Protein AF-U1PFZ0-F1 (afdb_monomer_lite)

Organism: NCBI:txid1238424

InterPro domains:
  IPR003674 Oligosaccharyl transferase, STT3 subunit [PTHR13872] (5-560)
  IPR026410 Oligosaccharyl transferase, archaeal [TIGR04154] (5-579)
  IPR048307 Oligosaccharyl transferase STT3, N-terminal domain [PF02516] (5-265)

Structure (mmCIF, N/CA/C/O backbone):
data_AF-U1PFZ0-F1
#
_entry.id   AF-U1PFZ0-F1
#
loop_
_atom_site.group_PDB
_atom_site.id
_atom_site.type_symbol
_atom_site.label_atom_id
_atom_site.label_alt_id
_atom_site.label_comp_id
_atom_site.label_asym_id
_atom_site.label_entity_id
_atom_site.label_seq_id
_atom_site.pdbx_PDB_ins_code
_atom_site.Cartn_x
_atom_site.Cartn_y
_atom_site.Cartn_z
_atom_site.occupancy
_atom_site.B_iso_or_equiv
_atom_site.auth_seq_id
_atom_site.auth_comp_id
_atom_site.auth_asym_id
_atom_site.auth_atom_id
_atom_site.pdbx_PDB_model_num
ATOM 1 N N . LEU A 1 1 ? 22.295 4.086 -20.389 1.00 60.69 1 LEU A N 1
ATOM 2 C CA . LEU A 1 1 ? 21.514 5.146 -19.688 1.00 60.69 1 LEU A CA 1
ATOM 3 C C . LEU A 1 1 ? 20.656 4.566 -18.568 1.00 60.69 1 LEU A C 1
ATOM 5 O O . LEU A 1 1 ? 20.683 5.103 -17.469 1.00 60.69 1 LEU A O 1
ATOM 9 N N . LEU A 1 2 ? 19.925 3.483 -18.832 1.00 73.44 2 LEU A N 1
ATOM 10 C CA . LEU A 1 2 ? 19.073 2.809 -17.855 1.00 73.44 2 LEU A CA 1
ATOM 11 C C . LEU A 1 2 ? 19.854 1.768 -17.050 1.00 73.44 2 LEU A C 1
ATOM 13 O O . LEU A 1 2 ? 20.826 1.191 -17.542 1.00 73.44 2 LEU A O 1
ATOM 17 N N . PHE A 1 3 ? 19.463 1.582 -15.793 1.00 77.56 3 PHE A N 1
ATOM 18 C CA . PHE A 1 3 ? 20.115 0.672 -14.858 1.00 77.56 3 PHE A CA 1
ATOM 19 C C . PHE A 1 3 ? 19.277 -0.599 -14.751 1.00 77.56 3 PHE A C 1
ATOM 21 O O . PHE A 1 3 ? 18.050 -0.528 -14.793 1.00 77.56 3 PHE A O 1
ATOM 28 N N . TRP A 1 4 ? 19.935 -1.737 -14.511 1.00 73.44 4 TRP A N 1
ATOM 29 C CA . TRP A 1 4 ? 19.286 -3.051 -14.380 1.00 73.44 4 TRP A CA 1
ATOM 30 C C . TRP A 1 4 ? 18.602 -3.529 -15.668 1.00 73.44 4 TRP A C 1
ATOM 32 O O . TRP A 1 4 ? 18.683 -2.878 -16.703 1.00 73.44 4 TRP A O 1
ATOM 42 N N . ASN A 1 5 ? 17.985 -4.711 -15.620 1.00 81.44 5 ASN A N 1
ATOM 43 C CA . ASN A 1 5 ? 17.449 -5.384 -16.807 1.00 81.44 5 ASN A CA 1
ATOM 44 C C . ASN A 1 5 ? 16.008 -4.954 -17.124 1.00 81.44 5 ASN A C 1
ATOM 46 O O . ASN A 1 5 ? 15.701 -4.670 -18.277 1.00 81.44 5 ASN A O 1
ATOM 50 N N . ASP A 1 6 ? 15.143 -4.871 -16.108 1.00 85.88 6 ASP A N 1
ATOM 51 C CA . ASP A 1 6 ? 13.704 -4.604 -16.276 1.00 85.88 6 ASP A CA 1
ATOM 52 C C . ASP A 1 6 ? 13.450 -3.239 -16.938 1.00 85.88 6 ASP A C 1
ATOM 54 O O . ASP A 1 6 ? 12.557 -3.107 -17.774 1.00 85.88 6 ASP A O 1
ATOM 58 N N . ALA A 1 7 ? 14.315 -2.256 -16.672 1.00 88.69 7 ALA A N 1
ATOM 59 C CA . ALA A 1 7 ? 14.254 -0.933 -17.286 1.00 88.69 7 ALA A CA 1
ATOM 60 C C . ALA A 1 7 ? 14.389 -0.946 -18.815 1.00 88.69 7 ALA A C 1
ATOM 62 O O . ALA A 1 7 ? 13.736 -0.163 -19.505 1.00 88.69 7 ALA A O 1
ATOM 63 N N . TRP A 1 8 ? 15.201 -1.850 -19.367 1.00 89.25 8 TRP A N 1
ATOM 64 C CA . TRP A 1 8 ? 15.334 -1.995 -20.818 1.00 89.25 8 TRP A CA 1
ATOM 65 C C . TRP A 1 8 ? 14.102 -2.639 -21.450 1.00 89.25 8 TRP A C 1
ATOM 67 O O . TRP A 1 8 ? 13.780 -2.343 -22.600 1.00 89.25 8 TRP A O 1
ATOM 77 N N . TYR A 1 9 ? 13.383 -3.474 -20.699 1.00 93.06 9 TYR A N 1
ATOM 78 C CA . TYR A 1 9 ? 12.122 -4.027 -21.173 1.00 93.06 9 TYR A CA 1
ATOM 79 C C . TYR A 1 9 ? 10.998 -2.983 -21.130 1.00 93.06 9 TYR A C 1
ATOM 81 O O . TYR A 1 9 ? 10.278 -2.845 -22.112 1.00 93.06 9 TYR A O 1
ATOM 89 N N . HIS A 1 10 ? 10.925 -2.158 -20.078 1.00 94.50 10 HIS A N 1
ATOM 90 C CA . HIS A 1 10 ? 10.051 -0.975 -20.056 1.00 94.50 10 HIS A CA 1
ATOM 91 C C . HIS A 1 10 ? 10.343 -0.025 -21.223 1.00 94.50 10 HIS A C 1
ATOM 93 O O . HIS A 1 10 ? 9.433 0.484 -21.865 1.00 94.50 10 HIS A O 1
ATOM 99 N N . PHE A 1 11 ? 11.616 0.182 -21.557 1.00 94.50 11 PHE A N 1
ATOM 100 C CA . PHE A 1 11 ? 11.991 0.976 -22.722 1.00 94.50 11 PHE A CA 1
ATOM 101 C C . PHE A 1 11 ? 11.463 0.393 -24.038 1.00 94.50 11 PHE A C 1
ATOM 103 O O . PHE A 1 11 ? 10.864 1.126 -24.820 1.00 94.50 11 PHE A O 1
ATOM 110 N N . ARG A 1 12 ? 11.626 -0.917 -24.261 1.00 94.44 12 ARG A N 1
ATOM 111 C CA . ARG A 1 12 ? 11.048 -1.620 -25.420 1.00 94.44 12 ARG A CA 1
ATOM 112 C C . ARG A 1 12 ? 9.528 -1.465 -25.478 1.00 94.44 12 ARG A C 1
ATOM 114 O O . ARG A 1 12 ? 8.984 -1.155 -26.533 1.00 94.44 12 ARG A O 1
ATOM 121 N N . GLU A 1 13 ? 8.863 -1.661 -24.349 1.00 95.31 13 GLU A N 1
ATOM 122 C CA . GLU A 1 13 ? 7.412 -1.558 -24.235 1.00 95.31 13 GLU A CA 1
ATOM 123 C C . GLU A 1 13 ? 6.917 -0.144 -24.569 1.00 95.31 13 GLU A C 1
ATOM 125 O O . GLU A 1 13 ? 5.997 0.038 -25.362 1.00 95.31 13 GLU A O 1
ATOM 130 N N . VAL A 1 14 ? 7.576 0.881 -24.023 1.00 96.25 14 VAL A N 1
ATOM 131 C CA . VAL A 1 14 ? 7.246 2.285 -24.287 1.00 96.25 14 VAL A CA 1
ATOM 132 C C . VAL A 1 14 ? 7.480 2.642 -25.753 1.00 96.25 14 VAL A C 1
ATOM 134 O O . VAL A 1 14 ? 6.631 3.310 -26.336 1.00 96.25 14 VAL A O 1
ATOM 137 N N . MET A 1 15 ? 8.578 2.182 -26.366 1.00 96.25 15 MET A N 1
ATOM 138 C CA . MET A 1 15 ? 8.816 2.367 -27.805 1.00 96.25 15 MET A CA 1
ATOM 139 C C . MET A 1 15 ? 7.643 1.812 -28.625 1.00 96.25 15 MET A C 1
ATOM 141 O O . MET A 1 15 ? 7.059 2.541 -29.427 1.00 96.25 15 MET A O 1
ATOM 145 N N . TYR A 1 16 ? 7.223 0.575 -28.347 1.00 96.31 16 TYR A N 1
ATOM 146 C CA . TYR A 1 16 ? 6.077 -0.033 -29.022 1.00 96.31 16 TYR A CA 1
ATOM 147 C C . TYR A 1 16 ? 4.785 0.772 -28.824 1.00 96.31 16 TYR A C 1
ATOM 149 O O . TYR A 1 16 ? 4.100 1.089 -29.798 1.00 96.31 16 TYR A O 1
ATOM 157 N N . ILE A 1 17 ? 4.471 1.155 -27.581 1.00 96.75 17 ILE A N 1
ATOM 158 C CA . ILE A 1 17 ? 3.263 1.923 -27.252 1.00 96.75 17 ILE A CA 1
ATOM 159 C C . ILE A 1 17 ? 3.264 3.285 -27.961 1.00 96.75 17 ILE A C 1
ATOM 161 O O . ILE A 1 17 ? 2.204 3.760 -28.358 1.00 96.75 17 ILE A O 1
ATOM 165 N N . THR A 1 18 ? 4.419 3.935 -28.148 1.00 96.88 18 THR A N 1
ATOM 166 C CA . THR A 1 18 ? 4.466 5.210 -28.884 1.00 96.88 18 THR A CA 1
ATOM 167 C C . THR A 1 18 ? 4.126 5.061 -30.368 1.00 96.88 18 THR A C 1
ATOM 169 O O . THR A 1 18 ? 3.554 5.984 -30.944 1.00 96.88 18 THR A O 1
ATOM 172 N N . GLU A 1 19 ? 4.402 3.905 -30.972 1.00 95.25 19 GLU A N 1
ATOM 173 C CA . GLU A 1 19 ? 4.041 3.603 -32.364 1.00 95.25 19 GLU A CA 1
ATOM 174 C C . GLU A 1 19 ? 2.592 3.097 -32.498 1.00 95.25 19 GLU A C 1
ATOM 176 O O . GLU A 1 19 ? 1.941 3.338 -33.514 1.00 95.25 19 GLU A O 1
ATOM 181 N N . HIS A 1 20 ? 2.058 2.462 -31.448 1.00 95.31 20 HIS A N 1
ATOM 182 C CA . HIS A 1 20 ? 0.763 1.766 -31.457 1.00 95.31 20 HIS A CA 1
ATOM 183 C C . HIS A 1 20 ? -0.254 2.335 -30.458 1.00 95.31 20 HIS A C 1
ATOM 185 O O . HIS A 1 20 ? -1.187 1.638 -30.051 1.00 95.31 20 HIS A O 1
ATOM 191 N N . TRP A 1 21 ? -0.084 3.593 -30.039 1.00 94.31 21 TRP A N 1
ATOM 192 C CA . TRP A 1 21 ? -0.849 4.191 -28.944 1.00 94.31 21 TRP A CA 1
ATOM 193 C C . TRP A 1 21 ? -2.368 3.995 -29.115 1.00 94.31 21 TRP A C 1
ATOM 195 O O . TRP A 1 21 ? -2.910 4.383 -30.156 1.00 94.31 21 TRP A O 1
ATOM 205 N N . PRO A 1 22 ? -3.096 3.480 -28.101 1.00 93.44 22 PRO A N 1
ATOM 206 C CA . PRO A 1 22 ? -2.672 3.185 -26.722 1.00 93.44 22 PRO A CA 1
ATOM 207 C C . PRO A 1 22 ? -2.349 1.700 -26.437 1.00 93.44 22 PRO A C 1
ATOM 209 O O . PRO A 1 22 ? -2.390 1.272 -25.285 1.00 93.44 22 PRO A O 1
ATOM 212 N N . SER A 1 23 ? -2.093 0.875 -27.449 1.00 92.75 23 SER A N 1
ATOM 213 C CA . SER A 1 23 ? -1.956 -0.576 -27.270 1.00 92.75 23 SER A CA 1
ATOM 214 C C . SER A 1 23 ? -0.554 -0.978 -26.774 1.00 92.75 23 SER A C 1
ATOM 216 O O . SER A 1 23 ? 0.428 -0.607 -27.419 1.00 92.75 23 SER A O 1
ATOM 218 N N . PRO A 1 24 ? -0.430 -1.747 -25.668 1.00 92.44 24 PRO A N 1
ATOM 219 C CA . PRO A 1 24 ? 0.833 -2.377 -25.275 1.00 92.44 24 PRO A CA 1
ATOM 220 C C . PRO A 1 24 ? 1.163 -3.575 -26.170 1.00 92.44 24 PRO A C 1
ATOM 222 O O . PRO A 1 24 ? 0.323 -4.012 -26.966 1.00 92.44 24 PRO A O 1
ATOM 225 N N . ILE A 1 25 ? 2.372 -4.120 -26.028 1.00 92.69 25 ILE A N 1
ATOM 226 C CA . ILE A 1 25 ? 2.758 -5.366 -26.691 1.00 92.69 25 ILE A CA 1
ATOM 227 C C . ILE A 1 25 ? 1.845 -6.480 -26.143 1.00 92.69 25 ILE A C 1
ATOM 229 O O . ILE A 1 25 ? 1.852 -6.741 -24.939 1.00 92.69 25 ILE A O 1
ATOM 233 N N . PRO A 1 26 ? 1.047 -7.163 -26.983 1.00 87.69 26 PRO A N 1
ATOM 234 C CA . PRO A 1 26 ? 0.183 -8.240 -26.500 1.00 87.69 26 PRO A CA 1
ATOM 235 C C . PRO A 1 26 ? 0.995 -9.509 -26.201 1.00 87.69 26 PRO A C 1
ATOM 237 O O . PRO A 1 26 ? 0.882 -10.117 -25.137 1.00 87.69 26 PRO A O 1
ATOM 240 N N . PHE A 1 27 ? 1.868 -9.893 -27.130 1.00 91.00 27 PHE A N 1
ATOM 241 C CA . PHE A 1 27 ? 2.759 -11.039 -27.030 1.00 91.00 27 PHE A CA 1
ATOM 242 C C . PHE A 1 27 ? 4.106 -10.681 -27.653 1.00 91.00 27 PHE A C 1
ATOM 244 O O . PHE A 1 27 ? 4.161 -10.172 -28.771 1.00 91.00 27 PHE A O 1
ATOM 251 N N . ASP A 1 28 ? 5.198 -10.945 -26.936 1.00 92.00 28 ASP A N 1
ATOM 252 C CA . ASP A 1 28 ? 6.535 -10.582 -27.390 1.00 92.00 28 ASP A CA 1
ATOM 253 C C . ASP A 1 28 ? 7.262 -11.799 -27.966 1.00 92.00 28 ASP A C 1
ATOM 255 O O . ASP A 1 28 ? 7.823 -12.628 -27.241 1.00 92.00 28 ASP A O 1
ATOM 259 N N . ALA A 1 29 ? 7.253 -11.900 -29.296 1.00 89.88 29 ALA A N 1
ATOM 260 C CA . ALA A 1 29 ? 7.951 -12.949 -30.036 1.00 89.88 29 ALA A CA 1
ATOM 261 C C . ALA A 1 29 ? 9.487 -12.816 -29.967 1.00 89.88 29 ALA A C 1
ATOM 263 O O . ALA A 1 29 ? 10.206 -13.779 -30.233 1.00 89.88 29 ALA A O 1
ATOM 264 N N . TRP A 1 30 ? 9.998 -11.645 -29.571 1.00 89.06 30 TRP A N 1
ATOM 265 C CA . TRP A 1 30 ? 11.427 -11.322 -29.575 1.00 89.06 30 TRP A CA 1
ATOM 266 C C . TRP A 1 30 ? 12.154 -11.704 -28.278 1.00 89.06 30 TRP A C 1
ATOM 268 O O . TRP A 1 30 ? 13.370 -11.549 -28.168 1.00 89.06 30 TRP A O 1
ATOM 278 N N . THR A 1 31 ? 11.440 -12.247 -27.291 1.00 90.00 31 THR A N 1
ATOM 279 C CA . THR A 1 31 ? 12.008 -12.766 -26.039 1.00 90.00 31 THR A CA 1
ATOM 280 C C . THR A 1 31 ? 11.527 -14.190 -25.770 1.00 90.00 31 THR A C 1
ATOM 282 O O . THR A 1 31 ? 10.505 -14.617 -26.282 1.00 90.00 31 THR A O 1
ATOM 285 N N . GLY A 1 32 ? 12.256 -14.977 -24.975 1.00 88.00 32 GLY A N 1
ATOM 286 C CA . GLY A 1 32 ? 11.881 -16.380 -24.734 1.00 88.00 32 GLY A CA 1
ATOM 287 C C . GLY A 1 32 ? 12.020 -17.278 -25.973 1.00 88.00 32 GLY A C 1
ATOM 288 O O . GLY A 1 32 ? 11.263 -18.238 -26.128 1.00 88.00 32 GLY A O 1
ATOM 289 N N . PHE A 1 33 ? 12.978 -16.971 -26.856 1.00 85.12 33 PHE A N 1
ATOM 290 C CA . PHE A 1 33 ? 13.276 -17.761 -28.054 1.00 85.12 33 PHE A CA 1
ATOM 291 C C . PHE A 1 33 ? 13.430 -19.265 -27.730 1.00 85.12 33 PHE A C 1
ATOM 293 O O . PHE A 1 33 ? 14.084 -19.611 -26.739 1.00 85.12 33 PHE A O 1
ATOM 300 N N . PRO A 1 34 ? 12.880 -20.176 -28.558 1.00 85.81 34 PRO A N 1
ATOM 301 C CA . PRO A 1 34 ? 12.189 -19.925 -29.831 1.00 85.81 34 PRO A CA 1
ATOM 302 C C . PRO A 1 34 ? 10.670 -19.723 -29.716 1.00 85.81 34 PRO A C 1
ATOM 304 O O . PRO A 1 34 ? 9.988 -19.757 -30.732 1.00 85.81 34 PRO A O 1
ATOM 307 N N . TYR A 1 35 ? 10.120 -19.573 -28.509 1.00 88.81 35 TYR A N 1
ATOM 308 C CA . TYR A 1 35 ? 8.669 -19.631 -28.304 1.00 88.81 35 TYR A CA 1
ATOM 309 C C . TYR A 1 35 ? 7.988 -18.269 -28.226 1.00 88.81 35 TYR A C 1
ATOM 311 O O . TYR A 1 35 ? 6.808 -18.188 -28.543 1.00 88.81 35 TYR A O 1
ATOM 319 N N . GLY A 1 36 ? 8.691 -17.228 -27.781 1.00 89.06 36 GLY A N 1
ATOM 320 C CA . GLY A 1 36 ? 8.057 -15.969 -27.398 1.00 89.06 36 GLY A CA 1
ATOM 321 C C . GLY A 1 36 ? 7.632 -15.958 -25.925 1.00 89.06 36 GLY A C 1
ATOM 322 O O . GLY A 1 36 ? 7.709 -16.971 -25.214 1.00 89.06 36 GLY A O 1
ATOM 323 N N . LYS A 1 37 ? 7.162 -14.806 -25.441 1.00 88.94 37 LYS A N 1
ATOM 324 C CA . LYS A 1 37 ? 6.654 -14.663 -24.073 1.00 88.94 37 LYS A CA 1
ATOM 325 C C . LYS A 1 37 ? 5.474 -13.701 -24.001 1.00 88.94 37 LYS A C 1
ATOM 327 O O . LYS A 1 37 ? 5.462 -12.645 -24.619 1.00 88.94 37 LYS A O 1
ATOM 332 N N . TRP A 1 38 ? 4.514 -14.044 -23.150 1.00 86.00 38 TRP A N 1
ATOM 333 C CA . TRP A 1 38 ? 3.484 -13.106 -22.714 1.00 86.00 38 TRP A CA 1
ATOM 334 C C . TRP A 1 38 ? 4.089 -11.988 -21.861 1.00 86.00 38 TRP A C 1
ATOM 336 O O . TRP A 1 38 ? 4.860 -12.262 -20.935 1.00 86.00 38 TRP A O 1
ATOM 346 N N . VAL A 1 39 ? 3.699 -10.751 -22.161 1.00 84.44 39 VAL A N 1
ATOM 347 C CA . VAL A 1 39 ? 4.260 -9.520 -21.582 1.00 84.44 39 VAL A CA 1
ATOM 348 C C . VAL A 1 39 ? 3.910 -9.388 -20.096 1.00 84.44 39 VAL A C 1
ATOM 350 O O . VAL A 1 39 ? 4.786 -9.205 -19.248 1.00 84.44 39 VAL A O 1
ATOM 353 N N . GLY A 1 40 ? 2.643 -9.620 -19.743 1.00 83.19 40 GLY A N 1
ATOM 354 C CA . GLY A 1 40 ? 2.197 -9.806 -18.361 1.00 83.19 40 GLY A CA 1
ATOM 355 C C . GLY A 1 40 ? 2.222 -8.532 -17.512 1.00 83.19 40 GLY A C 1
ATOM 356 O O . GLY A 1 40 ? 1.226 -7.823 -17.444 1.00 83.19 40 GLY A O 1
ATOM 357 N N . GLN A 1 41 ? 3.325 -8.288 -16.796 1.00 80.69 41 GLN A N 1
ATOM 358 C CA . GLN A 1 41 ? 3.449 -7.180 -15.829 1.00 80.69 41 GLN A CA 1
ATOM 359 C C . GLN A 1 41 ? 4.022 -5.887 -16.436 1.00 80.69 41 GLN A C 1
ATOM 361 O O . GLN A 1 41 ? 4.234 -4.920 -15.709 1.00 80.69 41 GLN A O 1
ATOM 366 N N . PHE A 1 42 ? 4.295 -5.898 -17.738 1.00 87.50 42 PHE A N 1
ATOM 367 C CA . PHE A 1 42 ? 4.734 -4.752 -18.531 1.00 87.50 42 PHE A CA 1
ATOM 368 C C . PHE A 1 42 ? 3.588 -4.303 -19.451 1.00 87.50 42 PHE A C 1
ATOM 370 O O . PHE A 1 42 ? 2.595 -5.015 -19.595 1.00 87.50 42 PHE A O 1
ATOM 377 N N . GLY A 1 43 ? 3.685 -3.102 -20.011 1.00 84.19 43 GLY A N 1
ATOM 378 C CA . GLY A 1 43 ? 2.631 -2.491 -20.828 1.00 84.19 43 GLY A CA 1
ATOM 379 C C . GLY A 1 43 ? 1.508 -1.890 -19.985 1.00 84.19 43 GLY A C 1
ATOM 380 O O . GLY A 1 43 ? 0.416 -1.599 -20.477 1.00 84.19 43 GLY A O 1
ATOM 381 N N . THR A 1 44 ? 1.765 -1.731 -18.686 1.00 92.62 44 THR A N 1
ATOM 382 C CA . THR A 1 44 ? 0.784 -1.314 -17.6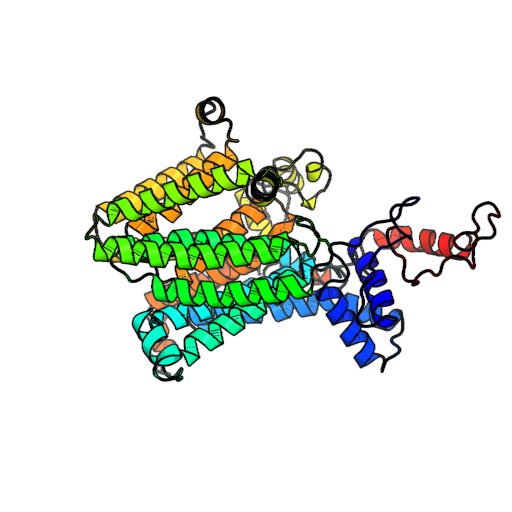86 1.00 92.62 44 THR A CA 1
ATOM 383 C C . THR A 1 44 ? 0.608 0.204 -17.697 1.00 92.62 44 THR A C 1
ATOM 385 O O . THR A 1 44 ? 1.209 0.924 -18.496 1.00 92.62 44 THR A O 1
ATOM 388 N N . LEU A 1 45 ? -0.192 0.741 -16.770 1.00 94.06 45 LEU A N 1
ATOM 389 C CA . LEU A 1 45 ? -0.378 2.187 -16.626 1.00 94.06 45 LEU A CA 1
ATOM 390 C C . LEU A 1 45 ? 0.953 2.949 -16.482 1.00 94.06 45 LEU A C 1
ATOM 392 O O . LEU A 1 45 ? 1.030 4.102 -16.896 1.00 94.06 45 LEU A O 1
ATOM 396 N N . TYR A 1 46 ? 1.994 2.317 -15.929 1.00 93.56 46 TYR A N 1
ATOM 397 C CA . TYR A 1 46 ? 3.331 2.907 -15.859 1.00 93.56 46 TYR A CA 1
ATOM 398 C C . TYR A 1 46 ? 3.884 3.229 -17.255 1.00 93.56 46 TYR A C 1
ATOM 400 O O . TYR A 1 46 ? 4.191 4.389 -17.539 1.00 93.56 46 TYR A O 1
ATOM 408 N N . ASP A 1 47 ? 3.934 2.231 -18.137 1.00 95.50 47 ASP A N 1
ATOM 409 C CA . ASP A 1 47 ? 4.452 2.375 -19.501 1.00 95.50 47 ASP A CA 1
ATOM 410 C C . ASP A 1 47 ? 3.573 3.320 -20.329 1.00 95.50 47 ASP A C 1
ATOM 412 O O . ASP A 1 47 ? 4.072 4.190 -21.042 1.00 95.50 47 ASP A O 1
ATOM 416 N N . GLN A 1 48 ? 2.253 3.234 -20.146 1.00 95.69 48 GLN A N 1
ATOM 417 C CA . GLN A 1 48 ? 1.274 4.096 -20.811 1.00 95.69 48 GLN A CA 1
ATOM 418 C C . GLN A 1 48 ? 1.460 5.578 -20.451 1.00 95.69 48 GLN A C 1
ATOM 420 O O . GLN A 1 48 ? 1.418 6.443 -21.328 1.00 95.69 48 GLN A O 1
ATOM 425 N N . ILE A 1 49 ? 1.703 5.901 -19.174 1.00 95.50 49 ILE A N 1
ATOM 426 C CA . ILE A 1 49 ? 1.972 7.281 -18.736 1.00 95.50 49 ILE A CA 1
ATOM 427 C C . ILE A 1 49 ? 3.248 7.807 -19.397 1.00 95.50 49 ILE A C 1
ATOM 429 O O . ILE A 1 49 ? 3.262 8.929 -19.907 1.00 95.50 49 ILE A O 1
ATOM 433 N N . ILE A 1 50 ? 4.309 7.003 -19.407 1.00 96.19 50 ILE A N 1
ATOM 434 C CA . ILE A 1 50 ? 5.598 7.393 -19.980 1.00 96.19 50 ILE A CA 1
ATOM 435 C C . ILE A 1 50 ? 5.474 7.610 -21.488 1.00 96.19 50 ILE A C 1
ATOM 437 O O . ILE A 1 50 ? 5.889 8.660 -21.981 1.00 96.19 50 ILE A O 1
ATOM 441 N N . ALA A 1 51 ? 4.850 6.677 -22.206 1.00 97.38 51 ALA A N 1
ATOM 442 C CA . ALA A 1 51 ? 4.615 6.795 -23.640 1.00 97.38 51 ALA A CA 1
ATOM 443 C C . ALA A 1 51 ? 3.745 8.015 -23.979 1.00 97.38 51 ALA A C 1
ATOM 445 O O . ALA A 1 51 ? 4.075 8.766 -24.895 1.00 97.38 51 ALA A O 1
ATOM 446 N N . THR A 1 52 ? 2.693 8.287 -23.195 1.00 97.56 52 THR A N 1
ATOM 447 C CA . THR A 1 52 ? 1.863 9.494 -23.367 1.00 97.56 52 THR A CA 1
ATOM 448 C C . THR A 1 52 ? 2.699 10.763 -23.231 1.00 97.56 52 THR A C 1
ATOM 450 O O . THR A 1 52 ? 2.594 11.670 -24.055 1.00 97.56 52 THR A O 1
ATOM 453 N N . ILE A 1 53 ? 3.535 10.853 -22.191 1.00 97.00 53 ILE A N 1
ATOM 454 C CA . ILE A 1 53 ? 4.397 12.020 -21.966 1.00 97.00 53 ILE A CA 1
ATOM 455 C C . ILE A 1 53 ? 5.395 12.164 -23.119 1.00 97.00 53 ILE A C 1
ATOM 457 O O . ILE A 1 53 ? 5.590 13.276 -23.611 1.00 97.00 53 ILE A O 1
ATOM 461 N N . ALA A 1 54 ? 5.977 11.059 -23.590 1.00 97.50 54 ALA A N 1
ATOM 462 C CA . ALA A 1 54 ? 6.875 11.059 -24.738 1.00 97.50 54 ALA A CA 1
ATOM 463 C C . ALA A 1 54 ? 6.176 11.571 -26.000 1.00 97.50 54 ALA A C 1
ATOM 465 O O . ALA A 1 54 ? 6.693 12.475 -26.648 1.00 97.50 54 ALA A O 1
ATOM 466 N N . LEU A 1 55 ? 4.971 11.085 -26.304 1.00 97.75 55 LEU A N 1
ATOM 467 C CA . LEU A 1 55 ? 4.169 11.558 -27.434 1.00 97.75 55 LEU A CA 1
ATOM 468 C C . LEU A 1 55 ? 3.848 13.051 -27.329 1.00 97.75 55 LEU A C 1
ATOM 470 O O . LEU A 1 55 ? 3.968 13.771 -28.316 1.00 97.75 55 LEU A O 1
ATOM 474 N N . LEU A 1 56 ? 3.482 13.545 -26.144 1.00 97.50 56 LEU A N 1
ATOM 475 C CA . LEU A 1 56 ? 3.186 14.965 -25.944 1.00 97.50 56 LEU A CA 1
ATOM 476 C C . LEU A 1 56 ? 4.426 15.847 -26.149 1.00 97.50 56 LEU A C 1
ATOM 478 O O . LEU A 1 56 ? 4.344 16.864 -26.837 1.00 97.50 56 LEU A O 1
ATOM 482 N N . LEU A 1 57 ? 5.571 15.463 -25.578 1.00 97.19 57 LEU A N 1
ATOM 483 C CA . LEU A 1 57 ? 6.819 16.227 -25.688 1.00 97.19 57 LEU A CA 1
ATOM 484 C C . LEU A 1 57 ? 7.468 16.104 -27.074 1.00 97.19 57 LEU A C 1
ATOM 486 O O . LEU A 1 57 ? 8.071 17.059 -27.557 1.00 97.19 57 LEU A O 1
ATOM 490 N N . GLY A 1 58 ? 7.312 14.951 -27.724 1.00 96.31 58 GLY A N 1
ATOM 491 C CA . GLY A 1 58 ? 7.764 14.668 -29.085 1.00 96.31 58 GLY A CA 1
ATOM 492 C C . GLY A 1 58 ? 6.787 15.112 -30.175 1.00 96.31 58 GLY A C 1
ATOM 493 O O . GLY A 1 58 ? 7.033 14.838 -31.346 1.00 96.31 58 GLY A O 1
ATOM 494 N N . VAL A 1 59 ? 5.677 15.768 -29.809 1.00 95.75 59 VAL A N 1
ATOM 495 C CA . VAL A 1 59 ? 4.629 16.257 -30.729 1.00 95.75 59 VAL A CA 1
ATOM 496 C C . VAL A 1 59 ? 4.111 15.148 -31.665 1.00 95.75 59 VAL A C 1
ATOM 498 O O . VAL A 1 59 ? 3.893 15.347 -32.855 1.00 95.75 59 VAL A O 1
ATOM 501 N N . GLY A 1 60 ? 3.923 13.953 -31.108 1.00 94.62 60 GLY A N 1
ATOM 502 C CA . GLY A 1 60 ? 3.433 12.758 -31.795 1.00 94.62 60 GLY A CA 1
ATOM 503 C C . GLY A 1 60 ? 4.519 11.834 -32.348 1.00 94.62 60 GLY A C 1
ATOM 504 O O . GLY A 1 60 ? 4.222 10.678 -32.612 1.00 94.62 60 GLY A O 1
ATOM 505 N N . THR A 1 61 ? 5.769 12.288 -32.475 1.00 94.50 61 THR A N 1
ATOM 506 C CA . THR A 1 61 ? 6.885 11.472 -32.992 1.00 94.50 61 THR A CA 1
ATOM 507 C C . THR A 1 61 ? 8.114 11.584 -32.082 1.00 94.50 61 THR A C 1
ATOM 509 O O . THR A 1 61 ? 9.100 12.233 -32.449 1.00 94.50 61 THR A O 1
ATOM 512 N N . PRO A 1 62 ? 8.061 11.031 -30.855 1.00 96.94 62 PRO A N 1
ATOM 513 C CA . PRO A 1 62 ? 9.192 11.064 -29.937 1.00 96.94 62 PRO A CA 1
ATOM 514 C C . PRO A 1 62 ? 10.390 10.291 -30.490 1.00 96.94 62 PRO A C 1
ATOM 516 O O . PRO A 1 62 ? 10.247 9.224 -31.077 1.00 96.94 62 PRO A O 1
ATOM 519 N N . THR A 1 63 ? 11.596 10.816 -30.270 1.00 96.56 63 THR A N 1
ATOM 520 C CA . THR A 1 63 ? 12.823 10.079 -30.580 1.00 96.56 63 THR A CA 1
ATOM 521 C C . THR A 1 63 ? 13.106 9.034 -29.504 1.00 96.56 63 THR A C 1
ATOM 523 O O . THR A 1 63 ? 12.731 9.194 -28.340 1.00 96.56 63 THR A O 1
ATOM 526 N N . GLN A 1 64 ? 13.861 8.001 -29.872 1.00 94.38 64 GLN A N 1
ATOM 527 C CA . GLN A 1 64 ? 14.353 6.992 -28.937 1.00 94.38 64 GLN A CA 1
ATOM 528 C C . GLN A 1 64 ? 15.106 7.620 -27.744 1.00 94.38 64 GLN A C 1
ATOM 530 O O . GLN A 1 64 ? 14.925 7.212 -26.596 1.00 94.38 64 GLN A O 1
ATOM 535 N N . THR A 1 65 ? 15.910 8.660 -27.998 1.00 95.19 65 THR A N 1
ATOM 536 C CA . THR A 1 65 ? 16.611 9.419 -26.953 1.00 95.19 65 THR A CA 1
ATOM 537 C C . THR A 1 65 ? 15.639 10.091 -25.986 1.00 95.19 65 THR A C 1
ATOM 539 O O . THR A 1 65 ? 15.812 9.957 -24.779 1.00 95.19 65 THR A O 1
ATOM 542 N N . LEU A 1 66 ? 14.594 10.757 -26.493 1.00 95.81 66 LEU A N 1
ATOM 543 C CA . LEU A 1 66 ? 13.594 11.425 -25.655 1.00 95.81 66 LEU A CA 1
ATOM 544 C C . LEU A 1 66 ? 12.860 10.423 -24.753 1.00 95.81 66 LEU A C 1
ATOM 546 O O . LEU A 1 66 ? 12.688 10.673 -23.562 1.00 95.81 66 LEU A O 1
ATOM 550 N N . ILE A 1 67 ? 12.466 9.271 -25.301 1.00 96.00 67 ILE A N 1
ATOM 551 C CA . ILE A 1 67 ? 11.838 8.190 -24.528 1.00 96.00 67 ILE A CA 1
ATOM 552 C C . ILE A 1 67 ? 12.775 7.716 -23.410 1.00 96.00 67 ILE A C 1
ATOM 554 O O . ILE A 1 67 ? 12.363 7.609 -22.253 1.00 96.00 67 ILE A O 1
ATOM 558 N N . GLY A 1 68 ? 14.053 7.500 -23.736 1.00 94.31 68 GLY A N 1
ATOM 559 C CA . GLY A 1 68 ? 15.073 7.096 -22.770 1.00 94.31 68 GLY A CA 1
ATOM 560 C C . GLY A 1 68 ? 15.286 8.126 -21.658 1.00 94.31 68 GLY A C 1
ATOM 561 O O . GLY A 1 68 ? 15.401 7.747 -20.495 1.00 94.31 68 GLY A O 1
ATOM 562 N N . GLU A 1 69 ? 15.292 9.420 -21.983 1.00 94.50 69 GLU A N 1
ATOM 563 C CA . GLU A 1 69 ? 15.417 10.515 -21.011 1.00 94.50 69 GLU A CA 1
ATOM 564 C C . GLU A 1 69 ? 14.209 10.608 -20.070 1.00 94.50 69 GLU A C 1
ATOM 566 O O . GLU A 1 69 ? 14.382 10.819 -18.868 1.00 94.50 69 GLU A O 1
ATOM 571 N N . ILE A 1 70 ? 12.989 10.410 -20.579 1.00 95.25 70 ILE A N 1
ATOM 572 C CA . ILE A 1 70 ? 11.773 10.408 -19.752 1.00 95.25 70 ILE A CA 1
ATOM 573 C C . ILE A 1 70 ? 11.795 9.220 -18.785 1.00 95.25 70 ILE A C 1
ATOM 575 O O . ILE A 1 70 ? 11.571 9.405 -17.586 1.00 95.25 70 ILE A O 1
ATOM 579 N N . LEU A 1 71 ? 12.120 8.019 -19.275 1.00 93.31 71 LEU A N 1
ATOM 580 C CA . LEU A 1 71 ? 12.287 6.825 -18.437 1.00 93.31 71 LEU A CA 1
ATOM 581 C C . LEU A 1 71 ? 13.360 7.028 -17.369 1.00 93.31 71 LEU A C 1
ATOM 583 O O . LEU A 1 71 ? 13.145 6.690 -16.207 1.00 93.31 71 LEU A O 1
ATOM 587 N N . LEU A 1 72 ? 14.487 7.638 -17.738 1.00 92.75 72 LEU A N 1
ATOM 588 C CA . LEU A 1 72 ? 15.604 7.913 -16.839 1.00 92.75 72 LEU A CA 1
ATOM 589 C C . LEU A 1 72 ? 15.172 8.735 -15.609 1.00 92.75 72 LEU A C 1
ATOM 591 O O . LEU A 1 72 ? 15.616 8.439 -14.496 1.00 92.75 72 LEU A O 1
ATOM 595 N N . ILE A 1 73 ? 14.318 9.750 -15.788 1.00 94.06 73 ILE A N 1
ATOM 596 C CA . ILE A 1 73 ? 13.895 10.660 -14.707 1.00 94.06 73 ILE A CA 1
ATOM 597 C C . ILE A 1 73 ? 12.605 10.233 -13.995 1.00 94.06 73 ILE A C 1
ATOM 599 O O . ILE A 1 73 ? 12.369 10.665 -12.862 1.00 94.06 73 ILE A O 1
ATOM 603 N N . ALA A 1 74 ? 11.770 9.400 -14.626 1.00 94.94 74 ALA A N 1
ATOM 604 C CA . ALA A 1 74 ? 10.463 9.007 -14.100 1.00 94.94 74 ALA A CA 1
ATOM 605 C C . ALA A 1 74 ? 10.505 8.459 -12.653 1.00 94.94 74 ALA A C 1
ATOM 607 O O . ALA A 1 74 ? 9.675 8.894 -11.847 1.00 94.94 74 ALA A O 1
ATOM 608 N N . PRO A 1 75 ? 11.474 7.607 -12.252 1.00 94.75 75 PRO A N 1
ATOM 609 C CA . PRO A 1 75 ? 11.580 7.118 -10.875 1.00 94.75 75 PRO A CA 1
ATOM 610 C C . PRO A 1 75 ? 11.760 8.223 -9.834 1.00 94.75 75 PRO A C 1
ATOM 612 O O . PRO A 1 75 ? 11.114 8.197 -8.786 1.00 94.75 75 PRO A O 1
ATOM 615 N N . ALA A 1 76 ? 12.593 9.223 -10.136 1.00 94.88 76 ALA A N 1
ATOM 616 C CA . ALA A 1 76 ? 12.863 10.340 -9.234 1.00 94.88 76 ALA A CA 1
ATOM 617 C C . ALA A 1 76 ? 11.635 11.234 -9.061 1.00 94.88 76 ALA A C 1
ATOM 619 O O . ALA A 1 76 ? 11.323 11.668 -7.949 1.00 94.88 76 ALA A O 1
ATOM 620 N N . VAL A 1 77 ? 10.891 11.456 -10.148 1.00 96.25 77 VAL A N 1
ATOM 621 C CA . VAL A 1 77 ? 9.608 12.165 -10.098 1.00 96.25 77 VAL A CA 1
ATOM 622 C C . VAL A 1 77 ? 8.599 11.379 -9.258 1.00 96.25 77 VAL A C 1
ATOM 624 O O . VAL A 1 77 ? 7.961 11.959 -8.380 1.00 96.25 77 VAL A O 1
ATOM 627 N N . ALA A 1 78 ? 8.488 10.063 -9.460 1.00 95.94 78 ALA A N 1
ATOM 628 C CA . ALA A 1 78 ? 7.585 9.212 -8.690 1.00 95.94 78 ALA A CA 1
ATOM 629 C C . ALA A 1 78 ? 7.920 9.215 -7.186 1.00 95.94 78 ALA A C 1
ATOM 631 O O . ALA A 1 78 ? 7.028 9.413 -6.357 1.00 95.94 78 ALA A O 1
ATOM 632 N N . GLY A 1 79 ? 9.203 9.092 -6.829 1.00 95.56 79 GLY A N 1
ATOM 633 C CA . GLY A 1 79 ? 9.671 9.169 -5.443 1.00 95.56 79 GLY A CA 1
ATOM 634 C C . GLY A 1 79 ? 9.344 10.508 -4.776 1.00 95.56 79 GLY A C 1
ATOM 635 O O . GLY A 1 79 ? 8.846 10.534 -3.649 1.00 95.56 79 GLY A O 1
ATOM 636 N N . ALA A 1 80 ? 9.535 11.624 -5.486 1.00 96.50 80 ALA A N 1
ATOM 637 C CA . ALA A 1 80 ? 9.170 12.951 -4.989 1.00 96.50 80 ALA A CA 1
ATOM 638 C C . ALA A 1 80 ? 7.649 13.111 -4.813 1.00 96.50 80 ALA A C 1
ATOM 640 O O . ALA A 1 80 ? 7.186 13.647 -3.802 1.00 96.50 80 ALA A O 1
ATOM 641 N N . LEU A 1 81 ? 6.854 12.615 -5.765 1.00 97.81 81 LEU A N 1
ATOM 642 C CA . LEU A 1 81 ? 5.393 12.663 -5.697 1.00 97.81 81 LEU A CA 1
ATOM 643 C C . LEU A 1 81 ? 4.828 11.778 -4.578 1.00 97.81 81 LEU A C 1
ATOM 645 O O . LEU A 1 81 ? 3.790 12.129 -4.017 1.00 97.81 81 LEU A O 1
ATOM 649 N N . ALA A 1 82 ? 5.502 10.686 -4.191 1.00 98.06 82 ALA A N 1
ATOM 650 C CA . ALA A 1 82 ? 5.063 9.792 -3.110 1.00 98.06 82 ALA A CA 1
ATOM 651 C C . ALA A 1 82 ? 4.923 10.503 -1.749 1.00 98.06 82 ALA A C 1
ATOM 653 O O . ALA A 1 82 ? 4.146 10.080 -0.890 1.00 98.06 82 ALA A O 1
ATOM 654 N N . VAL A 1 83 ? 5.610 11.636 -1.568 1.00 98.00 83 VAL A N 1
ATOM 655 C CA . VAL A 1 83 ? 5.485 12.498 -0.385 1.00 98.00 83 VAL A CA 1
ATOM 656 C C . VAL A 1 83 ? 4.067 13.064 -0.233 1.00 98.00 83 VAL A C 1
ATOM 658 O O . VAL A 1 83 ? 3.590 13.258 0.887 1.00 98.00 83 VAL A O 1
ATOM 661 N N . ILE A 1 84 ? 3.363 13.305 -1.343 1.00 98.50 84 ILE A N 1
ATOM 662 C CA . ILE A 1 84 ? 2.035 13.931 -1.363 1.00 98.50 84 ILE A CA 1
ATOM 663 C C . ILE A 1 84 ? 0.977 13.060 -0.663 1.00 98.50 84 ILE A C 1
ATOM 665 O O . ILE A 1 84 ? 0.378 13.541 0.308 1.00 98.50 84 ILE A O 1
ATOM 669 N N . PRO A 1 85 ? 0.716 11.802 -1.078 1.00 98.56 85 PRO A N 1
ATOM 670 C CA . PRO A 1 85 ? -0.265 10.967 -0.392 1.00 98.56 85 PRO A CA 1
ATOM 671 C C . PRO A 1 85 ? 0.130 10.691 1.064 1.00 98.56 85 PRO A C 1
ATOM 673 O O . PRO A 1 85 ? -0.731 10.732 1.940 1.00 98.56 85 PRO A O 1
ATOM 676 N N . VAL A 1 86 ? 1.423 10.517 1.360 1.00 98.62 86 VAL A N 1
ATOM 677 C CA . VAL A 1 86 ? 1.932 10.344 2.735 1.00 98.62 86 VAL A CA 1
ATOM 678 C C . VAL A 1 86 ? 1.562 11.535 3.613 1.00 98.62 86 VAL A C 1
ATOM 680 O O . VAL A 1 86 ? 0.993 11.363 4.695 1.00 98.62 86 VAL A O 1
ATOM 683 N N . PHE A 1 87 ? 1.811 12.751 3.124 1.00 98.75 87 PHE A N 1
ATOM 684 C CA . PHE A 1 87 ? 1.423 13.977 3.808 1.00 98.75 87 PHE A CA 1
ATOM 685 C C . PHE A 1 87 ? -0.086 14.008 4.079 1.00 98.75 87 PHE A C 1
ATOM 687 O O . PHE A 1 87 ? -0.511 14.284 5.203 1.00 98.75 87 PHE A O 1
ATOM 694 N N . PHE A 1 88 ? -0.921 13.711 3.081 1.00 98.56 88 PHE A N 1
ATOM 695 C CA . PHE A 1 88 ? -2.370 13.792 3.255 1.00 98.56 88 PHE A CA 1
ATOM 696 C C . PHE A 1 88 ? -2.940 12.703 4.175 1.00 98.56 88 PHE A C 1
ATOM 698 O O . PHE A 1 88 ? -3.830 13.017 4.972 1.00 98.56 88 PHE A O 1
ATOM 705 N N . ILE A 1 89 ? -2.389 11.484 4.160 1.00 98.62 89 ILE A N 1
ATOM 706 C CA . ILE A 1 89 ? -2.755 10.426 5.114 1.00 98.62 89 ILE A CA 1
ATOM 707 C C . ILE A 1 89 ? -2.465 10.896 6.539 1.00 98.62 89 ILE A C 1
ATOM 709 O O . ILE A 1 89 ? -3.377 10.942 7.366 1.00 98.62 89 ILE A O 1
ATOM 713 N N . ILE A 1 90 ? -1.235 11.333 6.826 1.00 98.50 90 ILE A N 1
ATOM 714 C CA . ILE A 1 90 ? -0.862 11.785 8.175 1.00 98.50 90 ILE A CA 1
ATOM 715 C C . ILE A 1 90 ? -1.688 13.006 8.585 1.00 98.50 90 ILE A C 1
ATOM 717 O O . ILE A 1 90 ? -2.143 13.098 9.729 1.00 98.50 90 ILE A O 1
ATOM 721 N N . LYS A 1 91 ? -1.919 13.944 7.658 1.00 97.88 91 LYS A N 1
ATOM 722 C CA . LYS A 1 91 ? -2.714 15.148 7.918 1.00 97.88 91 LYS A CA 1
ATOM 723 C C . LYS A 1 91 ? -4.118 14.777 8.383 1.00 97.88 91 LYS A C 1
ATOM 725 O O . LYS A 1 91 ? -4.603 15.414 9.318 1.00 97.88 91 LYS A O 1
ATOM 730 N N . SER A 1 92 ? -4.732 13.763 7.770 1.00 95.19 92 SER A N 1
ATOM 731 C CA . SER A 1 92 ? -6.082 13.311 8.119 1.00 95.19 92 SER A CA 1
ATOM 732 C C . SER A 1 92 ? -6.179 12.751 9.547 1.00 95.19 92 SER A C 1
ATOM 734 O O . SER A 1 92 ? -7.168 13.002 10.226 1.00 95.19 92 SER A O 1
ATOM 736 N N . ILE A 1 93 ? -5.128 12.088 10.052 1.00 94.69 93 ILE A N 1
ATOM 737 C CA . ILE A 1 93 ? -5.156 11.412 11.366 1.00 94.69 93 ILE A CA 1
ATOM 738 C C . ILE A 1 93 ? -4.415 12.153 12.489 1.00 94.69 93 ILE A C 1
ATOM 740 O O . ILE A 1 93 ? -4.599 11.845 13.668 1.00 94.69 93 ILE A O 1
ATOM 744 N N . SER A 1 94 ? -3.508 13.077 12.167 1.00 94.38 94 SER A N 1
ATOM 745 C CA . SER A 1 94 ? -2.587 13.692 13.142 1.00 94.38 94 SER A CA 1
ATOM 746 C C . SER A 1 94 ? -2.306 15.179 12.924 1.00 94.38 94 SER A C 1
ATOM 748 O O . SER A 1 94 ? -1.675 15.806 13.781 1.00 94.38 94 SER A O 1
ATOM 750 N N . GLY A 1 95 ? -2.848 15.774 11.860 1.00 94.00 95 GLY A N 1
ATOM 751 C CA . GLY A 1 95 ? -2.748 17.204 11.574 1.00 94.00 95 GLY A CA 1
ATOM 752 C C . GLY A 1 95 ? -1.531 17.596 10.731 1.00 94.00 95 GLY A C 1
ATOM 753 O O . GLY A 1 95 ? -0.660 16.790 10.413 1.00 94.00 95 GLY A O 1
ATOM 754 N N . ARG A 1 96 ? -1.479 18.875 10.339 1.00 95.50 96 ARG A N 1
ATOM 755 C CA . ARG A 1 96 ? -0.542 19.384 9.320 1.00 95.50 96 ARG A CA 1
ATOM 756 C C . ARG A 1 96 ? 0.932 19.293 9.724 1.00 95.50 96 ARG A C 1
ATOM 758 O O . ARG A 1 96 ? 1.746 18.903 8.901 1.00 95.50 96 ARG A O 1
ATOM 765 N N . ILE A 1 97 ? 1.285 19.651 10.958 1.00 94.31 97 ILE A N 1
ATOM 766 C CA . ILE A 1 97 ? 2.690 19.652 11.407 1.00 94.31 97 ILE A CA 1
ATOM 767 C C . ILE A 1 97 ? 3.252 18.224 11.457 1.00 94.31 97 ILE A C 1
ATOM 769 O O . ILE A 1 97 ? 4.346 17.971 10.962 1.00 94.31 97 ILE A O 1
ATOM 773 N N . ALA A 1 98 ? 2.459 17.278 11.964 1.00 95.88 98 ALA A N 1
ATOM 774 C CA . ALA A 1 98 ? 2.769 15.851 11.926 1.00 95.88 98 ALA A CA 1
ATOM 775 C C . ALA A 1 98 ? 2.991 15.342 10.493 1.00 95.88 98 ALA A C 1
ATOM 777 O O . ALA A 1 98 ? 3.909 14.564 10.244 1.00 95.88 98 ALA A O 1
ATOM 778 N N . ALA A 1 99 ? 2.181 15.822 9.546 1.00 97.75 99 ALA A N 1
ATOM 779 C CA . ALA A 1 99 ? 2.301 15.463 8.141 1.00 97.75 99 ALA A CA 1
ATOM 780 C C . ALA A 1 99 ? 3.589 15.974 7.492 1.00 97.75 99 ALA A C 1
ATOM 782 O O . ALA A 1 99 ? 4.223 15.226 6.757 1.00 97.75 99 ALA A O 1
ATOM 783 N N . ILE A 1 100 ? 4.006 17.210 7.794 1.00 97.69 100 ILE A N 1
ATOM 784 C CA . ILE A 1 100 ? 5.300 17.745 7.335 1.00 97.69 100 ILE A CA 1
ATOM 785 C C . ILE A 1 100 ? 6.445 16.891 7.889 1.00 97.69 100 ILE A C 1
ATOM 787 O O . ILE A 1 100 ? 7.361 16.543 7.152 1.00 97.69 100 ILE A O 1
ATOM 791 N N . PHE A 1 101 ? 6.376 16.516 9.169 1.00 97.25 101 PHE A N 1
ATOM 792 C CA . PHE A 1 101 ? 7.402 15.684 9.790 1.00 97.25 101 PHE A CA 1
ATOM 793 C C . PHE A 1 101 ? 7.502 14.297 9.140 1.00 97.25 101 PHE A C 1
ATOM 795 O O . PHE A 1 101 ? 8.590 13.886 8.755 1.00 97.25 101 PHE A O 1
ATOM 802 N N . GLY A 1 102 ? 6.385 13.584 8.958 1.00 97.75 102 GLY A N 1
ATOM 803 C CA . GLY A 1 102 ? 6.420 12.272 8.299 1.00 97.75 102 GLY A CA 1
ATOM 804 C C . GLY A 1 102 ? 6.808 12.347 6.816 1.00 97.75 102 GLY A C 1
ATOM 805 O O . GLY A 1 102 ? 7.518 11.473 6.333 1.00 97.75 102 GLY A O 1
ATOM 806 N N . ALA A 1 103 ? 6.438 13.420 6.109 1.00 97.56 103 ALA A N 1
ATOM 807 C CA . ALA A 1 103 ? 6.950 13.700 4.766 1.00 97.56 103 ALA A CA 1
ATOM 808 C C . ALA A 1 103 ? 8.484 13.845 4.758 1.00 97.56 103 ALA A C 1
ATOM 810 O O . ALA A 1 103 ? 9.152 13.229 3.932 1.00 97.56 103 ALA A O 1
ATOM 811 N N . ALA A 1 104 ? 9.046 14.590 5.717 1.00 96.94 104 ALA A N 1
ATOM 812 C CA . ALA A 1 104 ? 10.493 14.728 5.868 1.00 96.94 104 ALA A CA 1
ATOM 813 C C . ALA A 1 104 ? 11.177 13.393 6.212 1.00 96.94 104 ALA A C 1
ATOM 815 O O . ALA A 1 104 ? 12.254 13.122 5.692 1.00 96.94 104 ALA A O 1
ATOM 816 N N . VAL A 1 105 ? 10.546 12.537 7.028 1.00 97.81 105 VAL A N 1
ATOM 817 C CA . VAL A 1 105 ? 11.037 11.170 7.282 1.00 97.81 105 VAL A CA 1
ATOM 818 C C . VAL A 1 105 ? 11.182 10.404 5.969 1.00 97.81 105 VAL A C 1
ATOM 820 O O . VAL A 1 105 ? 12.254 9.868 5.712 1.00 97.81 105 VAL A O 1
ATOM 823 N N . LEU A 1 106 ? 10.149 10.388 5.117 1.00 97.69 106 LEU A N 1
ATOM 824 C CA . LEU A 1 106 ? 10.214 9.674 3.837 1.00 97.69 106 LEU A CA 1
ATOM 825 C C . LEU A 1 106 ? 11.333 10.203 2.934 1.00 97.69 106 LEU A C 1
ATOM 827 O O . LEU A 1 106 ? 12.073 9.413 2.362 1.00 97.69 106 LEU A O 1
ATOM 831 N N . MET A 1 107 ? 11.475 11.528 2.843 1.00 95.31 107 MET A N 1
ATOM 832 C CA . MET A 1 107 ? 12.510 12.172 2.025 1.00 95.31 107 MET A CA 1
ATOM 833 C C . MET A 1 107 ? 13.939 11.850 2.484 1.00 95.31 107 MET A C 1
ATOM 835 O O . MET A 1 107 ? 14.871 11.965 1.693 1.00 95.31 107 MET A O 1
ATOM 839 N N . LEU A 1 108 ? 14.125 11.494 3.758 1.00 95.56 108 LEU A N 1
ATOM 840 C CA . LEU A 1 108 ? 15.436 11.207 4.338 1.00 95.56 108 LEU A CA 1
ATOM 841 C C . LEU A 1 108 ? 15.771 9.711 4.372 1.00 95.56 108 LEU A C 1
ATOM 843 O O . LEU A 1 108 ? 16.931 9.372 4.598 1.00 95.56 108 LEU A O 1
ATOM 847 N N . LEU A 1 109 ? 14.793 8.821 4.161 1.00 95.38 109 LEU A N 1
ATOM 848 C CA . LEU A 1 109 ? 15.017 7.374 4.137 1.00 95.38 109 LEU A CA 1
ATOM 849 C C . LEU A 1 109 ? 15.952 6.993 2.984 1.00 95.38 109 LEU A C 1
ATOM 851 O O . LEU A 1 109 ? 15.619 7.200 1.823 1.00 95.38 109 LEU A O 1
ATOM 855 N N . SER A 1 110 ? 17.095 6.385 3.304 1.00 90.50 110 SER A N 1
ATOM 856 C CA . SER A 1 110 ? 18.124 5.988 2.330 1.00 90.50 110 SER A CA 1
ATOM 857 C C . SER A 1 110 ? 18.094 4.507 1.928 1.00 90.50 110 SER A C 1
ATOM 859 O O . SER A 1 110 ? 18.975 4.036 1.210 1.00 90.50 110 SER A O 1
ATOM 861 N N . GLY A 1 111 ? 17.079 3.766 2.379 1.00 91.88 111 GLY A N 1
ATOM 862 C CA . GLY A 1 111 ? 16.897 2.347 2.074 1.00 91.88 111 GLY A CA 1
ATOM 863 C C . GLY A 1 111 ? 16.366 2.060 0.662 1.00 91.88 111 GLY A C 1
ATOM 864 O O . GLY A 1 111 ? 16.491 2.847 -0.275 1.00 91.88 111 GLY A O 1
ATOM 865 N N . THR A 1 112 ? 15.722 0.904 0.512 1.00 93.56 112 THR A N 1
ATOM 866 C CA . THR A 1 112 ? 15.207 0.349 -0.751 1.00 93.56 112 THR A CA 1
ATOM 867 C C . THR A 1 112 ? 14.281 1.315 -1.486 1.00 93.56 112 THR A C 1
ATOM 869 O O . THR A 1 112 ? 14.326 1.369 -2.709 1.00 93.56 112 THR A O 1
ATOM 872 N N . PHE A 1 113 ? 13.481 2.113 -0.768 1.00 95.62 113 PHE A N 1
ATOM 873 C CA . PHE A 1 113 ? 12.635 3.140 -1.387 1.00 95.62 113 PHE A CA 1
ATOM 874 C C . PHE A 1 113 ? 13.452 4.155 -2.195 1.00 95.62 113 PHE A C 1
ATOM 876 O O . PHE A 1 113 ? 13.145 4.379 -3.364 1.00 95.62 113 PHE A O 1
ATOM 883 N N . LEU A 1 114 ? 14.520 4.715 -1.615 1.00 95.00 114 LEU A N 1
ATOM 884 C CA . LEU A 1 114 ? 15.406 5.627 -2.336 1.00 95.00 114 LEU A CA 1
ATOM 885 C C . LEU A 1 114 ? 16.088 4.894 -3.490 1.00 95.00 114 LEU A C 1
ATOM 887 O O . LEU A 1 114 ? 15.999 5.335 -4.626 1.00 95.00 114 LEU A O 1
ATOM 891 N N . ASN A 1 115 ? 16.676 3.725 -3.231 1.00 92.12 115 ASN A N 1
ATOM 892 C CA . ASN A 1 115 ? 17.398 2.959 -4.254 1.00 92.12 115 ASN A CA 1
ATOM 893 C C . ASN A 1 115 ? 16.531 2.554 -5.459 1.00 92.12 115 ASN A C 1
ATOM 895 O O . ASN A 1 115 ? 17.069 2.313 -6.534 1.00 92.12 115 ASN A O 1
ATOM 899 N N . ARG A 1 116 ? 15.203 2.489 -5.301 1.00 92.38 116 ARG A N 1
ATOM 900 C CA . ARG A 1 116 ? 14.241 2.227 -6.383 1.00 92.38 116 ARG A CA 1
ATOM 901 C C . ARG A 1 116 ? 13.637 3.483 -7.005 1.00 92.38 116 ARG A C 1
ATOM 903 O O . ARG A 1 116 ? 12.930 3.372 -7.993 1.00 92.38 116 ARG A O 1
ATOM 910 N N . THR A 1 117 ? 13.907 4.660 -6.453 1.00 94.94 117 THR A N 1
ATOM 911 C CA . THR A 1 117 ? 13.396 5.950 -6.946 1.00 94.94 117 THR A CA 1
ATOM 912 C C . THR A 1 117 ? 14.515 6.900 -7.373 1.00 94.94 117 THR A C 1
ATOM 914 O O . THR A 1 117 ? 14.264 8.058 -7.685 1.00 94.94 117 THR A O 1
ATOM 917 N N . LEU A 1 118 ? 15.764 6.433 -7.425 1.00 93.25 118 LEU A N 1
ATOM 918 C CA . LEU A 1 118 ? 16.869 7.198 -7.990 1.00 93.25 118 LEU A CA 1
ATOM 919 C C . LEU A 1 118 ? 16.808 7.222 -9.522 1.00 93.25 118 LEU A C 1
ATOM 921 O O . LEU A 1 118 ? 16.296 6.311 -10.173 1.00 93.25 118 LEU A O 1
ATOM 925 N N . VAL A 1 119 ? 17.377 8.282 -10.096 1.00 92.25 119 VAL A N 1
ATOM 926 C CA . VAL A 1 119 ? 17.516 8.463 -11.547 1.00 92.25 119 VAL A CA 1
ATOM 927 C C . VAL A 1 119 ? 18.208 7.244 -12.169 1.00 92.25 119 VAL A C 1
ATOM 929 O O . VAL A 1 119 ? 19.200 6.751 -11.634 1.00 92.25 119 VAL A O 1
ATOM 932 N N . GLY A 1 120 ? 17.685 6.762 -13.295 1.00 87.31 120 GLY A N 1
ATOM 933 C CA . GLY A 1 120 ? 18.213 5.599 -14.015 1.00 87.31 120 GLY A CA 1
ATOM 934 C C . GLY A 1 120 ? 17.653 4.246 -13.588 1.00 87.31 120 GLY A C 1
ATOM 935 O O . GLY A 1 120 ? 17.744 3.302 -14.368 1.00 87.31 120 GLY A O 1
ATOM 936 N N . VAL A 1 121 ? 16.994 4.141 -12.431 1.00 87.81 121 VAL A N 1
ATOM 937 C CA . VAL A 1 121 ? 16.334 2.903 -11.971 1.00 87.81 121 VAL A CA 1
ATOM 938 C C . VAL A 1 121 ? 14.900 2.843 -12.513 1.00 87.81 121 VAL A C 1
ATOM 940 O O . VAL A 1 121 ? 13.932 2.877 -11.757 1.00 87.81 121 VAL A O 1
ATOM 943 N N . ALA A 1 122 ? 14.766 2.860 -13.843 1.00 88.56 122 ALA A N 1
ATOM 944 C CA . ALA A 1 122 ? 13.496 3.019 -14.558 1.00 88.56 122 ALA A CA 1
ATOM 945 C C . ALA A 1 122 ? 12.638 1.747 -14.533 1.00 88.56 122 ALA A C 1
ATOM 947 O O . ALA A 1 122 ? 12.551 1.021 -15.514 1.00 88.56 122 ALA A O 1
ATOM 948 N N . ASP A 1 123 ? 12.032 1.473 -13.384 1.00 89.25 123 ASP A N 1
ATOM 949 C CA . ASP A 1 123 ? 11.223 0.284 -13.129 1.00 89.25 123 ASP A CA 1
ATOM 950 C C . ASP A 1 123 ? 9.885 0.681 -12.483 1.00 89.25 123 ASP A C 1
ATOM 952 O O . ASP A 1 123 ? 9.793 1.684 -11.761 1.00 89.25 123 ASP A O 1
ATOM 956 N N . HIS A 1 124 ? 8.842 -0.123 -12.689 1.00 88.69 124 HIS A N 1
ATOM 957 C CA . HIS A 1 124 ? 7.514 0.102 -12.114 1.00 88.69 124 HIS A CA 1
ATOM 958 C C . HIS A 1 124 ? 7.527 0.103 -10.572 1.00 88.69 124 HIS A C 1
ATOM 960 O O . HIS A 1 124 ? 6.688 0.759 -9.942 1.00 88.69 124 HIS A O 1
ATOM 966 N N . ASN A 1 125 ? 8.537 -0.510 -9.940 1.00 89.75 125 ASN A N 1
ATOM 967 C CA . ASN A 1 125 ? 8.723 -0.451 -8.485 1.00 89.75 125 ASN A CA 1
ATOM 968 C C . ASN A 1 125 ? 8.857 0.982 -7.940 1.00 89.75 125 ASN A C 1
ATOM 970 O O . ASN A 1 125 ? 8.569 1.216 -6.766 1.00 89.75 125 ASN A O 1
ATOM 974 N N . ALA A 1 126 ? 9.276 1.948 -8.764 1.00 89.56 126 ALA A N 1
ATOM 975 C CA . ALA A 1 126 ? 9.388 3.346 -8.358 1.00 89.56 126 ALA A CA 1
ATOM 976 C C . ALA A 1 126 ? 8.018 4.023 -8.165 1.00 89.56 126 ALA A C 1
ATOM 978 O O . ALA A 1 126 ? 7.861 4.897 -7.309 1.00 89.56 126 ALA A O 1
ATOM 979 N N . ILE A 1 127 ? 7.019 3.625 -8.960 1.00 94.38 127 ILE A N 1
ATOM 980 C CA . ILE A 1 127 ? 5.678 4.225 -8.965 1.00 94.38 127 ILE A CA 1
ATOM 981 C C . ILE A 1 127 ? 4.686 3.450 -8.094 1.00 94.38 127 ILE A C 1
ATOM 983 O O . ILE A 1 127 ? 3.746 4.025 -7.549 1.00 94.38 127 ILE A O 1
ATOM 987 N N . GLU A 1 128 ? 4.924 2.159 -7.893 1.00 95.81 128 GLU A N 1
ATOM 988 C CA . GLU A 1 128 ? 4.146 1.278 -7.026 1.00 95.81 128 GLU A CA 1
ATOM 989 C C . GLU A 1 128 ? 3.829 1.865 -5.630 1.00 95.81 128 GLU A C 1
ATOM 991 O O . GLU A 1 128 ? 2.644 1.964 -5.285 1.00 95.81 128 GLU A O 1
ATOM 996 N N . PRO A 1 129 ? 4.815 2.299 -4.813 1.00 96.94 129 PRO A N 1
ATOM 997 C CA . PRO A 1 129 ? 4.532 2.866 -3.497 1.00 96.94 129 PRO A CA 1
ATOM 998 C C . PRO A 1 129 ? 3.784 4.205 -3.572 1.00 96.94 129 PRO A C 1
ATOM 1000 O O . PRO A 1 129 ? 2.948 4.464 -2.706 1.00 96.94 129 PRO A O 1
ATOM 1003 N N . LEU A 1 130 ? 4.007 5.027 -4.609 1.00 97.94 130 LEU A N 1
ATOM 1004 C CA . LEU A 1 130 ? 3.215 6.241 -4.860 1.00 97.94 130 LEU A CA 1
ATOM 1005 C C . LEU A 1 130 ? 1.741 5.888 -5.111 1.00 97.94 130 LEU A C 1
ATOM 1007 O O . LEU A 1 130 ? 0.844 6.464 -4.486 1.00 97.94 130 LEU A O 1
ATOM 1011 N N . MET A 1 131 ? 1.485 4.930 -6.001 1.00 98.31 131 MET A N 1
ATOM 1012 C CA . MET A 1 131 ? 0.130 4.547 -6.394 1.00 98.31 131 MET A CA 1
ATOM 1013 C C . MET A 1 131 ? -0.610 3.842 -5.257 1.00 98.31 131 MET A C 1
ATOM 1015 O O . MET A 1 131 ? -1.755 4.195 -4.973 1.00 98.31 131 MET A O 1
ATOM 1019 N N . MET A 1 132 ? 0.051 2.943 -4.517 1.00 98.62 132 MET A N 1
ATOM 1020 C CA . MET A 1 132 ? -0.541 2.337 -3.322 1.00 98.62 132 MET A CA 1
ATOM 1021 C C . MET A 1 132 ? -0.820 3.385 -2.241 1.00 98.62 132 MET A C 1
ATOM 1023 O O . MET A 1 132 ? -1.911 3.386 -1.678 1.00 98.62 132 MET A O 1
ATOM 1027 N N . ALA A 1 133 ? 0.116 4.293 -1.942 1.00 98.69 133 ALA A N 1
ATOM 1028 C CA . ALA A 1 133 ? -0.115 5.343 -0.948 1.00 98.69 133 ALA A CA 1
ATOM 1029 C C . ALA A 1 133 ? -1.297 6.242 -1.346 1.00 98.69 133 ALA A C 1
ATOM 1031 O O . ALA A 1 133 ? -2.095 6.637 -0.498 1.00 98.69 133 ALA A O 1
ATOM 1032 N N . THR A 1 134 ? -1.449 6.525 -2.639 1.00 98.81 134 THR A N 1
ATOM 1033 C CA . THR A 1 134 ? -2.576 7.297 -3.175 1.00 98.81 134 THR A CA 1
ATOM 1034 C C . THR A 1 134 ? -3.901 6.537 -3.049 1.00 98.81 134 THR A C 1
ATOM 1036 O O . THR A 1 134 ? -4.895 7.113 -2.602 1.00 98.81 134 THR A O 1
ATOM 1039 N N . ALA A 1 135 ? -3.918 5.234 -3.346 1.00 98.81 135 ALA A N 1
ATOM 1040 C CA . ALA A 1 135 ? -5.076 4.369 -3.119 1.00 98.81 135 ALA A CA 1
ATOM 1041 C C . ALA A 1 135 ? -5.461 4.306 -1.630 1.00 98.81 135 ALA A C 1
ATOM 1043 O O . ALA A 1 135 ? -6.615 4.539 -1.271 1.00 98.81 135 ALA A O 1
ATOM 1044 N N . VAL A 1 136 ? -4.482 4.084 -0.748 1.00 98.81 136 VAL A N 1
ATOM 1045 C CA . VAL A 1 136 ? -4.663 4.053 0.712 1.00 98.81 136 VAL A CA 1
ATOM 1046 C C . VAL A 1 136 ? -5.189 5.387 1.229 1.00 98.81 136 VAL A C 1
ATOM 1048 O O . VAL A 1 136 ? -6.097 5.389 2.054 1.00 98.81 136 VAL A O 1
ATOM 1051 N N . PHE A 1 137 ? -4.694 6.521 0.725 1.00 98.81 137 PHE A N 1
ATOM 1052 C CA . PHE A 1 137 ? -5.249 7.837 1.042 1.00 98.81 137 PHE A CA 1
ATOM 1053 C C . PHE A 1 137 ? -6.740 7.923 0.688 1.00 98.81 137 PHE A C 1
ATOM 1055 O O . PHE A 1 137 ? -7.547 8.313 1.534 1.00 98.81 137 PHE A O 1
ATOM 1062 N N . GLY A 1 138 ? -7.113 7.525 -0.531 1.00 98.69 138 GLY A N 1
ATOM 1063 C CA . GLY A 1 138 ? -8.507 7.509 -0.972 1.00 98.69 138 GLY A CA 1
ATOM 1064 C C . GLY A 1 138 ? -9.399 6.637 -0.084 1.00 98.69 138 GLY A C 1
ATOM 1065 O O . GLY A 1 138 ? -10.463 7.086 0.337 1.00 98.69 138 GLY A O 1
ATOM 1066 N N . LEU A 1 139 ? -8.940 5.429 0.257 1.00 98.88 139 LEU A N 1
ATOM 1067 C CA . LEU A 1 139 ? -9.651 4.494 1.138 1.00 98.88 139 LEU A CA 1
ATOM 1068 C C . LEU A 1 139 ? -9.797 5.037 2.567 1.00 98.88 139 LEU A C 1
ATOM 1070 O O . LEU A 1 139 ? -10.894 5.025 3.117 1.00 98.88 139 LEU A O 1
ATOM 1074 N N . VAL A 1 140 ? -8.724 5.584 3.149 1.00 98.69 140 VAL A N 1
ATOM 1075 C CA . VAL A 1 140 ? -8.741 6.218 4.479 1.00 98.69 140 VAL A CA 1
ATOM 1076 C C . VAL A 1 140 ? -9.792 7.324 4.533 1.00 98.69 140 VAL A C 1
ATOM 1078 O O . VAL A 1 140 ? -10.618 7.339 5.443 1.00 98.69 140 VAL A O 1
ATOM 1081 N N . VAL A 1 141 ? -9.813 8.224 3.545 1.00 98.62 141 VAL A N 1
ATOM 1082 C CA . VAL A 1 141 ? -10.794 9.317 3.518 1.00 98.62 141 VAL A CA 1
ATOM 1083 C C . VAL A 1 141 ? -12.209 8.794 3.264 1.00 98.62 141 VAL A C 1
ATOM 1085 O O . VAL A 1 141 ? -13.143 9.282 3.896 1.00 98.62 141 VAL A O 1
ATOM 1088 N N . ALA A 1 142 ? -12.389 7.790 2.399 1.00 98.69 142 ALA A N 1
ATOM 1089 C CA . ALA A 1 142 ? -13.690 7.159 2.179 1.00 98.69 142 ALA A CA 1
ATOM 1090 C C . ALA A 1 142 ? -14.272 6.600 3.487 1.00 98.69 142 ALA A C 1
ATOM 1092 O O . ALA A 1 142 ? -15.413 6.910 3.831 1.00 98.69 142 ALA A O 1
ATOM 1093 N N . PHE A 1 143 ? -13.466 5.867 4.260 1.00 98.62 143 PHE A N 1
ATOM 1094 C CA . PHE A 1 143 ? -13.879 5.313 5.549 1.00 98.62 143 PHE A CA 1
ATOM 1095 C C . PHE A 1 143 ? -14.173 6.400 6.589 1.00 98.62 143 PHE A C 1
ATOM 1097 O O . PHE A 1 143 ? -15.217 6.344 7.235 1.00 98.62 143 PHE A O 1
ATOM 1104 N N . GLN A 1 144 ? -13.328 7.434 6.699 1.00 97.50 144 GLN A N 1
ATOM 1105 C CA . GLN A 1 144 ? -13.588 8.579 7.587 1.00 97.50 144 GLN A CA 1
ATOM 1106 C C . GLN A 1 144 ? -14.919 9.257 7.258 1.00 97.50 144 GLN A C 1
ATOM 1108 O O . GLN A 1 144 ? -15.697 9.594 8.147 1.00 97.50 144 GLN A O 1
ATOM 1113 N N . LYS A 1 145 ? -15.178 9.496 5.970 1.00 98.00 145 LYS A N 1
ATOM 1114 C CA . LYS A 1 145 ? -16.368 10.224 5.533 1.00 98.00 145 LYS A CA 1
ATOM 1115 C C . LYS A 1 145 ? -17.630 9.402 5.682 1.00 98.00 145 LYS A C 1
ATOM 1117 O O . LYS A 1 145 ? -18.635 9.963 6.106 1.00 98.00 145 LYS A O 1
ATOM 1122 N N . ALA A 1 146 ? -17.572 8.101 5.426 1.00 98.00 146 ALA A N 1
ATOM 1123 C CA . ALA A 1 146 ? -18.695 7.221 5.698 1.00 98.00 146 ALA A CA 1
ATOM 1124 C C . ALA A 1 146 ? -19.008 7.144 7.199 1.00 98.00 146 ALA A C 1
ATOM 1126 O O . ALA A 1 146 ? -20.157 7.346 7.569 1.00 98.00 146 ALA A O 1
ATOM 1127 N N . GLU A 1 147 ? -18.016 6.976 8.082 1.00 95.81 147 GLU A N 1
ATOM 1128 C CA . GLU A 1 147 ? -18.270 6.962 9.535 1.00 95.81 147 GLU A CA 1
ATOM 1129 C C . GLU A 1 147 ? -18.844 8.284 10.065 1.00 95.81 147 GLU A C 1
ATOM 1131 O O . GLU A 1 147 ? -19.655 8.275 10.984 1.00 95.81 147 GLU A O 1
ATOM 1136 N N . VAL A 1 148 ? -18.453 9.428 9.495 1.00 95.62 148 VAL A N 1
ATOM 1137 C CA . VAL A 1 148 ? -18.983 10.736 9.918 1.00 95.62 148 VAL A CA 1
ATOM 1138 C C . VAL A 1 148 ? -20.411 10.969 9.424 1.00 95.62 148 VAL A C 1
ATOM 1140 O O . VAL A 1 148 ? -21.219 11.542 10.149 1.00 95.62 148 VAL A O 1
ATOM 1143 N N . THR A 1 149 ? -20.713 10.567 8.189 1.00 96.00 149 THR A N 1
ATOM 1144 C CA . THR A 1 149 ? -22.020 10.824 7.554 1.00 96.00 149 THR A CA 1
ATOM 1145 C C . THR A 1 149 ? -23.054 9.740 7.826 1.00 96.00 149 THR A C 1
ATOM 1147 O O . THR A 1 149 ? -24.238 9.988 7.645 1.00 96.00 149 THR A O 1
ATOM 1150 N N . MET A 1 150 ? -22.622 8.575 8.318 1.00 96.50 150 MET A N 1
ATOM 1151 C CA . MET A 1 150 ? -23.473 7.461 8.736 1.00 96.50 150 MET A CA 1
ATOM 1152 C C . MET A 1 150 ? -24.490 7.021 7.660 1.00 96.50 150 MET A C 1
ATOM 1154 O O . MET A 1 150 ? -25.692 7.044 7.929 1.00 96.50 150 MET A O 1
ATOM 1158 N N . PRO A 1 151 ? -24.047 6.585 6.459 1.00 96.75 151 PRO A N 1
ATOM 1159 C CA . PRO A 1 151 ? -24.933 6.100 5.401 1.00 96.75 151 PRO A CA 1
ATOM 1160 C C . PRO A 1 151 ? -25.487 4.706 5.749 1.00 96.75 151 PRO A C 1
ATOM 1162 O O . PRO A 1 151 ? -25.075 3.688 5.192 1.00 96.75 151 PRO A O 1
ATOM 1165 N N . VAL A 1 152 ? -26.393 4.657 6.725 1.00 96.62 152 VAL A N 1
ATOM 1166 C CA . VAL A 1 152 ? -27.151 3.459 7.109 1.00 96.62 152 VAL A CA 1
ATOM 1167 C C . VAL A 1 152 ? -28.188 3.124 6.042 1.00 96.62 152 VAL A C 1
ATOM 1169 O O . VAL A 1 152 ? -28.586 3.985 5.255 1.00 96.62 152 VAL A O 1
ATOM 1172 N N . TRP A 1 153 ? -28.640 1.873 5.991 1.00 94.19 153 TRP A N 1
ATOM 1173 C CA . TRP A 1 153 ? -29.538 1.431 4.920 1.00 94.19 153 TRP A CA 1
ATOM 1174 C C . TRP A 1 153 ? -30.870 2.192 4.894 1.00 94.19 153 TRP A C 1
ATOM 1176 O O . TRP A 1 153 ? -31.409 2.396 3.812 1.00 94.19 153 TRP A O 1
ATOM 1186 N N . GLU A 1 154 ? -31.389 2.651 6.034 1.00 95.50 154 GLU A N 1
ATOM 1187 C CA . GLU A 1 154 ? -32.582 3.505 6.086 1.00 95.50 154 GLU A CA 1
ATOM 1188 C C . GLU A 1 154 ? -32.368 4.810 5.315 1.00 95.50 154 GLU A C 1
ATOM 1190 O O . GLU A 1 154 ? -33.194 5.152 4.476 1.00 95.50 154 GLU A O 1
ATOM 1195 N N . VAL A 1 155 ? -31.228 5.476 5.527 1.00 95.56 155 VAL A N 1
ATOM 1196 C CA . VAL A 1 155 ? -30.856 6.712 4.818 1.00 95.56 155 VAL A CA 1
ATOM 1197 C C . VAL A 1 155 ? -30.638 6.429 3.336 1.00 95.56 155 VAL A C 1
ATOM 1199 O O . VAL A 1 155 ? -31.121 7.169 2.486 1.00 95.56 155 VAL A O 1
ATOM 1202 N N . VAL A 1 156 ? -29.950 5.330 3.008 1.00 95.06 156 VAL A N 1
ATOM 1203 C CA . VAL A 1 156 ? -29.745 4.921 1.612 1.00 95.06 156 VAL A CA 1
ATOM 1204 C C . VAL A 1 156 ? -31.078 4.658 0.920 1.00 95.06 156 VAL A C 1
ATOM 1206 O O . VAL A 1 156 ? -31.272 5.104 -0.204 1.00 95.06 156 VAL A O 1
ATOM 1209 N N . ARG A 1 157 ? -32.005 3.951 1.571 1.00 96.06 157 ARG A N 1
ATOM 1210 C CA . ARG A 1 157 ? -33.334 3.672 1.027 1.00 96.06 157 ARG A CA 1
ATOM 1211 C C . ARG A 1 157 ? -34.121 4.959 0.804 1.00 96.06 157 ARG A C 1
ATOM 1213 O O . ARG A 1 157 ? -34.585 5.188 -0.307 1.00 96.06 157 ARG A O 1
ATOM 1220 N N . GLU A 1 158 ? -34.238 5.772 1.844 1.00 96.62 158 GLU A N 1
ATOM 1221 C CA . GLU A 1 158 ? -35.039 6.990 1.817 1.00 96.62 158 GLU A CA 1
ATOM 1222 C C . GLU A 1 158 ? -34.505 7.991 0.787 1.00 96.62 158 GLU A C 1
ATOM 1224 O O . GLU A 1 158 ? -35.243 8.414 -0.100 1.00 96.62 158 GLU A O 1
ATOM 1229 N N . GLU A 1 159 ? -33.218 8.340 0.847 1.00 95.75 159 GLU A N 1
ATOM 1230 C CA . GLU A 1 159 ? -32.657 9.342 -0.062 1.00 95.75 159 GLU A CA 1
ATOM 1231 C C . GLU A 1 159 ? -32.564 8.806 -1.494 1.00 95.75 159 GLU A C 1
ATOM 1233 O O . GLU A 1 159 ? -33.131 9.400 -2.410 1.00 95.75 159 GLU A O 1
ATOM 1238 N N . LEU A 1 160 ? -31.900 7.664 -1.708 1.00 93.94 160 LEU A N 1
ATOM 1239 C CA . LEU A 1 160 ? -31.570 7.213 -3.062 1.00 93.94 160 LEU A CA 1
ATOM 1240 C C . LEU A 1 160 ? -32.760 6.589 -3.798 1.00 93.94 160 LEU A C 1
ATOM 1242 O O . LEU A 1 160 ? -32.898 6.807 -5.001 1.00 93.94 160 LEU A O 1
ATOM 1246 N N . PHE A 1 161 ? -33.574 5.775 -3.118 1.00 94.56 161 PHE A N 1
ATOM 1247 C CA . PHE A 1 161 ? -34.629 4.993 -3.773 1.00 94.56 161 PHE A CA 1
ATOM 1248 C C . PHE A 1 161 ? -36.002 5.657 -3.692 1.00 94.56 161 PHE A C 1
ATOM 1250 O O . PHE A 1 161 ? -36.726 5.647 -4.687 1.00 94.56 161 PHE A O 1
ATOM 1257 N N . ASP A 1 162 ? -36.362 6.228 -2.542 1.00 96.25 162 ASP A N 1
ATOM 1258 C CA . ASP A 1 162 ? -37.687 6.826 -2.365 1.00 96.25 162 ASP A CA 1
ATOM 1259 C C . ASP A 1 162 ? -37.705 8.266 -2.910 1.00 96.25 162 ASP A C 1
ATOM 1261 O O . ASP A 1 162 ? -38.525 8.601 -3.771 1.00 96.25 162 ASP A O 1
ATOM 1265 N N . ASN A 1 163 ? -36.749 9.101 -2.490 1.00 95.81 163 ASN A N 1
ATOM 1266 C CA . ASN A 1 163 ? -36.730 10.534 -2.807 1.00 95.81 163 ASN A CA 1
ATOM 1267 C C . ASN A 1 163 ? -35.901 10.901 -4.052 1.00 95.81 163 ASN A C 1
ATOM 1269 O O . ASN A 1 163 ? -36.107 11.972 -4.616 1.00 95.81 163 ASN A O 1
ATOM 1273 N N . HIS A 1 164 ? -35.021 10.012 -4.528 1.00 93.25 164 HIS A N 1
ATOM 1274 C CA . HIS A 1 164 ? -34.085 10.263 -5.639 1.00 93.25 164 HIS A CA 1
ATOM 1275 C C . HIS A 1 164 ? -33.121 11.442 -5.380 1.00 93.25 164 HIS A C 1
ATOM 1277 O O . HIS A 1 164 ? -32.721 12.162 -6.299 1.00 93.25 164 HIS A O 1
ATOM 1283 N N . GLU A 1 165 ? -32.720 11.612 -4.123 1.00 94.00 165 GLU A N 1
ATOM 1284 C CA . GLU A 1 165 ? -31.780 12.621 -3.633 1.00 94.00 165 GLU A CA 1
ATOM 1285 C C . GLU A 1 165 ? -30.526 11.941 -3.048 1.00 94.00 165 GLU A C 1
ATOM 1287 O O . GLU A 1 165 ? -30.490 10.730 -2.836 1.00 94.00 165 GLU A O 1
ATOM 1292 N N . ILE A 1 166 ? -29.447 12.701 -2.840 1.00 93.69 166 ILE A N 1
ATOM 1293 C CA . ILE A 1 166 ? -28.195 12.187 -2.248 1.00 93.69 166 ILE A CA 1
ATOM 1294 C C . ILE A 1 166 ? -27.575 13.204 -1.289 1.00 93.69 166 ILE A C 1
ATOM 1296 O O . ILE A 1 166 ? -26.355 13.338 -1.236 1.00 93.69 166 ILE A O 1
ATOM 1300 N N . ASP A 1 167 ? -28.378 13.989 -0.585 1.00 93.06 167 ASP A N 1
ATOM 1301 C CA . ASP A 1 167 ? -27.881 15.134 0.177 1.00 93.06 167 ASP A CA 1
ATOM 1302 C C . ASP A 1 167 ? -26.893 14.728 1.275 1.00 93.06 167 ASP A C 1
ATOM 1304 O O . ASP A 1 167 ? -25.789 15.286 1.340 1.00 93.06 167 ASP A O 1
ATOM 1308 N N . SER A 1 168 ? -27.221 13.711 2.079 1.00 93.69 168 SER A N 1
ATOM 1309 C CA . SER A 1 168 ? -26.285 13.178 3.075 1.00 93.69 168 SER A CA 1
ATOM 1310 C C . SER A 1 168 ? -25.307 12.168 2.465 1.00 93.69 168 SER A C 1
ATOM 1312 O O . SER A 1 168 ? -24.145 12.089 2.879 1.00 93.69 168 SER A O 1
ATOM 1314 N N . LEU A 1 169 ? -25.727 11.452 1.415 1.00 96.06 169 LEU A N 1
ATOM 1315 C CA . LEU A 1 169 ? -24.922 10.423 0.747 1.00 96.06 169 LEU A CA 1
ATOM 1316 C C . LEU A 1 169 ? -23.832 10.985 -0.177 1.00 96.06 169 LEU A C 1
ATOM 1318 O O . LEU A 1 169 ? -22.882 10.276 -0.516 1.00 96.06 169 LEU A O 1
ATOM 1322 N N . ARG A 1 170 ? -23.915 12.254 -0.588 1.00 97.12 170 ARG A N 1
ATOM 1323 C CA . ARG A 1 170 ? -23.015 12.851 -1.587 1.00 97.12 170 ARG A CA 1
ATOM 1324 C C . ARG A 1 170 ? -21.558 12.799 -1.164 1.00 97.12 170 ARG A C 1
ATOM 1326 O O . ARG A 1 170 ? -20.688 12.493 -1.981 1.00 97.12 170 ARG A O 1
ATOM 1333 N N . GLU A 1 171 ? -21.268 13.146 0.087 1.00 97.31 171 GLU A N 1
ATOM 1334 C CA . GLU A 1 171 ? -19.894 13.163 0.582 1.00 97.31 171 GLU A CA 1
ATOM 1335 C C . GLU A 1 171 ? -19.273 11.758 0.691 1.00 97.31 171 GLU A C 1
ATOM 1337 O O . GLU A 1 171 ? -18.205 11.566 0.093 1.00 97.31 171 GLU A O 1
ATOM 1342 N N . PRO A 1 172 ? -19.890 10.766 1.369 1.00 97.62 172 PRO A N 1
ATOM 1343 C CA . PRO A 1 172 ? -19.334 9.417 1.436 1.00 97.62 172 PRO A CA 1
ATOM 1344 C C . PRO A 1 172 ? -19.302 8.737 0.064 1.00 97.62 172 PRO A C 1
ATOM 1346 O O . PRO A 1 172 ? -18.319 8.058 -0.235 1.00 97.62 172 PRO A O 1
ATOM 1349 N N . LEU A 1 173 ? -20.295 8.963 -0.807 1.00 98.44 173 LEU A N 1
ATOM 1350 C CA . LEU A 1 173 ? -20.299 8.433 -2.172 1.00 98.44 173 LEU A CA 1
ATOM 1351 C C . LEU A 1 173 ? -19.122 8.985 -2.978 1.00 98.44 173 LEU A C 1
ATOM 1353 O O . LEU A 1 173 ? -18.350 8.212 -3.539 1.00 98.44 173 LEU A O 1
ATOM 1357 N N . LYS A 1 174 ? -18.924 10.310 -2.987 1.00 98.50 174 LYS A N 1
ATOM 1358 C CA . LYS A 1 174 ? -17.817 10.954 -3.713 1.00 98.50 174 LYS A CA 1
ATOM 1359 C C . LYS A 1 174 ? -16.464 10.378 -3.303 1.00 98.50 174 LYS A C 1
ATOM 1361 O O . LYS A 1 174 ? -15.659 10.029 -4.161 1.00 98.50 174 LYS A O 1
ATOM 1366 N N . TRP A 1 175 ? -16.196 10.300 -2.001 1.00 98.38 175 TRP A N 1
ATOM 1367 C CA . TRP A 1 175 ? -14.901 9.822 -1.519 1.00 98.38 175 TRP A CA 1
ATOM 1368 C C . TRP A 1 175 ? -14.718 8.318 -1.710 1.00 98.38 175 TRP A C 1
ATOM 1370 O O . TRP A 1 175 ? -13.605 7.894 -2.004 1.00 98.38 175 TRP A O 1
ATOM 1380 N N . SER A 1 176 ? -15.792 7.531 -1.647 1.00 98.81 176 SER A N 1
ATOM 1381 C CA . SER A 1 176 ? -15.740 6.099 -1.959 1.00 98.81 176 SER A CA 1
ATOM 1382 C C . SER A 1 176 ? -15.508 5.839 -3.451 1.00 98.81 176 SER A C 1
ATOM 1384 O O . SER A 1 176 ? -14.712 4.973 -3.803 1.00 98.81 176 SER A O 1
ATOM 1386 N N . LEU A 1 177 ? -16.113 6.631 -4.344 1.00 98.81 177 LEU A N 1
ATOM 1387 C CA . LEU A 1 177 ? -15.823 6.578 -5.781 1.00 98.81 177 LEU A CA 1
ATOM 1388 C C . LEU A 1 177 ? -14.357 6.928 -6.060 1.00 98.81 177 LEU A C 1
ATOM 1390 O O . LEU A 1 177 ? -13.674 6.186 -6.758 1.00 98.81 177 LEU A O 1
ATOM 1394 N N . ILE A 1 178 ? -13.847 8.013 -5.464 1.00 98.81 178 ILE A N 1
ATOM 1395 C CA . ILE A 1 178 ? -12.434 8.404 -5.585 1.00 98.81 178 ILE A CA 1
ATOM 1396 C C . ILE A 1 178 ? -11.519 7.295 -5.048 1.00 98.81 178 ILE A C 1
ATOM 1398 O O . ILE A 1 178 ? -10.580 6.906 -5.733 1.00 98.81 178 ILE A O 1
ATOM 1402 N N . GLY A 1 179 ? -11.796 6.746 -3.862 1.00 98.75 179 GLY A N 1
ATOM 1403 C CA . GLY A 1 179 ? -11.014 5.647 -3.287 1.00 98.75 179 GLY A CA 1
ATOM 1404 C C . GLY A 1 179 ? -10.991 4.405 -4.180 1.00 98.75 179 GLY A C 1
ATOM 1405 O O . GLY A 1 179 ? -9.933 3.799 -4.360 1.00 98.75 179 GLY A O 1
ATOM 1406 N N . GLY A 1 180 ? -12.125 4.071 -4.801 1.00 98.81 180 GLY A N 1
ATOM 1407 C CA . GLY A 1 180 ? -12.226 3.000 -5.788 1.00 98.81 180 GLY A CA 1
ATOM 1408 C C . GLY A 1 180 ? -11.397 3.269 -7.046 1.00 98.81 180 GLY A C 1
ATOM 1409 O O . GLY A 1 180 ? -10.622 2.406 -7.447 1.00 98.81 180 GLY A O 1
ATOM 1410 N N . ILE A 1 181 ? -11.484 4.479 -7.617 1.00 98.88 181 ILE A N 1
ATOM 1411 C CA . ILE A 1 181 ? -10.703 4.875 -8.803 1.00 98.88 181 ILE A CA 1
ATOM 1412 C C . ILE A 1 181 ? -9.204 4.800 -8.513 1.00 98.88 181 ILE A C 1
ATOM 1414 O O . ILE A 1 181 ? -8.458 4.188 -9.269 1.00 98.88 181 ILE A O 1
ATOM 1418 N N . LEU A 1 182 ? -8.754 5.385 -7.401 1.00 98.81 182 LEU A N 1
ATOM 1419 C CA . LEU A 1 182 ? -7.336 5.390 -7.031 1.00 98.81 182 LEU A CA 1
ATOM 1420 C C . LEU A 1 182 ? -6.809 3.970 -6.780 1.00 98.81 182 LEU A C 1
ATOM 1422 O O . LEU A 1 182 ? -5.683 3.657 -7.157 1.00 98.81 182 LEU A O 1
ATOM 1426 N N . THR A 1 183 ? -7.636 3.092 -6.204 1.00 98.81 183 THR A N 1
ATOM 1427 C CA . THR A 1 183 ? -7.304 1.668 -6.048 1.00 98.81 183 THR A CA 1
ATOM 1428 C C . THR A 1 183 ? -7.241 0.953 -7.400 1.00 98.81 183 THR A C 1
ATOM 1430 O O . THR A 1 183 ? -6.309 0.190 -7.633 1.00 98.81 183 THR A O 1
ATOM 1433 N N . GLY A 1 184 ? -8.170 1.231 -8.319 1.00 98.25 184 GLY A N 1
ATOM 1434 C CA . GLY A 1 184 ? -8.147 0.691 -9.681 1.00 98.25 184 GLY A CA 1
ATOM 1435 C C . GLY A 1 184 ? -6.908 1.124 -10.469 1.00 98.25 184 GLY A C 1
ATOM 1436 O O . GLY A 1 184 ? -6.249 0.284 -11.071 1.00 98.25 184 GLY A O 1
ATOM 1437 N N . LEU A 1 185 ? -6.518 2.402 -10.388 1.00 97.88 185 LEU A N 1
ATOM 1438 C CA . LEU A 1 185 ? -5.288 2.910 -11.011 1.00 97.88 185 LEU A CA 1
ATOM 1439 C C . LEU A 1 185 ? -4.027 2.242 -10.442 1.00 97.88 185 LEU A C 1
ATOM 1441 O O . LEU A 1 185 ? -3.078 1.984 -11.182 1.00 97.88 185 LEU A O 1
ATOM 1445 N N . TYR A 1 186 ? -4.013 1.929 -9.144 1.00 97.88 186 TYR A N 1
ATOM 1446 C CA . TYR A 1 186 ? -2.933 1.138 -8.556 1.00 97.88 186 TYR A CA 1
ATOM 1447 C C . TYR A 1 186 ? -2.869 -0.274 -9.160 1.00 97.88 186 TYR A C 1
ATOM 1449 O O . TYR A 1 186 ? -1.789 -0.702 -9.565 1.00 97.88 186 TYR A O 1
ATOM 1457 N N . LEU A 1 187 ? -4.006 -0.965 -9.313 1.00 96.19 187 LEU A N 1
ATOM 1458 C CA . LEU A 1 187 ? -4.037 -2.284 -9.964 1.00 96.19 187 LEU A CA 1
ATOM 1459 C C . LEU A 1 187 ? -3.586 -2.229 -11.426 1.00 96.19 187 LEU A C 1
ATOM 1461 O O . LEU A 1 187 ? -2.866 -3.116 -11.873 1.00 96.19 187 LEU A O 1
ATOM 1465 N N . TRP A 1 188 ? -3.964 -1.178 -12.154 1.00 95.38 188 TRP A N 1
ATOM 1466 C CA . TRP A 1 188 ? -3.510 -0.956 -13.527 1.00 95.38 188 TRP A CA 1
ATOM 1467 C C . TRP A 1 188 ? -2.030 -0.611 -13.626 1.00 95.38 188 TRP A C 1
ATOM 1469 O O . TRP A 1 188 ? -1.469 -0.754 -14.699 1.00 95.38 188 TRP A O 1
ATOM 1479 N N . THR A 1 189 ? -1.396 -0.149 -12.547 1.00 95.25 189 THR A N 1
ATOM 1480 C CA . THR A 1 189 ? 0.057 0.074 -12.503 1.00 95.25 189 THR A CA 1
ATOM 1481 C C . THR A 1 189 ? 0.797 -1.242 -12.291 1.00 95.25 189 THR A C 1
ATOM 1483 O O . THR A 1 189 ? 1.846 -1.466 -12.889 1.00 95.25 189 THR A O 1
ATOM 1486 N N . TRP A 1 190 ? 0.253 -2.114 -11.439 1.00 94.31 190 TRP A N 1
ATOM 1487 C CA . TRP A 1 190 ? 0.897 -3.365 -11.065 1.00 94.31 190 TRP A CA 1
ATOM 1488 C C . TRP A 1 190 ? -0.143 -4.450 -10.733 1.00 94.31 190 TRP A C 1
ATOM 1490 O O . TRP A 1 190 ? -0.777 -4.386 -9.673 1.00 94.31 190 TRP A O 1
ATOM 1500 N N . PRO A 1 191 ? -0.315 -5.481 -11.588 1.00 91.44 191 PRO A N 1
ATOM 1501 C CA . PRO A 1 191 ? -1.350 -6.504 -11.408 1.00 91.44 191 PRO A CA 1
ATOM 1502 C C . PRO A 1 191 ? -1.304 -7.274 -10.073 1.00 91.44 191 PRO A C 1
ATOM 1504 O O . PRO A 1 191 ? -2.379 -7.526 -9.507 1.00 91.44 191 PRO A O 1
ATOM 1507 N N . PRO A 1 192 ? -0.121 -7.602 -9.499 1.00 91.81 192 PRO A N 1
ATOM 1508 C CA . PRO A 1 192 ? -0.039 -8.196 -8.162 1.00 91.81 192 PRO A CA 1
ATOM 1509 C C . PRO A 1 192 ? -0.528 -7.277 -7.028 1.00 91.81 192 PRO A C 1
ATOM 1511 O O . PRO A 1 192 ? -0.724 -7.740 -5.899 1.00 91.81 192 PRO A O 1
ATOM 1514 N N . GLY A 1 193 ? -0.808 -6.001 -7.318 1.00 92.00 193 GLY A N 1
ATOM 1515 C CA . GLY A 1 193 ? -1.411 -5.037 -6.399 1.00 92.00 193 GLY A CA 1
ATOM 1516 C C . GLY A 1 193 ? -2.790 -5.442 -5.870 1.00 92.00 193 GLY A C 1
ATOM 1517 O O . GLY A 1 193 ? -3.280 -4.846 -4.909 1.00 92.00 193 GLY A O 1
ATOM 1518 N N . VAL A 1 194 ? -3.393 -6.515 -6.403 1.00 95.38 194 VAL A N 1
ATOM 1519 C CA . VAL A 1 194 ? -4.608 -7.151 -5.859 1.00 95.38 194 VAL A CA 1
ATOM 1520 C C . VAL A 1 194 ? -4.479 -7.516 -4.376 1.00 95.38 194 VAL A C 1
ATOM 1522 O O . VAL A 1 194 ? -5.485 -7.634 -3.676 1.00 95.38 194 VAL A O 1
ATOM 1525 N N . ILE A 1 195 ? -3.252 -7.614 -3.852 1.00 94.50 195 ILE A N 1
ATOM 1526 C CA . ILE A 1 195 ? -3.002 -7.743 -2.415 1.00 94.50 195 ILE A CA 1
ATOM 1527 C C . ILE A 1 195 ? -3.700 -6.642 -1.599 1.00 94.50 195 ILE A C 1
ATOM 1529 O O . ILE A 1 195 ? -4.235 -6.940 -0.535 1.00 94.50 195 ILE A O 1
ATOM 1533 N N . LEU A 1 196 ? -3.793 -5.403 -2.104 1.00 98.06 196 LEU A N 1
ATOM 1534 C CA . LEU A 1 196 ? -4.504 -4.315 -1.424 1.00 98.06 196 LEU A CA 1
ATOM 1535 C C . LEU A 1 196 ? -6.012 -4.590 -1.328 1.00 98.06 196 LEU A C 1
ATOM 1537 O O . LEU A 1 196 ? -6.611 -4.317 -0.292 1.00 98.06 196 LEU A O 1
ATOM 1541 N N . VAL A 1 197 ? -6.615 -5.196 -2.356 1.00 98.44 197 VAL A N 1
ATOM 1542 C CA . VAL A 1 197 ? -8.017 -5.654 -2.316 1.00 98.44 197 VAL A CA 1
ATOM 1543 C C . VAL A 1 197 ? -8.187 -6.732 -1.242 1.00 98.44 197 VAL A C 1
ATOM 1545 O O . VAL A 1 197 ? -9.122 -6.671 -0.446 1.00 98.44 197 VAL A O 1
ATOM 1548 N N . GLY A 1 198 ? -7.236 -7.667 -1.143 1.0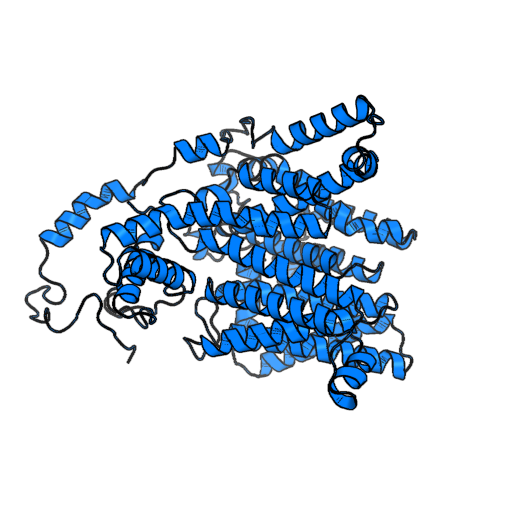0 96.75 198 GLY A N 1
ATOM 1549 C CA . GLY A 1 198 ? -7.195 -8.659 -0.064 1.00 96.75 198 GLY A CA 1
ATOM 1550 C C . GLY A 1 198 ? -7.098 -8.030 1.333 1.00 96.75 198 GLY A C 1
ATOM 1551 O O . GLY A 1 198 ? -7.830 -8.428 2.239 1.00 96.75 198 GLY A O 1
ATOM 1552 N N . ILE A 1 199 ? -6.258 -7.002 1.500 1.00 98.00 199 ILE A N 1
ATOM 1553 C CA . ILE A 1 199 ? -6.130 -6.225 2.746 1.00 98.00 199 ILE A CA 1
ATOM 1554 C C . ILE A 1 199 ? -7.462 -5.552 3.103 1.00 98.00 199 ILE A C 1
ATOM 1556 O O . ILE A 1 199 ? -7.886 -5.630 4.257 1.00 98.00 199 ILE A O 1
ATOM 1560 N N . VAL A 1 200 ? -8.155 -4.940 2.133 1.00 98.81 200 VAL A N 1
ATOM 1561 C CA . VAL A 1 200 ? -9.499 -4.368 2.342 1.00 98.81 200 VAL A CA 1
ATOM 1562 C C . VAL A 1 200 ? -10.499 -5.456 2.744 1.00 98.81 200 VAL A C 1
ATOM 1564 O O . VAL A 1 200 ? -11.311 -5.225 3.637 1.00 98.81 200 VAL A O 1
ATOM 1567 N N . GLY A 1 201 ? -10.417 -6.656 2.164 1.00 98.25 201 GLY A N 1
ATOM 1568 C CA . GLY A 1 201 ? -11.230 -7.808 2.566 1.00 98.25 201 GLY A CA 1
ATOM 1569 C C . GLY A 1 201 ? -11.032 -8.205 4.030 1.00 98.25 201 GLY A C 1
ATOM 1570 O O . GLY A 1 201 ? -12.002 -8.312 4.781 1.00 98.25 201 GLY A O 1
ATOM 1571 N N . VAL A 1 202 ? -9.778 -8.348 4.473 1.00 97.19 202 VAL A N 1
ATOM 1572 C CA . VAL A 1 202 ? -9.456 -8.659 5.879 1.00 97.19 202 VAL A CA 1
ATOM 1573 C C . VAL A 1 202 ? -9.920 -7.540 6.810 1.00 97.19 202 VAL A C 1
ATOM 1575 O O . VAL A 1 202 ? -10.548 -7.808 7.835 1.00 97.19 202 VAL A O 1
ATOM 1578 N N . PHE A 1 203 ? -9.673 -6.284 6.434 1.00 98.56 203 PHE A N 1
ATOM 1579 C CA . PHE A 1 203 ? -10.180 -5.120 7.156 1.00 98.56 203 PHE A CA 1
ATOM 1580 C C . PHE A 1 203 ? -11.709 -5.144 7.282 1.00 98.56 203 PHE A C 1
ATOM 1582 O O . PHE A 1 203 ? -12.221 -4.905 8.370 1.00 98.56 203 PHE A O 1
ATOM 1589 N N . THR A 1 204 ? -12.433 -5.475 6.212 1.00 98.62 204 THR A N 1
ATOM 1590 C CA . THR A 1 204 ? -13.904 -5.521 6.186 1.00 98.62 204 THR A CA 1
ATOM 1591 C C . THR A 1 204 ? -14.440 -6.540 7.185 1.00 98.62 204 THR A C 1
ATOM 1593 O O . THR A 1 204 ? -15.293 -6.208 8.008 1.00 98.62 204 THR A O 1
ATOM 1596 N N . ILE A 1 205 ? -13.895 -7.761 7.163 1.00 97.81 205 ILE A N 1
ATOM 1597 C CA . ILE A 1 205 ? -14.286 -8.839 8.082 1.00 97.81 205 ILE A CA 1
ATOM 1598 C C . ILE A 1 205 ? -14.034 -8.421 9.534 1.00 97.81 205 ILE A C 1
ATOM 1600 O O . ILE A 1 205 ? -14.919 -8.573 10.381 1.00 97.81 205 ILE A O 1
ATOM 1604 N N . LEU A 1 206 ? -12.851 -7.869 9.822 1.00 97.44 206 LEU A N 1
ATOM 1605 C CA . LEU A 1 206 ? -12.483 -7.429 11.168 1.00 97.44 206 LEU A CA 1
ATOM 1606 C C . LEU A 1 206 ? -13.339 -6.249 11.637 1.00 97.44 206 LEU A C 1
ATOM 1608 O O . LEU A 1 206 ? -13.898 -6.307 12.727 1.00 97.44 206 LEU A O 1
ATOM 1612 N N . LYS A 1 207 ? -13.473 -5.196 10.823 1.00 98.12 207 LYS A N 1
ATOM 1613 C CA . LYS A 1 207 ? -14.171 -3.964 11.202 1.00 98.12 207 LYS A CA 1
ATOM 1614 C C . LYS A 1 207 ? -15.660 -4.195 11.406 1.00 98.12 207 LYS A C 1
ATOM 1616 O O . LYS A 1 207 ? -16.170 -3.792 12.443 1.00 98.12 207 LYS A O 1
ATOM 1621 N N . ILE A 1 208 ? -16.340 -4.879 10.484 1.00 97.88 208 ILE A N 1
ATOM 1622 C CA . ILE A 1 208 ? -17.779 -5.146 10.626 1.00 97.88 208 ILE A CA 1
ATOM 1623 C C . ILE A 1 208 ? -18.041 -6.021 11.855 1.00 97.88 208 ILE A C 1
ATOM 1625 O O . ILE A 1 208 ? -18.922 -5.712 12.653 1.00 97.88 208 ILE A O 1
ATOM 1629 N N . SER A 1 209 ? -17.245 -7.075 12.061 1.00 97.62 209 SER A N 1
ATOM 1630 C CA . SER A 1 209 ? -17.391 -7.935 13.244 1.00 97.62 209 SER A CA 1
ATOM 1631 C C . SER A 1 209 ? -17.097 -7.181 14.543 1.00 97.62 209 SER A C 1
ATOM 1633 O O . SER A 1 209 ? -17.809 -7.348 15.529 1.00 97.62 209 SER A O 1
ATOM 1635 N N . SER A 1 210 ? -16.072 -6.325 14.539 1.00 97.06 210 SER A N 1
ATOM 1636 C CA . SER A 1 210 ? -15.736 -5.436 15.652 1.00 97.06 210 SER A CA 1
ATOM 1637 C C . SER A 1 210 ? -16.864 -4.452 15.949 1.00 97.06 210 SER A C 1
ATOM 1639 O O . SER A 1 210 ? -17.186 -4.248 17.115 1.00 97.06 210 SER A O 1
ATOM 1641 N N . ASP A 1 211 ? -17.454 -3.820 14.936 1.00 97.38 211 ASP A N 1
ATOM 1642 C CA . ASP A 1 211 ? -18.534 -2.851 15.126 1.00 97.38 211 ASP A CA 1
ATOM 1643 C C . ASP A 1 211 ? -19.744 -3.510 15.779 1.00 97.38 211 ASP A C 1
ATOM 1645 O O . ASP A 1 211 ? -20.189 -3.032 16.819 1.00 97.38 211 ASP A O 1
ATOM 1649 N N . VAL A 1 212 ? -20.180 -4.662 15.262 1.00 97.12 212 VAL A N 1
ATOM 1650 C CA . VAL A 1 212 ? -21.308 -5.410 15.832 1.00 97.12 212 VAL A CA 1
ATOM 1651 C C . VAL A 1 212 ? -21.038 -5.793 17.290 1.00 97.12 212 VAL A C 1
ATOM 1653 O O . VAL A 1 212 ? -21.882 -5.548 18.144 1.00 97.12 212 VAL A O 1
ATOM 1656 N N . VAL A 1 213 ? -19.843 -6.312 17.608 1.00 96.50 213 VAL A N 1
ATOM 1657 C CA . VAL A 1 213 ? -19.468 -6.687 18.989 1.00 96.50 213 VAL A CA 1
ATOM 1658 C C . VAL A 1 213 ? -19.402 -5.499 19.948 1.00 96.50 213 VAL A C 1
ATOM 1660 O O . VAL A 1 213 ? -19.596 -5.661 21.152 1.00 96.50 213 VAL A O 1
ATOM 1663 N N . ASN A 1 214 ? -19.125 -4.304 19.433 1.00 95.12 214 ASN A N 1
ATOM 1664 C CA . ASN A 1 214 ? -19.046 -3.080 20.221 1.00 95.12 214 ASN A CA 1
ATOM 1665 C C . ASN A 1 214 ? -20.324 -2.221 20.122 1.00 95.12 214 ASN A C 1
ATOM 1667 O O . ASN A 1 214 ? -20.239 -1.014 20.365 1.00 95.12 214 ASN A O 1
ATOM 1671 N N . ASP A 1 215 ? -21.470 -2.814 19.767 1.00 93.94 215 ASP A N 1
ATOM 1672 C CA . ASP A 1 215 ? -22.774 -2.140 19.649 1.00 93.94 215 ASP A CA 1
ATOM 1673 C C . ASP A 1 215 ? -22.754 -0.925 18.698 1.00 93.94 215 ASP A C 1
ATOM 1675 O O . ASP A 1 215 ? -23.367 0.116 18.946 1.00 93.94 215 ASP A O 1
ATOM 1679 N N . ARG A 1 216 ? -22.004 -1.028 17.596 1.00 94.88 216 ARG A N 1
ATOM 1680 C CA . ARG A 1 216 ? -21.956 -0.034 16.517 1.00 94.88 216 ARG A CA 1
ATOM 1681 C C . ARG A 1 216 ? -22.569 -0.606 15.247 1.00 94.88 216 ARG A C 1
ATOM 1683 O O . ARG A 1 216 ? -22.372 -1.772 14.917 1.00 94.88 216 ARG A O 1
ATOM 1690 N N . THR A 1 217 ? -23.263 0.244 14.491 1.00 95.31 217 THR A N 1
ATOM 1691 C CA . THR A 1 217 ? -23.753 -0.153 13.166 1.00 95.31 217 THR A CA 1
ATOM 1692 C C . THR A 1 217 ? -22.575 -0.364 12.200 1.00 95.31 217 THR A C 1
ATOM 1694 O O . THR A 1 217 ? -21.707 0.509 12.103 1.00 95.31 217 THR A O 1
ATOM 1697 N N . PRO A 1 218 ? -22.520 -1.497 11.473 1.00 97.06 218 PRO A N 1
ATOM 1698 C CA . PRO A 1 218 ? -21.447 -1.776 10.516 1.00 97.06 218 PRO A CA 1
ATOM 1699 C C . PRO A 1 218 ? -21.652 -1.107 9.147 1.00 97.06 218 PRO A C 1
ATOM 1701 O O . PRO A 1 218 ? -20.753 -1.114 8.303 1.00 97.06 218 PRO A O 1
ATOM 1704 N N . GLU A 1 219 ? -22.840 -0.556 8.894 1.00 97.75 219 GLU A N 1
ATOM 1705 C CA . GLU A 1 219 ? -23.267 -0.087 7.572 1.00 97.75 219 GLU A CA 1
ATOM 1706 C C . GLU A 1 219 ? -22.432 1.052 6.980 1.00 97.75 219 GLU A C 1
ATOM 1708 O O . GLU A 1 219 ? -22.149 0.975 5.786 1.00 97.75 219 GLU A O 1
ATOM 1713 N N . PRO A 1 220 ? -21.945 2.044 7.751 1.00 98.12 220 PRO A N 1
ATOM 1714 C CA . PRO A 1 220 ? -21.061 3.074 7.211 1.00 98.12 220 PRO A CA 1
ATOM 1715 C C . PRO A 1 220 ? -19.800 2.494 6.560 1.00 98.12 220 PRO A C 1
ATOM 1717 O O . PRO A 1 220 ? -19.447 2.841 5.431 1.00 98.12 220 PRO A O 1
ATOM 1720 N N . THR A 1 221 ? -19.144 1.550 7.241 1.00 98.19 221 THR A N 1
ATOM 1721 C CA . THR A 1 221 ? -17.967 0.860 6.701 1.00 98.19 221 THR A CA 1
ATOM 1722 C C . THR A 1 221 ? -18.351 0.044 5.469 1.00 98.19 221 THR A C 1
ATOM 1724 O O . THR A 1 221 ? -17.676 0.123 4.441 1.00 98.19 221 THR A O 1
ATOM 1727 N N . ALA A 1 222 ? -19.446 -0.717 5.549 1.00 98.50 222 ALA A N 1
ATOM 1728 C CA . ALA A 1 222 ? -19.897 -1.554 4.446 1.00 98.50 222 ALA A CA 1
ATOM 1729 C C . ALA A 1 222 ? -20.250 -0.735 3.198 1.00 98.50 222 ALA A C 1
ATOM 1731 O O . ALA A 1 222 ? -19.847 -1.115 2.105 1.00 98.50 222 ALA A O 1
ATOM 1732 N N . PHE A 1 223 ? -20.907 0.417 3.347 1.00 98.69 223 PHE A N 1
ATOM 1733 C CA . PHE A 1 223 ? -21.215 1.334 2.249 1.00 98.69 223 PHE A CA 1
ATOM 1734 C C . PHE A 1 223 ? -19.946 1.753 1.497 1.00 98.69 223 PHE A C 1
ATOM 1736 O O . PHE A 1 223 ? -19.860 1.592 0.278 1.00 98.69 223 PHE A O 1
ATOM 1743 N N . ALA A 1 224 ? -18.930 2.230 2.223 1.00 98.75 224 ALA A N 1
ATOM 1744 C CA . ALA A 1 224 ? -17.670 2.648 1.614 1.00 98.75 224 ALA A CA 1
ATOM 1745 C C . ALA A 1 224 ? -16.953 1.483 0.914 1.00 98.75 224 ALA A C 1
ATOM 1747 O O . ALA A 1 224 ? -16.467 1.638 -0.210 1.00 98.75 224 ALA A O 1
ATOM 1748 N N . VAL A 1 225 ? -16.917 0.301 1.538 1.00 98.88 225 VAL A N 1
ATOM 1749 C CA . VAL A 1 225 ? -16.316 -0.905 0.945 1.00 98.88 225 VAL A CA 1
ATOM 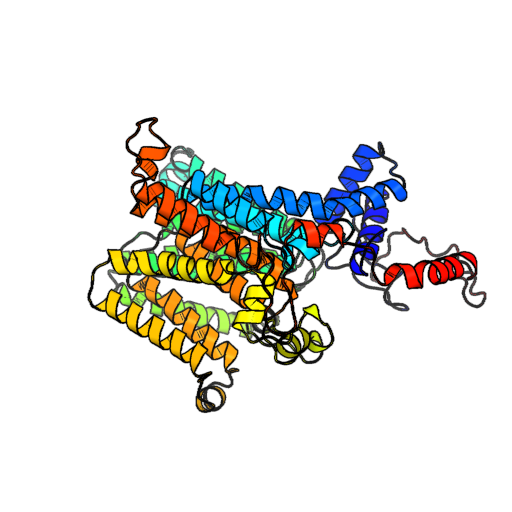1750 C C . VAL A 1 225 ? -17.059 -1.326 -0.324 1.00 98.88 225 VAL A C 1
ATOM 1752 O O . VAL A 1 225 ? -16.425 -1.578 -1.343 1.00 98.88 225 VAL A O 1
ATOM 1755 N N . VAL A 1 226 ? -18.391 -1.362 -0.305 1.00 98.88 226 VAL A N 1
ATOM 1756 C CA . VAL A 1 226 ? -19.198 -1.767 -1.464 1.00 98.88 226 VAL A CA 1
ATOM 1757 C C . VAL A 1 226 ? -18.965 -0.828 -2.640 1.00 98.88 226 VAL A C 1
ATOM 1759 O O . VAL A 1 226 ? -18.675 -1.298 -3.739 1.00 98.88 226 VAL A O 1
ATOM 1762 N N . VAL A 1 227 ? -19.032 0.488 -2.424 1.00 98.81 227 VAL A N 1
ATOM 1763 C CA . VAL A 1 227 ? -18.834 1.467 -3.502 1.00 98.81 227 VAL A CA 1
ATOM 1764 C C . VAL A 1 227 ? -17.405 1.401 -4.047 1.00 98.81 227 VAL A C 1
ATOM 1766 O O . VAL A 1 227 ? -17.223 1.289 -5.259 1.00 98.81 227 VAL A O 1
ATOM 1769 N N . THR A 1 228 ? -16.390 1.425 -3.174 1.00 98.88 228 THR A N 1
ATOM 1770 C CA . THR A 1 228 ? -14.978 1.375 -3.601 1.00 98.88 228 THR A CA 1
ATOM 1771 C C . THR A 1 228 ? -14.682 0.101 -4.391 1.00 98.88 228 THR A C 1
ATOM 1773 O O . THR A 1 228 ? -14.136 0.174 -5.490 1.00 98.88 228 THR A O 1
ATOM 1776 N N . MET A 1 229 ? -15.081 -1.066 -3.880 1.00 98.88 229 MET A N 1
ATOM 1777 C CA . MET A 1 229 ? -14.791 -2.351 -4.515 1.00 98.88 229 MET A CA 1
ATOM 1778 C C . MET A 1 229 ? -15.613 -2.589 -5.785 1.00 98.88 229 MET A C 1
ATOM 1780 O O . MET A 1 229 ? -15.119 -3.233 -6.706 1.00 98.88 229 MET A O 1
ATOM 1784 N N . THR A 1 230 ? -16.817 -2.021 -5.895 1.00 98.88 230 THR A N 1
ATOM 1785 C CA . THR A 1 230 ? -17.585 -2.047 -7.153 1.00 98.88 230 THR A CA 1
ATOM 1786 C C . THR A 1 230 ? -16.855 -1.282 -8.257 1.00 98.88 230 THR A C 1
ATOM 1788 O O . THR A 1 230 ? -16.737 -1.775 -9.378 1.00 98.88 230 THR A O 1
ATOM 1791 N N . VAL A 1 231 ? -16.299 -0.109 -7.938 1.00 98.81 231 VAL A N 1
ATOM 1792 C CA . VAL A 1 231 ? -15.486 0.665 -8.890 1.00 98.81 231 VAL A CA 1
ATOM 1793 C C . VAL A 1 231 ? -14.214 -0.092 -9.273 1.00 98.81 231 VAL A C 1
ATOM 1795 O O . VAL A 1 231 ? -13.893 -0.175 -10.457 1.00 98.81 231 VAL A O 1
ATOM 1798 N N . VAL A 1 232 ? -13.517 -0.692 -8.301 1.00 98.81 232 VAL A N 1
ATOM 1799 C CA . VAL A 1 232 ? -12.317 -1.506 -8.567 1.00 98.81 232 VAL A CA 1
ATOM 1800 C C . VAL A 1 232 ? -12.642 -2.684 -9.484 1.00 98.81 232 VAL A C 1
ATOM 1802 O O . VAL A 1 232 ? -11.904 -2.929 -10.439 1.00 98.81 232 VAL A O 1
ATOM 1805 N N . ALA A 1 233 ? -13.751 -3.384 -9.227 1.00 98.56 233 ALA A N 1
ATOM 1806 C CA . ALA A 1 233 ? -14.213 -4.481 -10.065 1.00 98.56 233 ALA A CA 1
ATOM 1807 C C . ALA A 1 233 ? -14.473 -4.011 -11.500 1.00 98.56 233 ALA A C 1
ATOM 1809 O O . ALA A 1 233 ? -13.961 -4.617 -12.436 1.00 98.56 233 ALA A O 1
ATOM 1810 N N . PHE A 1 234 ? -15.198 -2.904 -11.675 1.00 98.50 234 PHE A N 1
ATOM 1811 C CA . PHE A 1 234 ? -15.486 -2.344 -12.994 1.00 98.50 234 PHE A CA 1
ATOM 1812 C C . PHE A 1 234 ? -14.215 -1.946 -13.753 1.00 98.50 234 PHE A C 1
ATOM 1814 O O . PHE A 1 234 ? -14.037 -2.346 -14.900 1.00 98.50 234 PHE A O 1
ATOM 1821 N N . MET A 1 235 ? -13.294 -1.225 -13.109 1.00 97.94 235 MET A N 1
ATOM 1822 C CA . MET A 1 235 ? -12.020 -0.850 -13.733 1.00 97.94 235 MET A CA 1
ATOM 1823 C C . MET A 1 235 ? -11.181 -2.073 -14.109 1.00 97.94 235 MET A C 1
ATOM 1825 O O . MET A 1 235 ? -10.601 -2.114 -15.188 1.00 97.94 235 MET A O 1
ATOM 1829 N N . SER A 1 236 ? -11.144 -3.090 -13.248 1.00 96.44 236 SER A N 1
ATOM 1830 C CA . SER A 1 236 ? -10.378 -4.309 -13.513 1.00 96.44 236 SER A CA 1
ATOM 1831 C C . SER A 1 236 ? -10.995 -5.162 -14.625 1.00 96.44 236 SER A C 1
ATOM 1833 O O . SER A 1 236 ? -10.254 -5.817 -15.346 1.00 96.44 236 SER A O 1
ATOM 1835 N N . LEU A 1 237 ? -12.324 -5.134 -14.803 1.00 96.19 237 LEU A N 1
ATOM 1836 C CA . LEU A 1 237 ? -13.009 -5.810 -15.914 1.00 96.19 237 LEU A CA 1
ATOM 1837 C C . LEU A 1 237 ? -12.646 -5.214 -17.281 1.00 96.19 237 LEU A C 1
ATOM 1839 O O . LEU A 1 237 ? -12.580 -5.952 -18.258 1.00 96.19 237 LEU A O 1
ATOM 1843 N N . ILE A 1 238 ? -12.414 -3.899 -17.356 1.00 94.31 238 ILE A N 1
ATOM 1844 C CA . ILE A 1 238 ? -12.098 -3.200 -18.616 1.00 94.31 238 ILE A CA 1
ATOM 1845 C C . ILE A 1 238 ? -10.716 -3.589 -19.151 1.00 94.31 238 ILE A C 1
ATOM 1847 O O . ILE A 1 238 ? -10.495 -3.559 -20.357 1.00 94.31 238 ILE A O 1
ATOM 1851 N N . THR A 1 239 ? -9.791 -3.955 -18.267 1.00 90.00 239 THR A N 1
ATOM 1852 C CA . THR A 1 239 ? -8.382 -4.180 -18.608 1.00 90.00 239 THR A CA 1
ATOM 1853 C C . THR A 1 239 ? -7.977 -5.646 -18.501 1.00 90.00 239 THR A C 1
ATOM 1855 O O . THR A 1 239 ? -6.812 -5.929 -18.241 1.00 90.00 239 THR A O 1
ATOM 1858 N N . ILE A 1 240 ? -8.923 -6.585 -18.614 1.00 91.00 240 ILE A N 1
ATOM 1859 C CA . ILE A 1 240 ? -8.591 -8.014 -18.614 1.00 91.00 240 ILE A CA 1
ATOM 1860 C C . ILE A 1 240 ? -7.769 -8.323 -19.861 1.00 91.00 240 ILE A C 1
ATOM 1862 O O . ILE A 1 240 ? -8.259 -8.204 -20.979 1.00 91.00 240 ILE A O 1
ATOM 1866 N N . ASP A 1 241 ? -6.550 -8.788 -19.630 1.00 85.88 241 ASP A N 1
ATOM 1867 C CA . ASP A 1 241 ? -5.649 -9.312 -20.649 1.00 85.88 241 ASP A CA 1
ATOM 1868 C C . ASP A 1 241 ? -5.765 -10.844 -20.739 1.00 85.88 241 ASP A C 1
ATOM 1870 O O . ASP A 1 241 ? -5.753 -11.437 -21.814 1.00 85.88 241 ASP A O 1
ATOM 1874 N N . ARG A 1 242 ? -5.982 -11.522 -19.598 1.00 85.19 242 ARG A N 1
ATOM 1875 C CA . ARG A 1 242 ? -6.071 -12.991 -19.550 1.00 85.19 242 ARG A CA 1
ATOM 1876 C C . ARG A 1 242 ? -7.334 -13.505 -18.867 1.00 85.19 242 ARG A C 1
ATOM 1878 O O . ARG A 1 242 ? -7.568 -13.262 -17.683 1.00 85.19 242 ARG A O 1
ATOM 1885 N N . ILE A 1 243 ? -8.099 -14.338 -19.579 1.00 90.06 243 ILE A N 1
ATOM 1886 C CA . ILE A 1 243 ? -9.288 -15.034 -19.050 1.00 90.06 243 ILE A CA 1
ATOM 1887 C C . ILE A 1 243 ? -8.868 -16.271 -18.234 1.00 90.06 243 ILE A C 1
ATOM 1889 O O . ILE A 1 243 ? -9.114 -17.418 -18.595 1.00 90.06 243 ILE A O 1
ATOM 1893 N N . GLN A 1 244 ? -8.177 -16.031 -17.125 1.00 89.19 244 GLN A N 1
ATOM 1894 C CA . GLN A 1 244 ? -7.784 -17.030 -16.130 1.00 89.19 244 GLN A CA 1
ATOM 1895 C C . GLN A 1 244 ? -7.515 -16.334 -14.790 1.00 89.19 244 GLN A C 1
ATOM 1897 O O . GLN A 1 244 ? -7.573 -15.111 -14.702 1.00 89.19 244 GLN A O 1
ATOM 1902 N N . PHE A 1 245 ? -7.212 -17.096 -13.740 1.00 90.69 245 PHE A N 1
ATOM 1903 C CA . PHE A 1 245 ? -6.760 -16.537 -12.467 1.00 90.69 245 PHE A CA 1
ATOM 1904 C C . PHE A 1 245 ? -5.232 -16.487 -12.433 1.00 90.69 245 PHE A C 1
ATOM 1906 O O . PHE A 1 245 ? -4.579 -17.520 -12.301 1.00 90.69 245 PHE A O 1
ATOM 1913 N N . ASP A 1 246 ? -4.671 -15.285 -12.542 1.00 87.19 246 ASP A N 1
ATOM 1914 C CA . ASP A 1 246 ? -3.230 -15.037 -12.521 1.00 87.19 246 ASP A CA 1
ATOM 1915 C C . ASP A 1 246 ? -2.889 -13.818 -11.653 1.00 87.19 246 ASP A C 1
ATOM 1917 O O . ASP A 1 246 ? -3.701 -12.906 -11.497 1.00 87.19 246 ASP A O 1
ATOM 1921 N N . THR A 1 247 ? -1.693 -13.806 -11.061 1.00 85.62 247 THR A N 1
ATOM 1922 C CA . THR A 1 247 ? -1.251 -12.707 -10.185 1.00 85.62 247 THR A CA 1
ATOM 1923 C C . THR A 1 247 ? -0.341 -11.700 -10.867 1.00 85.62 247 THR A C 1
ATOM 1925 O O . THR A 1 247 ? -0.183 -10.606 -10.342 1.00 85.62 247 THR A O 1
ATOM 1928 N N . THR A 1 248 ? 0.261 -12.049 -12.000 1.00 86.31 248 THR A N 1
ATOM 1929 C CA . THR A 1 248 ? 1.276 -11.246 -12.702 1.00 86.31 248 THR A CA 1
ATOM 1930 C C . THR A 1 248 ? 0.751 -10.543 -13.950 1.00 86.31 248 THR A C 1
ATOM 1932 O O . THR A 1 248 ? 1.460 -9.733 -14.528 1.00 86.31 248 THR A O 1
ATOM 1935 N N . SER A 1 249 ? -0.487 -10.823 -14.340 1.00 88.75 249 SER A N 1
ATOM 1936 C CA . SER A 1 249 ? -1.208 -10.196 -15.447 1.00 88.75 249 SER A CA 1
ATOM 1937 C C . SER A 1 249 ? -2.555 -9.662 -14.962 1.00 88.75 249 SER A C 1
ATOM 1939 O O . SER A 1 249 ? -3.075 -10.076 -13.915 1.00 88.75 249 SER A O 1
ATOM 1941 N N . LEU A 1 250 ? -3.125 -8.722 -15.716 1.00 89.88 250 LEU A N 1
ATOM 1942 C CA . LEU A 1 250 ? -4.490 -8.256 -15.491 1.00 89.88 250 LEU A CA 1
ATOM 1943 C C . LEU A 1 250 ? -5.454 -9.369 -15.918 1.00 89.88 250 LEU A C 1
ATOM 1945 O O . LEU A 1 250 ? -5.595 -9.679 -17.099 1.00 89.88 250 LEU A O 1
ATOM 1949 N N . SER A 1 251 ? -6.071 -10.028 -14.941 1.00 93.19 251 SER A N 1
ATOM 1950 C CA . SER A 1 251 ? -6.776 -11.292 -15.140 1.00 93.19 251 SER A CA 1
ATOM 1951 C C . SER A 1 251 ? -8.144 -11.295 -14.451 1.00 93.19 251 SER A C 1
ATOM 1953 O O . SER A 1 251 ? -8.593 -10.279 -13.918 1.00 93.19 251 SER A O 1
ATOM 1955 N N . LEU A 1 252 ? -8.831 -12.442 -14.421 1.00 94.75 252 LEU A N 1
ATOM 1956 C CA . LEU A 1 252 ? -10.096 -12.581 -13.687 1.00 94.75 252 LEU A CA 1
ATOM 1957 C C . LEU A 1 252 ? -9.921 -12.473 -12.164 1.00 94.75 252 LEU A C 1
ATOM 1959 O O . LEU A 1 252 ? -10.905 -12.273 -11.452 1.00 94.75 252 LEU A O 1
ATOM 1963 N N . LEU A 1 253 ? -8.692 -12.576 -11.644 1.00 94.56 253 LEU A N 1
ATOM 1964 C CA . LEU A 1 253 ? -8.424 -12.515 -10.207 1.00 94.56 253 LEU A CA 1
ATOM 1965 C C . LEU A 1 253 ? -8.833 -11.174 -9.589 1.00 94.56 253 LEU A C 1
ATOM 1967 O O . LEU A 1 253 ? -9.509 -11.157 -8.562 1.00 94.56 253 LEU A O 1
ATOM 1971 N N . GLN A 1 254 ? -8.436 -10.065 -10.206 1.00 95.19 254 GLN A N 1
ATOM 1972 C CA . GLN A 1 254 ? -8.657 -8.712 -9.700 1.00 95.19 254 GLN A CA 1
ATOM 1973 C C . GLN A 1 254 ? -10.153 -8.361 -9.568 1.00 95.19 254 GLN A C 1
ATOM 1975 O O . GLN A 1 254 ? -10.577 -8.009 -8.460 1.00 95.19 254 GLN A O 1
ATOM 1980 N N . PRO A 1 255 ? -10.989 -8.491 -10.622 1.00 97.38 255 PRO A N 1
ATOM 1981 C CA . PRO A 1 255 ? -12.404 -8.156 -10.516 1.00 97.38 255 PRO A CA 1
ATOM 1982 C C . PRO A 1 255 ? -13.171 -9.133 -9.618 1.00 97.38 255 PRO A C 1
ATOM 1984 O O . PRO A 1 255 ? -14.012 -8.693 -8.834 1.00 97.38 255 PRO A O 1
ATOM 1987 N N . VAL A 1 256 ? -12.860 -10.436 -9.654 1.00 96.25 256 VAL A N 1
ATOM 1988 C CA . VAL A 1 256 ? -13.514 -11.429 -8.781 1.00 96.25 256 VAL A CA 1
ATOM 1989 C C . VAL A 1 256 ? -13.181 -11.178 -7.312 1.00 96.25 256 VAL A C 1
ATOM 1991 O O . VAL A 1 256 ? -14.075 -11.248 -6.469 1.00 96.25 256 VAL A O 1
ATOM 1994 N N . ALA A 1 257 ? -11.930 -10.834 -6.988 1.00 96.81 257 ALA A N 1
ATOM 1995 C CA . ALA A 1 257 ? -11.544 -10.478 -5.625 1.00 96.81 257 ALA A CA 1
ATOM 1996 C C . ALA A 1 257 ? -12.312 -9.242 -5.131 1.00 96.81 257 ALA A C 1
ATOM 1998 O O . ALA A 1 257 ? -12.865 -9.267 -4.032 1.00 96.81 257 ALA A O 1
ATOM 1999 N N . ALA A 1 258 ? -12.408 -8.192 -5.951 1.00 98.50 258 ALA A N 1
ATOM 2000 C CA . ALA A 1 258 ? -13.128 -6.972 -5.592 1.00 98.50 258 ALA A CA 1
ATOM 2001 C C . ALA A 1 258 ? -14.634 -7.225 -5.386 1.00 98.50 258 ALA A C 1
ATOM 2003 O O . ALA A 1 258 ? -15.194 -6.826 -4.362 1.00 98.50 258 ALA A O 1
ATOM 2004 N N . VAL A 1 259 ? -15.281 -7.977 -6.285 1.00 98.50 259 VAL A N 1
ATOM 2005 C CA . VAL A 1 259 ? -16.685 -8.401 -6.118 1.00 98.50 259 VAL A CA 1
ATOM 2006 C C . VAL A 1 259 ? -16.863 -9.253 -4.862 1.00 98.50 259 VAL A C 1
ATOM 2008 O O . VAL A 1 259 ? -17.842 -9.071 -4.137 1.00 98.50 259 VAL A O 1
ATOM 2011 N N . GLY A 1 260 ? -15.922 -10.153 -4.567 1.00 97.31 260 GLY A N 1
ATOM 2012 C CA . GLY A 1 260 ? -15.931 -10.965 -3.352 1.00 97.31 260 GLY A CA 1
ATOM 2013 C C . GLY A 1 260 ? -15.908 -10.112 -2.084 1.00 97.31 260 GLY A C 1
ATOM 2014 O O . GLY A 1 260 ? -16.718 -10.330 -1.182 1.00 97.31 260 GLY A O 1
ATOM 2015 N N . VAL A 1 261 ? -15.051 -9.088 -2.037 1.00 98.69 261 VAL A N 1
ATOM 2016 C CA . VAL A 1 261 ? -14.989 -8.152 -0.905 1.00 98.69 261 VAL A CA 1
ATOM 2017 C C . VAL A 1 261 ? -16.281 -7.339 -0.782 1.00 98.69 261 VAL A C 1
ATOM 2019 O O . VAL A 1 261 ? -16.857 -7.298 0.306 1.00 98.69 261 VAL A O 1
ATOM 2022 N N . ALA A 1 262 ? -16.798 -6.767 -1.875 1.00 98.81 262 ALA A N 1
ATOM 2023 C CA . ALA A 1 262 ? -18.071 -6.035 -1.864 1.00 98.81 262 ALA A CA 1
ATOM 2024 C C . ALA A 1 262 ? -19.234 -6.915 -1.368 1.00 98.81 262 ALA A C 1
ATOM 2026 O O . ALA A 1 262 ? -19.992 -6.524 -0.482 1.00 98.81 262 ALA A O 1
ATOM 2027 N N . SER A 1 263 ? -19.329 -8.140 -1.889 1.00 98.38 263 SER A N 1
ATOM 2028 C CA . SER A 1 263 ? -20.359 -9.110 -1.507 1.00 98.38 263 SER A CA 1
ATOM 2029 C C . SER A 1 263 ? -20.237 -9.512 -0.039 1.00 98.38 263 SER A C 1
ATOM 2031 O O . SER A 1 263 ? -21.250 -9.641 0.644 1.00 98.38 263 SER A O 1
ATOM 2033 N N . SER A 1 264 ? -19.009 -9.658 0.474 1.00 97.94 264 SER A N 1
ATOM 2034 C CA . SER A 1 264 ? -18.777 -9.944 1.891 1.00 97.94 264 SER A CA 1
ATOM 2035 C C . SER A 1 264 ? -19.255 -8.801 2.789 1.00 97.94 264 SER A C 1
ATOM 2037 O O . SER A 1 264 ? -19.935 -9.063 3.775 1.00 97.94 264 SER A O 1
ATOM 2039 N N . ALA A 1 265 ? -19.004 -7.540 2.422 1.00 98.56 265 ALA A N 1
ATOM 2040 C CA . ALA A 1 265 ? -19.486 -6.386 3.179 1.00 98.56 265 ALA A CA 1
ATOM 2041 C C . ALA A 1 265 ? -21.022 -6.364 3.262 1.00 98.56 265 ALA A C 1
ATOM 2043 O O . ALA A 1 265 ? -21.575 -6.199 4.347 1.00 98.56 265 ALA A O 1
ATOM 2044 N N . ILE A 1 266 ? -21.705 -6.613 2.137 1.00 98.31 266 ILE A N 1
ATOM 2045 C CA . ILE A 1 266 ? -23.173 -6.710 2.080 1.00 98.31 266 ILE A CA 1
ATOM 2046 C C . ILE A 1 266 ? -23.672 -7.862 2.955 1.00 98.31 266 ILE A C 1
ATOM 2048 O O . ILE A 1 266 ? -24.553 -7.664 3.790 1.00 98.31 266 ILE A O 1
ATOM 2052 N N . ALA A 1 267 ? -23.109 -9.061 2.782 1.00 98.06 267 ALA A N 1
ATOM 2053 C CA . ALA A 1 267 ? -23.536 -10.257 3.502 1.00 98.06 267 ALA A CA 1
ATOM 2054 C C . ALA A 1 267 ? -23.353 -10.114 5.018 1.00 98.06 267 ALA A C 1
ATOM 2056 O O . ALA A 1 267 ? -24.235 -10.505 5.779 1.00 98.06 267 ALA A O 1
ATOM 2057 N N . LEU A 1 268 ? -22.240 -9.519 5.458 1.00 98.31 268 LEU A N 1
ATOM 2058 C CA . LEU A 1 268 ? -21.972 -9.264 6.869 1.00 98.31 268 LEU A CA 1
ATOM 2059 C C . LEU A 1 268 ? -22.933 -8.206 7.431 1.00 98.31 268 LEU A C 1
ATOM 2061 O O . LEU A 1 268 ? -23.581 -8.455 8.440 1.00 98.31 268 LEU A O 1
ATOM 2065 N N . SER A 1 269 ? -23.123 -7.063 6.769 1.00 97.25 269 SER A N 1
ATOM 2066 C CA . SER A 1 269 ? -24.097 -6.064 7.241 1.00 97.25 269 SER A CA 1
ATOM 2067 C C . SER A 1 269 ? -25.531 -6.599 7.279 1.00 97.25 269 SER A C 1
ATOM 2069 O O . SER A 1 269 ? -26.277 -6.314 8.216 1.00 97.25 269 SER A O 1
ATOM 2071 N N . TRP A 1 270 ? -25.915 -7.431 6.310 1.00 97.25 270 TRP A N 1
ATOM 2072 C CA . TRP A 1 270 ? -27.203 -8.119 6.327 1.00 97.25 270 TRP A CA 1
ATOM 2073 C C . TRP A 1 270 ? -27.319 -9.105 7.499 1.00 97.25 270 TRP A C 1
ATOM 2075 O O . TRP A 1 270 ? -28.328 -9.104 8.208 1.00 97.25 270 TRP A O 1
ATOM 2085 N N . LEU A 1 271 ? -26.275 -9.899 7.755 1.00 97.50 271 LEU A N 1
ATOM 2086 C CA . LEU A 1 271 ? -26.220 -10.808 8.900 1.00 97.50 271 LEU A CA 1
ATOM 2087 C C . LEU A 1 271 ? -26.335 -10.046 10.227 1.00 97.50 271 LEU A C 1
ATOM 2089 O O . LEU A 1 271 ? -27.029 -10.510 11.131 1.00 97.50 271 LEU A O 1
ATOM 2093 N N . ALA A 1 272 ? -25.707 -8.872 10.337 1.00 97.12 272 ALA A N 1
ATOM 2094 C CA . ALA A 1 272 ? -25.785 -8.021 11.523 1.00 97.12 272 ALA A CA 1
ATOM 2095 C C . ALA A 1 272 ? -27.228 -7.577 11.806 1.00 97.12 272 ALA A C 1
ATOM 2097 O O . ALA A 1 272 ? -27.704 -7.723 12.931 1.00 97.12 272 ALA A O 1
ATOM 2098 N N . ARG A 1 273 ? -27.969 -7.153 10.771 1.00 95.88 273 ARG A N 1
ATOM 2099 C CA . ARG A 1 273 ? -29.402 -6.833 10.890 1.00 95.88 273 ARG A CA 1
ATOM 2100 C C . ARG A 1 273 ? -30.233 -8.032 11.328 1.00 95.88 273 ARG A C 1
ATOM 2102 O O . ARG A 1 273 ? -31.138 -7.887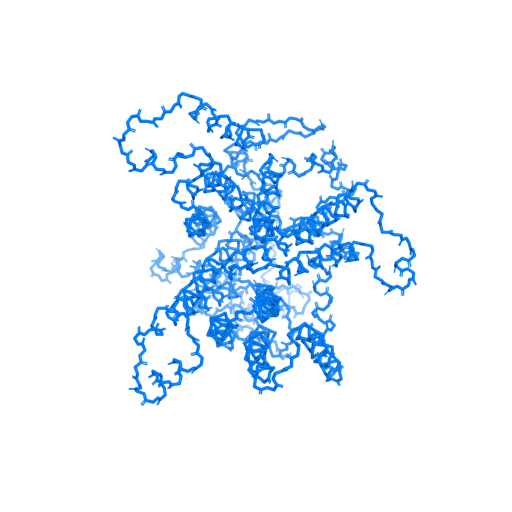 12.142 1.00 95.88 273 ARG A O 1
ATOM 2109 N N . MET A 1 274 ? -29.944 -9.227 10.811 1.00 96.31 274 MET A N 1
ATOM 2110 C CA . MET A 1 274 ? -30.632 -10.440 11.267 1.00 96.31 274 MET A CA 1
ATOM 2111 C C . MET A 1 274 ? -30.354 -10.741 12.740 1.00 96.31 274 MET A C 1
ATOM 2113 O O . MET A 1 274 ? -31.258 -11.195 13.443 1.00 96.31 274 MET A O 1
ATOM 2117 N N . TRP A 1 275 ? -29.119 -10.509 13.192 1.00 95.94 275 TRP A N 1
ATOM 2118 C CA . TRP A 1 275 ? -28.711 -10.674 14.586 1.00 95.94 275 TRP A CA 1
ATOM 2119 C C . TRP A 1 275 ? -29.510 -9.755 15.507 1.00 95.94 275 TRP A C 1
ATOM 2121 O O . TRP A 1 275 ? -30.072 -10.220 16.497 1.00 95.94 275 TRP A O 1
ATOM 2131 N N . GLU A 1 276 ? -29.627 -8.484 15.120 1.00 94.12 276 GLU A N 1
ATOM 2132 C CA . GLU A 1 276 ? -30.404 -7.472 15.833 1.00 94.12 276 GLU A CA 1
ATOM 2133 C C . GLU A 1 276 ? -31.904 -7.809 15.842 1.00 94.12 276 GLU A C 1
ATOM 2135 O O . GLU A 1 276 ? -32.513 -7.907 16.905 1.00 94.12 276 GLU A O 1
ATOM 2140 N N . GLN A 1 277 ? -32.498 -8.096 14.677 1.00 95.69 277 GLN A N 1
ATOM 2141 C CA . GLN A 1 277 ? -33.927 -8.422 14.552 1.00 95.69 277 GLN A CA 1
ATOM 2142 C C . GLN A 1 277 ? -34.334 -9.660 15.357 1.00 95.69 277 GLN A C 1
ATOM 2144 O O . GLN A 1 277 ? -35.443 -9.724 15.886 1.00 95.69 277 GLN A O 1
ATOM 2149 N N . LYS A 1 278 ? -33.455 -10.666 15.425 1.00 95.81 278 LYS A N 1
ATOM 2150 C CA . LYS A 1 278 ? -33.695 -11.904 16.176 1.00 95.81 278 LYS A CA 1
ATOM 2151 C C . LYS A 1 278 ? -33.216 -11.834 17.627 1.00 95.81 278 LYS A C 1
ATOM 2153 O O . LYS A 1 278 ? -33.386 -12.822 18.339 1.00 95.81 278 LYS A O 1
ATOM 2158 N N . ASN A 1 279 ? -32.646 -10.707 18.060 1.00 94.06 279 ASN A N 1
ATOM 2159 C CA . ASN A 1 279 ? -32.085 -10.505 19.395 1.00 94.06 279 ASN A CA 1
ATOM 2160 C C . ASN A 1 279 ? -31.111 -11.630 19.808 1.00 94.06 279 ASN A C 1
ATOM 2162 O O . ASN A 1 279 ? -31.217 -12.208 20.892 1.00 94.06 279 ASN A O 1
ATOM 2166 N N . ILE A 1 280 ? -30.207 -12.000 18.896 1.00 95.81 280 ILE A N 1
ATOM 2167 C CA . ILE A 1 280 ? -29.189 -13.030 19.137 1.00 95.81 280 ILE A CA 1
ATOM 2168 C C . ILE A 1 280 ? -28.021 -12.400 19.902 1.00 95.81 280 ILE A C 1
ATOM 2170 O O . ILE A 1 280 ? -27.652 -11.257 19.646 1.00 95.81 280 ILE A O 1
ATOM 2174 N N . ASP A 1 281 ? -27.409 -13.162 20.813 1.00 95.25 281 ASP A N 1
ATOM 2175 C CA . ASP A 1 281 ? -26.212 -12.730 21.538 1.00 95.25 281 ASP A CA 1
ATOM 2176 C C . ASP A 1 281 ? -25.113 -12.276 20.560 1.00 95.25 281 ASP A C 1
ATOM 2178 O O . ASP A 1 281 ? -24.624 -13.038 19.715 1.00 95.25 281 ASP A O 1
ATOM 2182 N N . ILE A 1 282 ? -24.733 -11.008 20.687 1.00 94.00 282 ILE A N 1
ATOM 2183 C CA . ILE A 1 282 ? -23.744 -10.318 19.862 1.00 94.00 282 ILE A CA 1
ATOM 2184 C C . ILE A 1 282 ? -22.363 -10.993 19.939 1.00 94.00 282 ILE A C 1
ATOM 2186 O O . ILE A 1 282 ? -21.615 -10.987 18.961 1.00 94.00 282 ILE A O 1
ATOM 2190 N N . SER A 1 283 ? -22.032 -11.656 21.052 1.00 91.50 283 SER A N 1
ATOM 2191 C CA . SER A 1 283 ? -20.770 -12.396 21.196 1.00 91.50 283 SER A CA 1
ATOM 2192 C C . SER A 1 283 ? -20.654 -13.594 20.245 1.00 91.50 283 SER A C 1
ATOM 2194 O O . SER A 1 283 ? -19.543 -14.026 19.929 1.00 91.50 283 SER A O 1
ATOM 2196 N N . LEU A 1 284 ? -21.781 -14.106 19.734 1.00 95.62 284 LEU A N 1
ATOM 2197 C CA . LEU A 1 284 ? -21.817 -15.188 18.749 1.00 95.62 284 LEU A CA 1
ATOM 2198 C C . LEU A 1 284 ? -21.628 -14.692 17.311 1.00 95.62 284 LEU A C 1
ATOM 2200 O O . LEU A 1 284 ? -21.389 -15.506 16.418 1.00 95.62 284 LEU A O 1
ATOM 2204 N N . TYR A 1 285 ? -21.701 -13.380 17.069 1.00 96.62 285 TYR A N 1
ATOM 2205 C CA . TYR A 1 285 ? -21.593 -12.827 15.724 1.00 96.62 285 TYR A CA 1
ATOM 2206 C C . TYR A 1 285 ? -20.235 -13.142 15.061 1.00 96.62 285 TYR A C 1
ATOM 2208 O O . TYR A 1 285 ? -20.241 -13.725 13.975 1.00 96.62 285 TYR A O 1
ATOM 2216 N N . PRO A 1 286 ? -19.062 -12.911 15.696 1.00 95.00 286 PRO A N 1
ATOM 2217 C CA . PRO A 1 286 ? -17.775 -13.298 15.104 1.00 95.00 286 PRO A CA 1
ATOM 2218 C C . PRO A 1 286 ? -17.648 -14.804 14.844 1.00 95.00 286 PRO A C 1
ATOM 2220 O O . PRO A 1 286 ? -17.000 -15.210 13.881 1.00 95.00 286 PRO A O 1
ATOM 2223 N N . VAL A 1 287 ? -18.285 -15.642 15.672 1.00 95.19 287 VAL A N 1
ATOM 2224 C CA . VAL A 1 287 ? -18.307 -17.101 15.477 1.00 95.19 287 VAL A CA 1
ATOM 2225 C C . VAL A 1 287 ? -19.082 -17.451 14.206 1.00 95.19 287 VAL A C 1
ATOM 2227 O O . VAL A 1 287 ? -18.611 -18.254 13.403 1.00 95.19 287 VAL A O 1
ATOM 2230 N N . ALA A 1 288 ? -20.233 -16.812 13.980 1.00 96.31 288 ALA A N 1
ATOM 2231 C CA . ALA A 1 288 ? -21.024 -16.987 12.765 1.00 96.31 288 ALA A CA 1
ATOM 2232 C C . ALA A 1 288 ? -20.287 -16.491 11.512 1.00 96.31 288 ALA A C 1
ATOM 2234 O O . ALA A 1 288 ? -20.328 -17.152 10.471 1.00 96.31 288 ALA A O 1
ATOM 2235 N N . VAL A 1 289 ? -19.561 -15.375 11.615 1.00 96.69 289 VAL A N 1
ATOM 2236 C CA . VAL A 1 289 ? -18.694 -14.871 10.539 1.00 96.69 289 VAL A CA 1
ATOM 2237 C C . VAL A 1 289 ? -17.583 -15.872 10.218 1.00 96.69 289 VAL A C 1
ATOM 2239 O O . VAL A 1 289 ? -17.398 -16.226 9.054 1.00 96.69 289 VAL A O 1
ATOM 2242 N N . GLY A 1 290 ? -16.893 -16.394 11.236 1.00 94.25 290 GLY A N 1
ATOM 2243 C CA . GLY A 1 290 ? -15.865 -17.423 11.067 1.00 94.25 290 GLY A CA 1
ATOM 2244 C C . GLY A 1 290 ? -16.409 -18.705 10.431 1.00 94.25 290 GLY A C 1
ATOM 2245 O O . GLY A 1 290 ? -15.823 -19.220 9.481 1.00 94.25 290 GLY A O 1
ATOM 2246 N N . ALA A 1 291 ? -17.571 -19.183 10.884 1.00 95.31 291 ALA A N 1
ATOM 2247 C CA . ALA A 1 291 ? -18.244 -20.337 10.291 1.00 95.31 291 ALA A CA 1
ATOM 2248 C C . ALA A 1 291 ? -18.617 -20.091 8.819 1.00 95.31 291 ALA A C 1
ATOM 2250 O O . ALA A 1 291 ? -18.391 -20.954 7.972 1.00 95.31 291 ALA A O 1
ATOM 2251 N N . SER A 1 292 ? -19.118 -18.896 8.496 1.00 94.88 292 SER A N 1
ATOM 2252 C CA . SER A 1 292 ? -19.455 -18.502 7.122 1.00 94.88 292 SER A CA 1
ATOM 2253 C C . SER A 1 292 ? -18.218 -18.458 6.223 1.00 94.88 292 SER A C 1
ATOM 2255 O O . SER A 1 292 ? -18.268 -18.933 5.090 1.00 94.88 292 SER A O 1
ATOM 2257 N N . ALA A 1 293 ? -17.086 -17.960 6.732 1.00 92.62 293 ALA A N 1
ATOM 2258 C CA . ALA A 1 293 ? -15.816 -17.964 6.009 1.00 92.62 293 ALA A CA 1
ATOM 2259 C C . ALA A 1 293 ? -15.319 -19.393 5.732 1.00 92.62 293 ALA A C 1
ATOM 2261 O O . ALA A 1 293 ? -14.922 -19.690 4.607 1.00 92.62 293 ALA A O 1
ATOM 2262 N N . ILE A 1 294 ? -15.401 -20.298 6.716 1.00 93.62 294 ILE A N 1
ATOM 2263 C CA . ILE A 1 294 ? -15.035 -21.715 6.545 1.00 93.62 294 ILE A CA 1
ATOM 2264 C C . ILE A 1 294 ? -15.915 -22.378 5.479 1.00 93.62 294 ILE A C 1
ATOM 2266 O O . ILE A 1 294 ? -15.394 -23.049 4.590 1.00 93.62 294 ILE A O 1
ATOM 2270 N N . ILE A 1 295 ? -17.233 -22.160 5.527 1.00 93.62 295 ILE A N 1
ATOM 2271 C CA . ILE A 1 295 ? -18.174 -22.690 4.529 1.00 93.62 295 ILE A CA 1
ATOM 2272 C C . ILE A 1 295 ? -17.870 -22.118 3.139 1.00 93.62 295 ILE A C 1
ATOM 2274 O O . ILE A 1 295 ? -17.868 -22.862 2.158 1.00 93.62 295 ILE A O 1
ATOM 2278 N N . GLY A 1 296 ? -17.572 -20.820 3.042 1.00 90.75 296 GLY A N 1
ATOM 2279 C CA . GLY A 1 296 ? -17.186 -20.171 1.790 1.00 90.75 296 GLY A CA 1
ATOM 2280 C C . GLY A 1 296 ? -15.916 -20.777 1.191 1.00 90.75 296 GLY A C 1
ATOM 2281 O O . GLY A 1 296 ? -15.911 -21.153 0.021 1.00 90.75 296 GLY A O 1
ATOM 2282 N N . ILE A 1 297 ? -14.869 -20.961 2.001 1.00 89.69 297 ILE A N 1
ATOM 2283 C CA . ILE A 1 297 ? -13.614 -21.604 1.580 1.00 89.69 297 ILE A CA 1
ATOM 2284 C C . ILE A 1 297 ? -13.862 -23.054 1.146 1.00 89.69 297 ILE A C 1
ATOM 2286 O O . ILE A 1 297 ? -13.381 -23.457 0.090 1.00 89.69 297 ILE A O 1
ATOM 2290 N N . ALA A 1 298 ? -14.642 -23.821 1.915 1.00 90.06 298 ALA A N 1
ATOM 2291 C CA . ALA A 1 298 ? -14.995 -25.200 1.577 1.00 90.06 298 ALA A CA 1
ATOM 2292 C C . ALA A 1 298 ? -15.820 -25.290 0.282 1.00 90.06 298 ALA A C 1
ATOM 2294 O O . ALA A 1 298 ? -15.647 -26.210 -0.505 1.00 90.06 298 ALA A O 1
ATOM 2295 N N . THR A 1 299 ? -16.694 -24.320 0.021 1.00 89.50 299 THR A N 1
ATOM 2296 C CA . THR A 1 299 ? -17.466 -24.270 -1.227 1.00 89.50 299 THR A CA 1
ATOM 2297 C C . THR A 1 299 ? -16.557 -23.952 -2.412 1.00 89.50 299 THR A C 1
ATOM 2299 O O . THR A 1 299 ? -16.620 -24.623 -3.438 1.00 89.50 299 THR A O 1
ATOM 2302 N N . LEU A 1 300 ? -15.666 -22.966 -2.267 1.00 87.12 300 LEU A N 1
ATOM 2303 C CA . LEU A 1 300 ? -14.712 -22.590 -3.312 1.00 87.12 300 LEU A CA 1
ATOM 2304 C C . LEU A 1 300 ? -13.701 -23.704 -3.614 1.00 87.12 300 LEU A C 1
ATOM 2306 O O . LEU A 1 300 ? -13.310 -23.863 -4.771 1.00 87.12 300 LEU A O 1
ATOM 2310 N N . SER A 1 301 ? -13.296 -24.494 -2.616 1.00 86.56 301 SER A N 1
ATOM 2311 C CA . SER A 1 301 ? -12.399 -25.634 -2.835 1.00 86.56 301 SER A CA 1
ATOM 2312 C C . SER A 1 301 ? -13.061 -26.758 -3.641 1.00 86.56 301 SER A C 1
ATOM 2314 O O . SER A 1 301 ? -12.379 -27.431 -4.413 1.00 86.56 301 SER A O 1
ATOM 2316 N N . LEU A 1 302 ? -14.388 -26.913 -3.556 1.00 89.88 302 LEU A N 1
ATOM 2317 C CA . LEU A 1 302 ? -15.145 -27.883 -4.358 1.00 89.88 302 LEU A CA 1
ATOM 2318 C C . LEU A 1 302 ? -15.257 -27.501 -5.841 1.00 89.88 302 LEU A C 1
ATOM 2320 O O . LEU A 1 302 ? -15.462 -28.383 -6.670 1.00 89.88 302 LEU A O 1
ATOM 2324 N N . LEU A 1 303 ? -15.100 -26.220 -6.196 1.00 86.81 303 LEU A N 1
ATOM 2325 C CA . LEU A 1 303 ? -15.205 -25.764 -7.589 1.00 86.81 303 LEU A CA 1
ATOM 2326 C C . LEU A 1 303 ? -14.001 -26.172 -8.458 1.00 86.81 303 LEU A C 1
ATOM 2328 O O . LEU A 1 303 ? -14.059 -26.015 -9.672 1.00 86.81 303 LEU A O 1
ATOM 2332 N N . GLN A 1 304 ? -12.907 -26.666 -7.861 1.00 81.62 304 GLN A N 1
ATOM 2333 C CA . GLN A 1 304 ? -11.684 -27.118 -8.554 1.00 81.62 304 GLN A CA 1
ATOM 2334 C C . GLN A 1 304 ? -11.048 -26.085 -9.510 1.00 81.62 304 GLN A C 1
ATOM 2336 O O . GLN A 1 304 ? -10.232 -26.429 -10.358 1.00 81.62 304 GLN A O 1
ATOM 2341 N N . VAL A 1 305 ? -11.348 -24.794 -9.335 1.00 81.19 305 VAL A N 1
ATOM 2342 C CA . VAL A 1 305 ? -10.804 -23.695 -10.164 1.00 81.19 305 VAL A CA 1
ATOM 2343 C C . VAL A 1 305 ? -9.383 -23.288 -9.725 1.00 81.19 305 VAL A C 1
ATOM 2345 O O . VAL A 1 305 ? -8.781 -22.377 -10.281 1.00 81.19 305 VAL A O 1
ATOM 2348 N N . GLY A 1 306 ? -8.829 -23.924 -8.686 1.00 83.06 306 GLY A N 1
ATOM 2349 C CA . GLY A 1 306 ? -7.478 -23.647 -8.174 1.00 83.06 306 GLY A CA 1
ATOM 2350 C C . GLY A 1 306 ? -7.302 -22.280 -7.495 1.00 83.06 306 GLY A C 1
ATOM 2351 O O . GLY A 1 306 ? -6.193 -21.946 -7.078 1.00 83.06 306 GLY A O 1
ATOM 2352 N N . LEU A 1 307 ? -8.377 -21.493 -7.346 1.00 85.44 307 LEU A N 1
ATOM 2353 C CA . LEU A 1 307 ? -8.345 -20.139 -6.783 1.00 85.44 307 LEU A CA 1
ATOM 2354 C C . LEU A 1 307 ? -7.855 -20.116 -5.328 1.00 85.44 307 LEU A C 1
ATOM 2356 O O . LEU A 1 307 ? -7.028 -19.281 -4.970 1.00 85.44 307 LEU A O 1
ATOM 2360 N N . ILE A 1 308 ? -8.324 -21.048 -4.495 1.00 86.00 308 ILE A N 1
ATOM 2361 C CA . ILE A 1 308 ? -7.901 -21.140 -3.090 1.00 86.00 308 ILE A CA 1
ATOM 2362 C C . ILE A 1 308 ? -6.405 -21.448 -2.998 1.00 86.00 308 ILE A C 1
ATOM 2364 O O . ILE A 1 308 ? -5.679 -20.751 -2.293 1.00 86.00 308 ILE A O 1
ATOM 2368 N N . ASP A 1 309 ? -5.919 -22.416 -3.775 1.00 87.50 309 ASP A N 1
ATOM 2369 C CA . ASP A 1 309 ? -4.497 -22.757 -3.795 1.00 87.50 309 ASP A CA 1
ATOM 2370 C C . ASP A 1 309 ? -3.644 -21.610 -4.342 1.00 87.50 309 ASP A C 1
ATOM 2372 O O . ASP A 1 309 ? -2.517 -21.401 -3.893 1.00 87.50 309 ASP A O 1
ATOM 2376 N N . LEU A 1 310 ? -4.152 -20.857 -5.324 1.00 87.19 310 LEU A N 1
ATOM 2377 C CA . LEU A 1 310 ? -3.496 -19.650 -5.825 1.00 87.19 310 LEU A CA 1
ATOM 2378 C C . LEU A 1 310 ? -3.367 -18.605 -4.709 1.00 87.19 310 LEU A C 1
ATOM 2380 O O . LEU A 1 310 ? -2.266 -18.097 -4.490 1.00 87.19 310 LEU A O 1
ATOM 2384 N N . ILE A 1 311 ? -4.454 -18.314 -3.988 1.00 86.38 311 ILE A N 1
ATOM 2385 C CA . ILE A 1 311 ? -4.471 -17.336 -2.894 1.00 86.38 311 ILE A CA 1
ATOM 2386 C C . ILE A 1 311 ? -3.536 -17.777 -1.766 1.00 86.38 311 ILE A C 1
ATOM 2388 O O . ILE A 1 311 ? -2.664 -17.003 -1.382 1.00 86.38 311 ILE A O 1
ATOM 2392 N N . ILE A 1 312 ? -3.653 -19.016 -1.277 1.00 84.75 312 ILE A N 1
ATOM 2393 C CA . ILE A 1 312 ? -2.833 -19.530 -0.168 1.00 84.75 312 ILE A CA 1
ATOM 2394 C C . ILE A 1 312 ? -1.350 -19.502 -0.539 1.00 84.75 312 ILE A C 1
ATOM 2396 O O . ILE A 1 312 ? -0.540 -18.955 0.209 1.00 84.75 312 ILE A O 1
ATOM 2400 N N . ARG A 1 313 ? -0.975 -20.024 -1.717 1.00 85.06 313 ARG A N 1
ATOM 2401 C CA . ARG A 1 313 ? 0.431 -20.034 -2.155 1.00 85.06 313 ARG A CA 1
ATOM 2402 C C . ARG A 1 313 ? 1.001 -18.628 -2.271 1.00 85.06 313 ARG A C 1
ATOM 2404 O O . ARG A 1 313 ? 2.140 -18.403 -1.871 1.00 85.06 313 ARG A O 1
ATOM 2411 N N . ASN A 1 314 ? 0.229 -17.679 -2.799 1.00 84.62 314 ASN A N 1
ATOM 2412 C CA . ASN A 1 314 ? 0.688 -16.300 -2.926 1.00 84.62 314 ASN A CA 1
ATOM 2413 C C . ASN A 1 314 ? 0.750 -15.580 -1.579 1.00 84.62 314 ASN A C 1
ATOM 2415 O O . ASN A 1 314 ? 1.731 -14.885 -1.339 1.00 84.62 314 ASN A O 1
ATOM 2419 N N . LEU A 1 315 ? -0.226 -15.782 -0.693 1.00 82.81 315 LEU A N 1
ATOM 2420 C CA . LEU A 1 315 ? -0.220 -15.213 0.654 1.00 82.81 315 LEU A CA 1
ATOM 2421 C C . LEU A 1 315 ? 1.004 -15.693 1.440 1.00 82.81 315 LEU A C 1
ATOM 2423 O O . LEU A 1 315 ? 1.727 -14.874 1.997 1.00 82.81 315 LEU A O 1
ATOM 2427 N N . LEU A 1 316 ? 1.286 -16.999 1.424 1.00 81.31 316 LEU A N 1
ATOM 2428 C CA . LEU A 1 316 ? 2.461 -17.569 2.087 1.00 81.31 316 LEU A CA 1
ATOM 2429 C C . LEU A 1 316 ? 3.764 -17.072 1.456 1.00 81.31 316 LEU A C 1
ATOM 2431 O O . LEU A 1 316 ? 4.677 -16.676 2.171 1.00 81.31 316 LEU A O 1
ATOM 2435 N N . ARG A 1 317 ? 3.829 -17.004 0.121 1.00 79.94 317 ARG A N 1
ATOM 2436 C CA . ARG A 1 317 ? 4.996 -16.478 -0.600 1.00 79.94 317 ARG A CA 1
ATOM 2437 C C . ARG A 1 317 ? 5.264 -15.010 -0.279 1.00 79.94 317 ARG A C 1
ATOM 2439 O O . ARG A 1 317 ? 6.419 -14.608 -0.247 1.00 79.94 317 ARG A O 1
ATOM 2446 N N . ILE A 1 318 ? 4.220 -14.196 -0.147 1.00 79.06 318 ILE A N 1
ATOM 2447 C CA . ILE A 1 318 ? 4.334 -12.737 -0.061 1.00 79.06 318 ILE A CA 1
ATOM 2448 C C . ILE A 1 318 ? 4.405 -12.264 1.392 1.00 79.06 318 ILE A C 1
ATOM 2450 O O . ILE A 1 318 ? 5.163 -11.347 1.659 1.00 79.06 318 ILE A O 1
ATOM 2454 N N . VAL A 1 319 ? 3.664 -12.879 2.317 1.00 75.56 319 VAL A N 1
ATOM 2455 C CA . VAL A 1 319 ? 3.507 -12.428 3.716 1.00 75.56 319 VAL A CA 1
ATOM 2456 C C . VAL A 1 319 ? 3.988 -13.479 4.727 1.00 75.56 319 VAL A C 1
ATOM 2458 O O . VAL A 1 319 ? 4.197 -13.159 5.890 1.00 75.56 319 VAL A O 1
ATOM 2461 N N . GLY A 1 320 ? 4.164 -14.736 4.316 1.00 65.44 320 GLY A N 1
ATOM 2462 C CA . GLY A 1 320 ? 4.428 -15.867 5.213 1.00 65.44 320 GLY A CA 1
ATOM 2463 C C . GLY A 1 320 ? 5.882 -16.044 5.649 1.00 65.44 320 GLY A C 1
ATOM 2464 O O . GLY A 1 320 ? 6.225 -17.140 6.072 1.00 65.44 320 GLY A O 1
ATOM 2465 N N . PHE A 1 321 ? 6.736 -15.025 5.502 1.00 61.66 321 PHE A N 1
ATOM 2466 C CA . PHE A 1 321 ? 8.157 -14.996 5.889 1.00 61.66 321 PHE A CA 1
ATOM 2467 C C . PHE A 1 321 ? 9.064 -16.069 5.242 1.00 61.66 321 PHE A C 1
ATOM 2469 O O . PHE A 1 321 ? 10.282 -16.057 5.423 1.00 61.66 321 PHE A O 1
ATOM 2476 N N . SER A 1 322 ? 8.506 -16.909 4.368 1.00 58.12 322 SER A N 1
ATOM 2477 C CA . SER A 1 322 ? 9.193 -17.983 3.656 1.00 58.12 322 SER A CA 1
ATOM 2478 C C . SER A 1 322 ? 9.308 -17.704 2.151 1.00 58.12 322 SER A C 1
ATOM 2480 O O . SER A 1 322 ? 8.471 -17.048 1.531 1.00 58.12 322 SER A O 1
ATOM 2482 N N . ALA A 1 323 ? 10.374 -18.224 1.535 1.00 58.50 323 ALA A N 1
ATOM 2483 C CA . ALA A 1 323 ? 10.623 -18.123 0.098 1.00 58.50 323 ALA A CA 1
ATOM 2484 C C . ALA A 1 323 ? 10.946 -19.505 -0.494 1.00 58.50 323 ALA A C 1
ATOM 2486 O O . ALA A 1 323 ? 11.737 -20.275 0.066 1.00 58.50 323 ALA A O 1
ATOM 2487 N N . SER A 1 324 ? 10.358 -19.823 -1.654 1.00 58.31 324 SER A N 1
ATOM 2488 C CA . SER A 1 324 ? 10.638 -21.078 -2.366 1.00 58.31 324 SER A CA 1
ATOM 2489 C C . SER A 1 324 ? 12.119 -21.181 -2.756 1.00 58.31 324 SER A C 1
ATOM 2491 O O . SER A 1 324 ? 12.828 -20.177 -2.826 1.00 58.31 324 SER A O 1
ATOM 2493 N N . ALA A 1 325 ? 12.618 -22.395 -3.011 1.00 51.44 325 ALA A N 1
ATOM 2494 C CA . ALA A 1 325 ? 14.017 -22.600 -3.407 1.00 51.44 325 ALA A CA 1
ATOM 2495 C C . ALA A 1 325 ? 14.400 -21.779 -4.657 1.00 51.44 325 ALA A C 1
ATOM 2497 O O . ALA A 1 325 ? 15.471 -21.183 -4.690 1.00 51.44 325 ALA A O 1
ATOM 2498 N N . THR A 1 326 ? 13.491 -21.667 -5.632 1.00 50.97 326 THR A N 1
ATOM 2499 C CA . THR A 1 326 ? 13.667 -20.852 -6.846 1.00 50.97 326 THR A CA 1
ATOM 2500 C C . THR A 1 326 ? 13.618 -19.348 -6.559 1.00 50.97 326 THR A C 1
ATOM 2502 O O . THR A 1 326 ? 14.402 -18.594 -7.117 1.00 50.97 326 THR A O 1
ATOM 2505 N N . ALA A 1 327 ? 12.750 -18.880 -5.652 1.00 57.00 327 ALA A N 1
ATOM 2506 C CA . ALA A 1 327 ? 12.756 -17.471 -5.241 1.00 57.00 327 ALA A CA 1
ATOM 2507 C C . ALA A 1 327 ? 14.065 -17.107 -4.519 1.00 57.00 327 ALA A C 1
ATOM 2509 O O . ALA A 1 327 ? 14.576 -16.001 -4.667 1.00 57.00 327 ALA A O 1
ATOM 2510 N N . ARG A 1 328 ? 14.663 -18.071 -3.809 1.00 58.06 328 ARG A N 1
ATOM 2511 C CA . ARG A 1 328 ? 15.948 -17.912 -3.126 1.00 58.06 328 ARG A CA 1
ATOM 2512 C C . ARG A 1 328 ? 17.183 -17.932 -4.043 1.00 58.06 328 ARG A C 1
ATOM 2514 O O . ARG A 1 328 ? 18.299 -17.844 -3.535 1.00 58.06 328 ARG A O 1
ATOM 2521 N N . THR A 1 329 ? 17.050 -18.015 -5.363 1.00 62.16 329 THR A N 1
ATOM 2522 C CA . THR A 1 329 ? 18.184 -17.722 -6.264 1.00 62.16 329 THR A CA 1
ATOM 2523 C C . THR A 1 329 ? 18.231 -16.252 -6.672 1.00 62.16 329 THR A C 1
ATOM 2525 O O . THR A 1 329 ? 19.264 -15.779 -7.135 1.00 62.16 329 THR A O 1
ATOM 2528 N N . VAL A 1 330 ? 17.140 -15.508 -6.463 1.00 66.19 330 VAL A N 1
ATOM 2529 C CA . VAL A 1 330 ? 17.048 -14.075 -6.756 1.00 66.19 330 VAL A CA 1
ATOM 2530 C C . VAL A 1 330 ? 17.355 -13.293 -5.481 1.00 66.19 330 VAL A C 1
ATOM 2532 O O . VAL A 1 330 ? 16.715 -13.491 -4.448 1.00 66.19 330 VAL A O 1
ATOM 2535 N N . GLY A 1 331 ? 18.347 -12.399 -5.534 1.00 67.56 331 GLY A N 1
ATOM 2536 C CA . GLY A 1 331 ? 18.841 -11.683 -4.350 1.00 67.56 331 GLY A CA 1
ATOM 2537 C C . GLY A 1 331 ? 17.766 -10.879 -3.609 1.00 67.56 331 GLY A C 1
ATOM 2538 O O . GLY A 1 331 ? 17.809 -10.775 -2.386 1.00 67.56 331 GLY A O 1
ATOM 2539 N N . GLU A 1 332 ? 16.777 -10.360 -4.333 1.00 75.19 332 GLU A N 1
ATOM 2540 C CA . GLU A 1 332 ? 15.734 -9.477 -3.797 1.00 75.19 332 GLU A CA 1
ATOM 2541 C C . GLU A 1 332 ? 14.505 -10.220 -3.255 1.00 75.19 332 GLU A C 1
ATOM 2543 O O . GLU A 1 332 ? 13.719 -9.656 -2.495 1.00 75.19 332 GLU A O 1
ATOM 2548 N N . ALA A 1 333 ? 14.336 -11.495 -3.616 1.00 77.56 333 ALA A N 1
ATOM 2549 C CA . ALA A 1 333 ? 13.236 -12.339 -3.146 1.00 77.56 333 ALA A CA 1
ATOM 2550 C C . ALA A 1 333 ? 13.599 -13.142 -1.878 1.00 77.56 333 ALA A C 1
ATOM 2552 O O . ALA A 1 333 ? 12.817 -13.974 -1.421 1.00 77.56 333 ALA A O 1
ATOM 2553 N N . GLN A 1 334 ? 14.775 -12.883 -1.292 1.00 81.81 334 GLN A N 1
ATOM 2554 C CA . GLN A 1 334 ? 15.192 -13.437 -0.001 1.00 81.81 334 GLN A CA 1
ATOM 2555 C C . GLN A 1 334 ? 14.442 -12.795 1.170 1.00 81.81 334 GLN A C 1
ATOM 2557 O O . GLN A 1 334 ? 14.148 -11.598 1.103 1.00 81.81 334 GLN A O 1
ATOM 2562 N N . PRO A 1 335 ? 14.283 -13.511 2.301 1.00 85.31 335 PRO A N 1
ATOM 2563 C CA . PRO A 1 335 ? 13.861 -12.901 3.557 1.00 85.31 335 PRO A CA 1
ATOM 2564 C C . PRO A 1 335 ? 14.823 -11.800 4.011 1.00 85.31 335 PRO A C 1
ATOM 2566 O O . PRO A 1 335 ? 16.051 -11.975 4.002 1.00 85.31 335 PRO A O 1
ATOM 2569 N N . PHE A 1 336 ? 14.259 -10.675 4.452 1.00 87.62 336 PHE A N 1
ATOM 2570 C CA . PHE A 1 336 ? 14.996 -9.451 4.787 1.00 87.62 336 PHE A CA 1
ATOM 2571 C C . PHE A 1 336 ? 16.028 -9.664 5.901 1.00 87.62 336 PHE A C 1
ATOM 2573 O O . PHE A 1 336 ? 17.170 -9.202 5.807 1.00 87.62 336 PHE A O 1
ATOM 2580 N N . VAL A 1 337 ? 15.649 -10.443 6.915 1.00 86.19 337 VAL A N 1
ATOM 2581 C CA . VAL A 1 337 ? 16.469 -10.776 8.091 1.00 86.19 337 VAL A CA 1
ATOM 2582 C C . VAL A 1 337 ? 17.061 -12.192 8.026 1.00 86.19 337 VAL A C 1
ATOM 2584 O O . VAL A 1 337 ? 17.344 -12.807 9.051 1.00 86.19 337 VAL A O 1
ATOM 2587 N N . SER A 1 338 ? 17.268 -12.729 6.818 1.00 84.25 338 SER A N 1
ATOM 2588 C CA . SER A 1 338 ? 17.905 -14.040 6.623 1.00 84.25 338 SER A CA 1
ATOM 2589 C C . SER A 1 338 ? 19.374 -14.062 7.070 1.00 84.25 338 SER A C 1
ATOM 2591 O O . SER A 1 338 ? 20.077 -13.055 7.004 1.00 84.25 338 SER A O 1
ATOM 2593 N N . GLN A 1 339 ? 19.891 -15.242 7.434 1.00 83.38 339 GLN A N 1
ATOM 2594 C CA . GLN A 1 339 ? 21.307 -15.428 7.796 1.00 83.38 339 GLN A CA 1
ATOM 2595 C C . GLN A 1 339 ? 22.276 -14.918 6.711 1.00 83.38 339 GLN A C 1
ATOM 2597 O O . GLN A 1 339 ? 23.307 -14.327 7.029 1.00 83.38 339 GLN A O 1
ATOM 2602 N N . GLY A 1 340 ? 21.936 -15.097 5.429 1.00 84.75 340 GLY A N 1
ATOM 2603 C CA . GLY A 1 340 ? 22.707 -14.556 4.304 1.00 84.75 340 GLY A CA 1
ATOM 2604 C C . GLY A 1 340 ? 22.735 -13.026 4.290 1.00 84.75 340 GLY A C 1
ATOM 2605 O O . GLY A 1 340 ? 23.805 -12.442 4.142 1.00 84.75 340 GLY A O 1
ATOM 2606 N N . SER A 1 341 ? 21.585 -12.381 4.516 1.00 85.44 341 SER A N 1
ATOM 2607 C CA . SER A 1 341 ? 21.471 -10.921 4.651 1.00 85.44 341 SER A CA 1
ATOM 2608 C C . SER A 1 341 ? 22.308 -10.403 5.827 1.00 85.44 341 SER A C 1
ATOM 2610 O O . SER A 1 341 ? 23.160 -9.535 5.651 1.00 85.44 341 SER A O 1
ATOM 2612 N N . LEU A 1 342 ? 22.159 -11.001 7.013 1.00 89.25 342 LEU A N 1
ATOM 2613 C CA . LEU A 1 342 ? 22.899 -10.604 8.216 1.00 89.25 342 LEU A CA 1
ATOM 2614 C C . LEU A 1 342 ? 24.418 -10.734 8.042 1.00 89.25 342 LEU A C 1
ATOM 2616 O O . LEU A 1 342 ? 25.159 -9.836 8.434 1.00 89.25 342 LEU A O 1
ATOM 2620 N N . ARG A 1 343 ? 24.889 -11.811 7.398 1.00 88.75 343 ARG A N 1
ATOM 2621 C CA . ARG A 1 343 ? 26.311 -11.998 7.064 1.00 88.75 343 ARG A CA 1
ATOM 2622 C C . ARG A 1 343 ? 26.800 -11.010 6.008 1.00 88.75 343 ARG A C 1
ATOM 2624 O O . ARG A 1 343 ? 27.884 -10.466 6.180 1.00 88.75 343 ARG A O 1
ATOM 2631 N N . ARG A 1 344 ? 26.011 -10.755 4.954 1.00 86.19 344 ARG A N 1
ATOM 2632 C CA . ARG A 1 344 ? 26.353 -9.799 3.883 1.00 86.19 344 ARG A CA 1
ATOM 2633 C C . ARG A 1 344 ? 26.593 -8.397 4.438 1.00 86.19 344 ARG A C 1
ATOM 2635 O O . ARG A 1 344 ? 27.533 -7.739 4.015 1.00 86.19 344 ARG A O 1
ATOM 2642 N N . PHE A 1 345 ? 25.757 -7.965 5.378 1.00 87.00 345 PHE A N 1
ATOM 2643 C CA . PHE A 1 345 ? 25.874 -6.652 6.016 1.00 87.00 345 PHE A CA 1
ATOM 2644 C C . PHE A 1 345 ? 26.725 -6.672 7.302 1.00 87.00 345 PHE A C 1
ATOM 2646 O O . PHE A 1 345 ? 27.067 -5.618 7.832 1.00 87.00 345 PHE A O 1
ATOM 2653 N N . GLY A 1 346 ? 27.092 -7.848 7.819 1.00 90.69 346 GLY A N 1
ATOM 2654 C CA . GLY A 1 346 ? 27.873 -7.989 9.051 1.00 90.69 346 GLY A CA 1
ATOM 2655 C C . GLY A 1 346 ? 27.168 -7.430 10.292 1.00 90.69 346 GLY A C 1
ATOM 2656 O O . GLY A 1 346 ? 27.824 -6.834 11.142 1.00 90.69 346 GLY A O 1
ATOM 2657 N N . VAL A 1 347 ? 25.842 -7.578 10.386 1.00 91.12 347 VAL A N 1
ATOM 2658 C CA . VAL A 1 347 ? 24.996 -6.967 11.430 1.00 91.12 347 VAL A CA 1
ATOM 2659 C C . VAL A 1 347 ? 24.047 -7.973 12.078 1.00 91.12 347 VAL A C 1
ATOM 2661 O O . VAL A 1 347 ? 23.724 -9.012 11.508 1.00 91.12 347 VAL A O 1
ATOM 2664 N N . SER A 1 348 ? 23.557 -7.637 13.273 1.00 89.88 348 SER A N 1
ATOM 2665 C CA . SER A 1 348 ? 22.416 -8.307 13.907 1.00 89.88 348 SER A CA 1
ATOM 2666 C C . SER A 1 348 ? 21.087 -7.895 13.256 1.00 89.88 348 SER A C 1
ATOM 2668 O O . SER A 1 348 ? 21.046 -6.968 12.447 1.00 89.88 348 SER A O 1
ATOM 2670 N N . ILE A 1 349 ? 19.976 -8.542 13.631 1.00 88.00 349 ILE A N 1
ATOM 2671 C CA . ILE A 1 349 ? 18.632 -8.213 13.115 1.00 88.00 349 ILE A CA 1
ATOM 2672 C C . ILE A 1 349 ? 18.275 -6.726 13.318 1.00 88.00 349 ILE A C 1
ATOM 2674 O O . ILE A 1 349 ? 17.949 -6.070 12.325 1.00 88.00 349 ILE A O 1
ATOM 2678 N N . PRO A 1 350 ? 18.396 -6.140 14.532 1.00 89.69 350 PRO A N 1
ATOM 2679 C CA . PRO A 1 350 ? 18.160 -4.708 14.710 1.00 89.69 350 PRO A CA 1
ATOM 2680 C C . PRO A 1 350 ? 19.105 -3.845 13.872 1.00 89.69 350 PRO A C 1
ATOM 2682 O O . PRO A 1 350 ? 18.691 -2.814 13.353 1.00 89.69 350 PRO A O 1
ATOM 2685 N N . GLY A 1 351 ? 20.355 -4.287 13.693 1.00 90.31 351 GLY A N 1
ATOM 2686 C CA . GLY A 1 351 ? 21.317 -3.612 12.830 1.00 90.31 351 GLY A CA 1
ATOM 2687 C C . GLY A 1 351 ? 20.890 -3.615 11.360 1.00 90.31 351 GLY A C 1
ATOM 2688 O O . GLY A 1 351 ? 20.953 -2.574 10.720 1.00 90.31 351 GLY A O 1
ATOM 2689 N N . ARG A 1 352 ? 20.373 -4.731 10.825 1.00 91.62 352 ARG A N 1
ATOM 2690 C CA . ARG A 1 352 ? 19.886 -4.800 9.433 1.00 91.62 352 ARG A CA 1
ATOM 2691 C C . ARG A 1 352 ? 18.696 -3.879 9.186 1.00 91.62 352 ARG A C 1
ATOM 2693 O O . ARG A 1 352 ? 18.634 -3.247 8.133 1.00 91.62 352 ARG A O 1
ATOM 2700 N N . ILE A 1 353 ? 17.785 -3.800 10.155 1.00 92.44 353 ILE A N 1
ATOM 2701 C CA . ILE A 1 353 ? 16.648 -2.873 10.142 1.00 92.44 353 ILE A CA 1
ATOM 2702 C C . ILE A 1 353 ? 17.147 -1.423 10.191 1.00 92.44 353 ILE A C 1
ATOM 2704 O O . ILE A 1 353 ? 16.694 -0.593 9.410 1.00 92.44 353 ILE A O 1
ATOM 2708 N N . ALA A 1 354 ? 18.106 -1.122 11.069 1.00 92.38 354 ALA A N 1
ATOM 2709 C CA . ALA A 1 354 ? 18.670 0.218 11.197 1.00 92.38 354 ALA A CA 1
ATOM 2710 C C . ALA A 1 354 ? 19.474 0.651 9.961 1.00 92.38 354 ALA A C 1
ATOM 2712 O O . ALA A 1 354 ? 19.482 1.831 9.633 1.00 92.38 354 ALA A O 1
ATOM 2713 N N . VAL A 1 355 ? 20.093 -0.285 9.235 1.00 91.75 355 VAL A N 1
ATOM 2714 C CA . VAL A 1 355 ? 20.721 0.008 7.936 1.00 91.75 355 VAL A CA 1
ATOM 2715 C C . VAL A 1 355 ? 19.693 0.460 6.895 1.00 91.75 355 VAL A C 1
ATOM 2717 O O . VAL A 1 355 ? 20.000 1.298 6.058 1.00 91.75 355 VAL A O 1
ATOM 2720 N N . GLU A 1 356 ? 18.474 -0.075 6.953 1.00 92.81 356 GLU A N 1
ATOM 2721 C CA . GLU A 1 356 ? 17.402 0.215 5.995 1.00 92.81 356 GLU A CA 1
ATOM 2722 C C . GLU A 1 356 ? 16.612 1.488 6.338 1.00 92.81 356 GLU A C 1
ATOM 2724 O O . GLU A 1 356 ? 16.240 2.257 5.453 1.00 92.81 356 GLU A O 1
ATOM 2729 N N . TYR A 1 357 ? 16.334 1.690 7.628 1.00 94.50 357 TYR A N 1
ATOM 2730 C CA . TYR A 1 357 ? 15.363 2.675 8.111 1.00 94.50 357 TYR A CA 1
ATOM 2731 C C . TYR A 1 357 ? 15.924 3.621 9.189 1.00 94.50 357 TYR A C 1
ATOM 2733 O O . TYR A 1 357 ? 15.192 4.455 9.727 1.00 94.50 357 TYR A O 1
ATOM 2741 N N . GLY A 1 358 ? 17.191 3.489 9.586 1.00 92.38 358 GLY A N 1
ATOM 2742 C CA . GLY A 1 358 ? 17.706 4.150 10.788 1.00 92.38 358 GLY A CA 1
ATOM 2743 C C . GLY A 1 358 ? 16.891 3.767 12.030 1.00 92.38 358 GLY A C 1
ATOM 2744 O O . GLY A 1 358 ? 16.409 2.640 12.166 1.00 92.38 358 GLY A O 1
ATOM 2745 N N . LEU A 1 359 ? 16.674 4.720 12.940 1.00 93.19 359 LEU A N 1
ATOM 2746 C CA . LEU A 1 359 ? 15.803 4.492 14.102 1.00 93.19 359 LEU A CA 1
ATOM 2747 C C . LEU A 1 359 ? 14.303 4.558 13.782 1.00 93.19 359 LEU A C 1
ATOM 2749 O O . LEU A 1 359 ? 13.487 4.157 14.618 1.00 93.19 359 LEU A O 1
ATOM 2753 N N . THR A 1 360 ? 13.924 5.008 12.581 1.00 96.06 360 THR A N 1
ATOM 2754 C CA . THR A 1 360 ? 12.516 5.288 12.267 1.00 96.06 360 THR A CA 1
ATOM 2755 C C . THR A 1 360 ? 11.638 4.052 12.229 1.00 96.06 360 THR A C 1
ATOM 2757 O O . THR A 1 360 ? 10.458 4.146 12.559 1.00 96.06 360 THR A O 1
ATOM 2760 N N . PHE A 1 361 ? 12.180 2.877 11.904 1.00 95.31 361 PHE A N 1
ATOM 2761 C CA . PHE A 1 361 ? 11.401 1.644 12.003 1.00 95.31 361 PHE A CA 1
ATOM 2762 C C . PHE A 1 361 ? 10.967 1.372 13.450 1.00 95.31 361 PHE A C 1
ATOM 2764 O O . PHE A 1 361 ? 9.806 1.060 13.694 1.00 95.31 361 PHE A O 1
ATOM 2771 N N . PHE A 1 362 ? 11.864 1.540 14.426 1.00 94.81 362 PHE A N 1
ATOM 2772 C CA . PHE A 1 362 ? 11.569 1.255 15.835 1.00 94.81 362 PHE A CA 1
ATOM 2773 C C . PHE A 1 362 ? 10.595 2.268 16.435 1.00 94.81 362 PHE A C 1
ATOM 2775 O O . PHE A 1 362 ? 9.669 1.896 17.154 1.00 94.81 362 PHE A O 1
ATOM 2782 N N . THR A 1 363 ? 10.757 3.549 16.108 1.00 95.81 363 THR A N 1
ATOM 2783 C CA . THR A 1 363 ? 9.803 4.587 16.518 1.00 95.81 363 THR A CA 1
ATOM 2784 C C . THR A 1 363 ? 8.469 4.425 15.792 1.00 95.81 363 THR A C 1
ATOM 2786 O O . THR A 1 363 ? 7.419 4.602 16.404 1.00 95.81 363 THR A O 1
ATOM 2789 N N . GLY A 1 364 ? 8.478 3.989 14.531 1.00 96.50 364 GLY A N 1
ATOM 2790 C CA . GLY A 1 364 ? 7.283 3.600 13.785 1.00 96.50 364 GLY A CA 1
ATOM 2791 C C . GLY A 1 364 ? 6.555 2.416 14.427 1.00 96.50 364 GLY A C 1
ATOM 2792 O O . GLY A 1 364 ? 5.344 2.477 14.620 1.00 96.50 364 GLY A O 1
ATOM 2793 N N . LEU A 1 365 ? 7.282 1.382 14.854 1.00 94.44 365 LEU A N 1
ATOM 2794 C CA . LEU A 1 365 ? 6.731 0.239 15.585 1.00 94.44 365 LEU A CA 1
ATOM 2795 C C . LEU A 1 365 ? 6.106 0.673 16.918 1.00 94.44 365 LEU A C 1
ATOM 2797 O O . LEU A 1 365 ? 4.990 0.265 17.240 1.00 94.44 365 LEU A O 1
ATOM 2801 N N . ALA A 1 366 ? 6.776 1.558 17.664 1.00 94.81 366 ALA A N 1
ATOM 2802 C CA . ALA A 1 366 ? 6.205 2.161 18.866 1.00 94.81 366 ALA A CA 1
ATOM 2803 C C . ALA A 1 366 ? 4.925 2.956 18.548 1.00 94.81 366 ALA A C 1
ATOM 2805 O O . ALA A 1 366 ? 3.946 2.886 19.289 1.00 94.81 366 ALA A O 1
ATOM 2806 N N . ALA A 1 367 ? 4.892 3.670 17.421 1.00 96.38 367 ALA A N 1
ATOM 2807 C CA . ALA A 1 367 ? 3.711 4.389 16.962 1.00 96.38 367 ALA A CA 1
ATOM 2808 C C . ALA A 1 367 ? 2.552 3.450 16.608 1.00 96.38 367 ALA A C 1
ATOM 2810 O O . ALA A 1 367 ? 1.418 3.736 16.988 1.00 96.38 367 ALA A O 1
ATOM 2811 N N . ALA A 1 368 ? 2.825 2.336 15.922 1.00 95.62 368 ALA A N 1
ATOM 2812 C CA . ALA A 1 368 ? 1.835 1.308 15.609 1.00 95.62 368 ALA A CA 1
ATOM 2813 C C . ALA A 1 368 ? 1.260 0.701 16.892 1.00 95.62 368 ALA A C 1
ATOM 2815 O O . ALA A 1 368 ? 0.042 0.597 17.031 1.00 95.62 368 ALA A O 1
ATOM 2816 N N . PHE A 1 369 ? 2.122 0.398 17.869 1.00 94.44 369 PHE A N 1
ATOM 2817 C CA . PHE A 1 369 ? 1.691 -0.043 19.190 1.00 94.44 369 PHE A CA 1
ATOM 2818 C C . PHE A 1 369 ? 0.794 0.997 19.871 1.00 94.44 369 PHE A C 1
ATOM 2820 O O . PHE A 1 369 ? -0.288 0.653 20.330 1.00 94.44 369 PHE A O 1
ATOM 2827 N N . ILE A 1 370 ? 1.179 2.278 19.891 1.00 94.50 370 ILE A N 1
ATOM 2828 C CA . ILE A 1 370 ? 0.367 3.354 20.485 1.00 94.50 370 ILE A CA 1
ATOM 2829 C C . ILE A 1 370 ? -0.970 3.508 19.752 1.00 94.50 370 ILE A C 1
ATOM 2831 O O . ILE A 1 370 ? -2.012 3.639 20.395 1.00 94.50 370 ILE A O 1
ATOM 2835 N N . LEU A 1 371 ? -0.961 3.505 18.417 1.00 95.56 371 LEU A N 1
ATOM 2836 C CA . LEU A 1 371 ? -2.161 3.598 17.585 1.00 95.56 371 LEU A CA 1
ATOM 2837 C C . LEU A 1 371 ? -3.129 2.456 17.906 1.00 95.56 371 LEU A C 1
ATOM 2839 O O . LEU A 1 371 ? -4.321 2.701 18.093 1.00 95.56 371 LEU A O 1
ATOM 2843 N N . HIS A 1 372 ? -2.604 1.238 18.041 1.00 94.69 372 HIS A N 1
ATOM 2844 C CA . HIS A 1 372 ? -3.391 0.051 18.330 1.00 94.69 372 HIS A CA 1
ATOM 2845 C C . HIS A 1 372 ? -3.831 -0.051 19.799 1.00 94.69 372 HIS A C 1
ATOM 2847 O O . HIS A 1 372 ? -4.961 -0.440 20.072 1.00 94.69 372 HIS A O 1
ATOM 2853 N N . ALA A 1 373 ? -2.996 0.338 20.761 1.00 94.12 373 ALA A N 1
ATOM 2854 C CA . ALA A 1 373 ? -3.290 0.228 22.189 1.00 94.12 373 ALA A CA 1
ATOM 2855 C C . ALA A 1 373 ? -4.238 1.327 22.695 1.00 94.12 373 ALA A C 1
ATOM 2857 O O . ALA A 1 373 ? -4.949 1.143 23.683 1.00 94.12 373 ALA A O 1
ATOM 2858 N N . LYS A 1 374 ? -4.265 2.495 22.042 1.00 94.50 374 LYS A N 1
ATOM 2859 C CA . LYS A 1 374 ? -5.022 3.666 22.509 1.00 94.50 374 LYS A CA 1
ATOM 2860 C C . LYS A 1 374 ? -6.525 3.400 22.710 1.00 94.50 374 LYS A C 1
ATOM 2862 O O . LYS A 1 374 ? -7.043 3.856 23.731 1.00 94.50 374 LYS A O 1
ATOM 2867 N N . PRO A 1 375 ? -7.246 2.680 21.829 1.00 95.06 375 PRO A N 1
ATOM 2868 C CA . PRO A 1 375 ? -8.646 2.321 22.078 1.00 95.06 375 PRO A CA 1
ATOM 2869 C C . PRO A 1 375 ? -8.838 1.417 23.301 1.00 95.06 375 PRO A C 1
ATOM 2871 O O . PRO A 1 375 ? -9.757 1.651 24.084 1.00 95.06 375 PRO A O 1
ATOM 2874 N N . LEU A 1 376 ? -7.933 0.460 23.535 1.00 93.62 376 LEU A N 1
ATOM 2875 C CA . LEU A 1 376 ? -7.949 -0.393 24.731 1.00 93.62 376 LEU A CA 1
ATOM 2876 C C . LEU A 1 376 ? -7.736 0.428 26.010 1.00 93.62 376 LEU A C 1
ATOM 2878 O O . LEU A 1 376 ? -8.472 0.256 26.981 1.00 93.62 376 LEU A O 1
ATOM 2882 N N . PHE A 1 377 ? -6.793 1.378 25.993 1.00 92.81 377 PHE A N 1
ATOM 2883 C CA . PHE A 1 377 ? -6.600 2.305 27.112 1.00 92.81 377 PHE A CA 1
ATOM 2884 C C . PHE A 1 377 ? -7.840 3.163 27.372 1.00 92.81 377 PHE A C 1
ATOM 2886 O O . PHE A 1 377 ? -8.243 3.328 28.520 1.00 92.81 377 PHE A O 1
ATOM 2893 N N . LYS A 1 378 ? -8.487 3.667 26.314 1.00 93.25 378 LYS A N 1
ATOM 2894 C CA . LYS A 1 378 ? -9.738 4.431 26.434 1.00 93.25 378 LYS A CA 1
ATOM 2895 C C . LYS A 1 378 ? -10.899 3.598 26.976 1.00 93.25 378 LYS A C 1
ATOM 2897 O O . LYS A 1 378 ? -11.736 4.147 27.683 1.00 93.25 378 LYS A O 1
ATOM 2902 N N . LYS A 1 379 ? -10.957 2.297 26.664 1.00 92.56 379 LYS A N 1
ATOM 2903 C CA . LYS A 1 379 ? -11.971 1.381 27.212 1.00 92.56 379 LYS A CA 1
ATOM 2904 C C . LYS A 1 379 ? -11.857 1.270 28.736 1.00 92.56 379 LYS A C 1
ATOM 2906 O O . LYS A 1 379 ? -12.870 1.090 29.400 1.00 92.56 379 LYS A O 1
ATOM 2911 N N . GLY A 1 380 ? -10.643 1.370 29.284 1.00 90.38 380 GLY A N 1
ATOM 2912 C CA . GLY A 1 380 ? -10.408 1.527 30.723 1.00 90.38 380 GLY A CA 1
ATOM 2913 C C . GLY A 1 380 ? -10.742 0.309 31.593 1.00 90.38 380 GLY A C 1
ATOM 2914 O O . GLY A 1 380 ? -10.827 0.438 32.812 1.00 90.38 380 GLY A O 1
ATOM 2915 N N . THR A 1 381 ? -10.947 -0.872 31.001 1.00 93.12 381 THR A N 1
ATOM 2916 C CA . THR A 1 381 ? -11.309 -2.095 31.739 1.00 93.12 381 THR A CA 1
ATOM 2917 C C . THR A 1 381 ? -10.081 -2.940 32.078 1.00 93.12 381 THR A C 1
ATOM 2919 O O . THR A 1 381 ? -9.122 -3.002 31.310 1.00 93.12 381 THR A O 1
ATOM 2922 N N . GLN A 1 382 ? -10.135 -3.679 33.195 1.00 93.31 382 GLN A N 1
ATOM 2923 C CA . GLN A 1 382 ? -9.076 -4.632 33.566 1.00 93.31 382 GLN A CA 1
ATOM 2924 C C . GLN A 1 382 ? -8.808 -5.664 32.462 1.00 93.31 382 GLN A C 1
ATOM 2926 O O . GLN A 1 382 ? -7.656 -6.002 32.210 1.00 93.31 382 GLN A O 1
ATOM 2931 N N . ARG A 1 383 ? -9.859 -6.121 31.766 1.00 92.69 383 ARG A N 1
ATOM 2932 C CA . ARG A 1 383 ? -9.735 -7.047 30.631 1.00 92.69 383 ARG A CA 1
ATOM 2933 C C . ARG A 1 383 ? -8.923 -6.444 29.485 1.00 92.69 383 ARG A C 1
ATOM 2935 O O . ARG A 1 383 ? -8.054 -7.126 28.960 1.00 92.69 383 ARG A O 1
ATOM 2942 N N . ALA A 1 384 ? -9.159 -5.179 29.133 1.00 92.25 384 ALA A N 1
ATOM 2943 C CA . ALA A 1 384 ? -8.414 -4.503 28.072 1.00 92.25 384 ALA A CA 1
ATOM 2944 C C . ALA A 1 384 ? -6.926 -4.333 28.427 1.00 92.25 384 ALA A C 1
ATOM 2946 O O . ALA A 1 384 ? -6.061 -4.594 27.592 1.00 92.25 384 ALA A O 1
ATOM 2947 N N . TYR A 1 385 ? -6.614 -3.968 29.676 1.00 92.06 385 TYR A N 1
ATOM 2948 C CA . TYR A 1 385 ? -5.225 -3.869 30.140 1.00 92.06 385 TYR A CA 1
ATOM 2949 C C . TYR A 1 385 ? -4.525 -5.226 30.204 1.00 92.06 385 TYR A C 1
ATOM 2951 O O . TYR A 1 385 ? -3.379 -5.341 29.773 1.00 92.06 385 TYR A O 1
ATOM 2959 N N . ALA A 1 386 ? -5.213 -6.258 30.700 1.00 94.06 386 ALA A N 1
ATOM 2960 C CA . ALA A 1 386 ? -4.687 -7.618 30.730 1.00 94.06 386 ALA A CA 1
ATOM 2961 C C . ALA A 1 386 ? -4.422 -8.140 29.313 1.00 94.06 386 ALA A C 1
ATOM 2963 O O . ALA A 1 386 ? -3.354 -8.688 29.065 1.00 94.06 386 ALA A O 1
ATOM 2964 N N . TYR A 1 387 ? -5.347 -7.909 28.375 1.00 94.69 387 TYR A N 1
ATOM 2965 C CA . TYR A 1 387 ? -5.179 -8.285 26.973 1.00 94.69 387 TYR A CA 1
ATOM 2966 C C . TYR A 1 387 ? -3.951 -7.617 26.353 1.00 94.69 387 TYR A C 1
ATOM 2968 O O . TYR A 1 387 ? -3.138 -8.287 25.723 1.00 94.69 387 TYR A O 1
ATOM 2976 N N . LEU A 1 388 ? -3.775 -6.312 26.583 1.00 92.19 388 LEU A N 1
ATOM 2977 C CA . LEU A 1 388 ? -2.611 -5.579 26.096 1.00 92.19 388 LEU A CA 1
ATOM 2978 C C . LEU A 1 388 ? -1.308 -6.120 26.700 1.00 92.19 388 LEU A C 1
ATOM 2980 O O . LEU A 1 388 ? -0.358 -6.375 25.965 1.00 92.19 388 LEU A O 1
ATOM 2984 N N . GLY A 1 389 ? -1.267 -6.315 28.021 1.00 92.19 389 GLY A N 1
ATOM 2985 C CA . GLY A 1 389 ? -0.090 -6.834 28.718 1.00 92.19 389 GLY A CA 1
ATOM 2986 C C . GLY A 1 389 ? 0.299 -8.228 28.228 1.00 92.19 389 GLY A C 1
ATOM 2987 O O . GLY A 1 389 ? 1.436 -8.435 27.817 1.00 92.19 389 GLY A O 1
ATOM 2988 N N . VAL A 1 390 ? -0.663 -9.155 28.191 1.00 93.31 390 VAL A N 1
ATOM 2989 C CA . VAL A 1 390 ? -0.457 -10.526 27.702 1.00 93.31 390 VAL A CA 1
ATOM 2990 C C . VAL A 1 390 ? -0.064 -10.528 26.227 1.00 93.31 390 VAL A C 1
ATOM 2992 O O . VAL A 1 390 ? 0.892 -11.204 25.864 1.00 93.31 390 VAL A O 1
ATOM 2995 N N . GLY A 1 391 ? -0.743 -9.747 25.385 1.00 92.06 391 GLY A N 1
ATOM 2996 C CA . GLY A 1 391 ? -0.433 -9.642 23.961 1.00 92.06 391 GLY A CA 1
ATOM 2997 C C . GLY A 1 391 ? 0.995 -9.155 23.715 1.00 92.06 391 GLY A C 1
ATOM 2998 O O . GLY A 1 391 ? 1.737 -9.790 22.970 1.00 92.06 391 GLY A O 1
ATOM 2999 N N . VAL A 1 392 ? 1.423 -8.088 24.398 1.00 90.12 392 VAL A N 1
ATOM 3000 C CA . VAL A 1 392 ? 2.804 -7.580 24.318 1.00 90.12 392 VAL A CA 1
ATOM 3001 C C . VAL A 1 392 ? 3.806 -8.611 24.822 1.00 90.12 392 VAL A C 1
ATOM 3003 O O . VAL A 1 392 ? 4.847 -8.789 24.196 1.00 90.12 392 VAL A O 1
ATOM 3006 N N . SER A 1 393 ? 3.506 -9.309 25.920 1.00 89.75 393 SER A N 1
ATOM 3007 C CA . SER A 1 393 ? 4.376 -10.370 26.428 1.00 89.75 393 SER A CA 1
ATOM 3008 C C . SER A 1 393 ? 4.508 -11.524 25.436 1.00 89.75 393 SER A C 1
ATOM 3010 O O . SER A 1 393 ? 5.626 -11.956 25.187 1.00 89.75 393 SER A O 1
ATOM 3012 N N . ILE A 1 394 ? 3.413 -11.989 24.826 1.00 89.06 394 ILE A N 1
ATOM 3013 C CA . ILE A 1 394 ? 3.447 -13.060 23.818 1.00 89.06 394 ILE A CA 1
ATOM 3014 C C . ILE A 1 394 ? 4.253 -12.614 22.601 1.00 89.06 394 ILE A C 1
ATOM 3016 O O . ILE A 1 394 ? 5.160 -13.326 22.185 1.00 89.06 394 ILE A O 1
ATOM 3020 N N . ILE A 1 395 ? 3.978 -11.424 22.063 1.00 85.94 395 ILE A N 1
ATOM 3021 C CA . ILE A 1 395 ? 4.717 -10.885 20.916 1.00 85.94 395 ILE A CA 1
ATOM 3022 C C . ILE A 1 395 ? 6.206 -10.756 21.267 1.00 85.94 395 ILE A C 1
ATOM 3024 O O . ILE A 1 395 ? 7.058 -11.232 20.524 1.00 85.94 395 ILE A O 1
ATOM 3028 N N . GLY A 1 396 ? 6.532 -10.182 22.427 1.00 82.94 396 GLY A N 1
ATOM 3029 C CA . GLY A 1 396 ? 7.907 -10.059 22.907 1.00 82.94 396 GLY A CA 1
ATOM 3030 C C . GLY A 1 396 ? 8.607 -11.411 23.054 1.00 82.94 396 GLY A C 1
ATOM 3031 O O . GLY A 1 396 ? 9.757 -11.543 22.648 1.00 82.94 396 GLY A O 1
ATOM 3032 N N . LEU A 1 397 ? 7.914 -12.430 23.567 1.00 83.19 397 LEU A N 1
ATOM 3033 C CA . LEU A 1 397 ? 8.441 -13.791 23.676 1.00 83.19 397 LEU A CA 1
ATOM 3034 C C . LEU A 1 397 ? 8.658 -14.439 22.305 1.00 83.19 397 LEU A C 1
ATOM 3036 O O . LEU A 1 397 ? 9.707 -15.045 22.106 1.00 83.19 397 LEU A O 1
ATOM 3040 N N . LEU A 1 398 ? 7.739 -14.267 21.349 1.00 77.38 398 LEU A N 1
ATOM 3041 C CA . LEU A 1 398 ? 7.915 -14.755 19.974 1.00 77.38 398 LEU A CA 1
ATOM 3042 C C . LEU A 1 398 ? 9.176 -14.157 19.332 1.00 77.38 398 LEU A C 1
ATOM 3044 O O . LEU A 1 398 ? 9.954 -14.881 18.715 1.00 77.38 398 LEU A O 1
ATOM 3048 N N . PHE A 1 399 ? 9.421 -12.859 19.535 1.00 70.12 399 PHE A N 1
ATOM 3049 C CA . PHE A 1 399 ? 10.612 -12.181 19.013 1.00 70.12 399 PHE A CA 1
ATOM 3050 C C . PHE A 1 399 ? 11.910 -12.540 19.753 1.00 70.12 399 PHE A C 1
ATOM 3052 O O . PHE A 1 399 ? 12.959 -12.625 19.120 1.00 70.12 399 PHE A O 1
ATOM 3059 N N . LEU A 1 400 ? 11.871 -12.711 21.079 1.00 70.06 400 LEU A N 1
ATOM 3060 C CA . LEU A 1 400 ? 13.071 -12.942 21.897 1.00 70.06 400 LEU A CA 1
ATOM 3061 C C . LEU A 1 400 ? 13.496 -14.407 21.946 1.00 70.06 400 LEU A C 1
ATOM 3063 O O . LEU A 1 400 ? 14.689 -14.699 21.962 1.00 70.06 400 LEU A O 1
ATOM 3067 N N . ALA A 1 401 ? 12.532 -15.318 22.030 1.00 60.75 401 ALA A N 1
ATOM 3068 C CA . ALA A 1 401 ? 12.798 -16.724 22.285 1.00 60.75 401 ALA A CA 1
ATOM 3069 C C . ALA A 1 401 ? 12.820 -17.566 21.001 1.00 60.75 401 ALA A C 1
ATOM 3071 O O . ALA A 1 401 ? 13.152 -18.744 21.081 1.00 60.75 401 ALA A O 1
ATOM 3072 N N . GLY A 1 402 ? 12.441 -16.996 19.842 1.00 57.31 402 GLY A N 1
ATOM 3073 C CA . GLY A 1 402 ? 12.234 -17.759 18.601 1.00 57.31 402 GLY A CA 1
ATOM 3074 C C . GLY A 1 402 ? 11.256 -18.924 18.792 1.00 57.31 402 GLY A C 1
ATOM 3075 O O . GLY A 1 402 ? 11.310 -19.906 18.069 1.00 57.31 402 GLY A O 1
ATOM 3076 N N . PHE A 1 403 ? 10.427 -18.851 19.836 1.00 48.19 403 PHE A N 1
ATOM 3077 C CA . PHE A 1 403 ? 9.779 -20.007 20.430 1.00 48.19 403 PHE A CA 1
ATOM 3078 C C . PHE A 1 403 ? 8.389 -20.154 19.837 1.00 48.19 403 PHE A C 1
ATOM 3080 O O . PHE A 1 403 ? 7.393 -19.729 20.425 1.00 48.19 403 PHE A O 1
ATOM 3087 N N . ILE A 1 404 ? 8.325 -20.763 18.662 1.00 54.25 404 ILE A N 1
ATOM 3088 C CA . ILE A 1 404 ? 7.181 -21.606 18.346 1.00 54.25 404 ILE A CA 1
ATOM 3089 C C . ILE A 1 404 ? 7.665 -23.024 18.622 1.00 54.25 404 ILE A C 1
ATOM 3091 O O . ILE A 1 404 ? 8.691 -23.412 18.084 1.00 54.25 404 ILE A O 1
ATOM 3095 N N . PRO A 1 405 ? 7.025 -23.782 19.526 1.00 52.75 405 PRO A N 1
ATOM 3096 C CA . PRO A 1 405 ? 7.447 -25.154 19.764 1.00 52.75 405 PRO A CA 1
ATOM 3097 C C . PRO A 1 405 ? 7.399 -25.945 18.450 1.00 52.75 405 PRO A C 1
ATOM 3099 O O . PRO A 1 405 ? 6.364 -25.888 17.787 1.00 52.75 405 PRO A O 1
ATOM 3102 N N . ASP A 1 406 ? 8.410 -26.773 18.155 1.00 57.59 406 ASP A N 1
ATOM 3103 C CA . ASP A 1 406 ? 8.382 -27.786 17.071 1.00 57.59 406 ASP A CA 1
ATOM 3104 C C . ASP A 1 406 ? 7.068 -28.605 17.083 1.00 57.59 406 ASP A C 1
ATOM 3106 O O . ASP A 1 406 ? 6.571 -29.108 16.072 1.00 57.59 406 ASP A O 1
ATOM 3110 N N . ALA A 1 407 ? 6.459 -28.728 18.269 1.00 55.91 407 ALA A N 1
ATOM 3111 C CA . ALA A 1 407 ? 5.167 -29.363 18.481 1.00 55.91 407 ALA A CA 1
ATOM 3112 C C . ALA A 1 407 ? 4.017 -28.708 17.691 1.00 55.91 407 ALA A C 1
ATOM 3114 O O . ALA A 1 407 ? 3.082 -29.409 17.313 1.00 55.91 407 ALA A O 1
ATOM 3115 N N . LEU A 1 408 ? 4.053 -27.396 17.430 1.00 56.22 408 LEU A N 1
ATOM 3116 C CA . LEU A 1 408 ? 3.007 -26.708 16.674 1.00 56.22 408 LEU A CA 1
ATOM 3117 C C . LEU A 1 408 ? 3.075 -27.065 15.184 1.00 56.22 408 LEU A C 1
ATOM 3119 O O . LEU A 1 408 ? 2.035 -27.362 14.599 1.00 56.22 408 LEU A O 1
ATOM 3123 N N . GLU A 1 409 ? 4.273 -27.112 14.595 1.00 62.69 409 GLU A N 1
ATOM 3124 C CA . GLU A 1 409 ? 4.481 -27.594 13.222 1.00 62.69 409 GLU A CA 1
ATOM 3125 C C . GLU A 1 409 ? 4.071 -29.068 13.109 1.00 62.69 409 GLU A C 1
ATOM 3127 O O . GLU A 1 409 ? 3.313 -29.441 12.218 1.00 62.69 409 GLU A O 1
ATOM 3132 N N . THR A 1 410 ? 4.457 -29.894 14.085 1.00 63.50 410 THR A N 1
ATOM 3133 C CA . THR A 1 410 ? 4.118 -31.328 14.110 1.00 63.50 410 THR A CA 1
ATOM 3134 C C . THR A 1 410 ? 2.602 -31.583 14.176 1.00 63.50 410 THR A C 1
ATOM 3136 O O . THR A 1 410 ? 2.113 -32.569 13.626 1.00 63.50 410 THR A O 1
ATOM 3139 N N . VAL A 1 411 ? 1.842 -30.709 14.848 1.00 62.84 411 VAL A N 1
ATOM 3140 C CA . VAL A 1 411 ? 0.384 -30.853 15.034 1.00 62.84 411 VAL A CA 1
ATOM 3141 C C . VAL A 1 411 ? -0.421 -30.180 13.922 1.00 62.84 411 VAL A C 1
ATOM 3143 O O . VAL A 1 411 ? -1.464 -30.695 13.527 1.00 62.84 411 VAL A O 1
ATOM 3146 N N . THR A 1 412 ? 0.025 -29.021 13.437 1.00 65.00 412 THR A N 1
ATOM 3147 C CA . THR A 1 412 ? -0.745 -28.192 12.491 1.00 65.00 412 THR A CA 1
ATOM 3148 C C . THR A 1 412 ? -0.242 -28.281 11.052 1.00 65.00 412 THR A C 1
ATOM 3150 O O . THR A 1 412 ? -0.969 -27.894 10.139 1.00 65.00 412 THR A O 1
ATOM 3153 N N . GLY A 1 413 ? 0.981 -28.775 10.833 1.00 66.88 413 GLY A N 1
ATOM 3154 C CA . GLY A 1 413 ? 1.668 -28.744 9.540 1.00 66.88 413 GLY A CA 1
ATOM 3155 C C . GLY A 1 413 ? 2.050 -27.335 9.070 1.00 66.88 413 GLY A C 1
ATOM 3156 O O . GLY A 1 413 ? 2.408 -27.167 7.905 1.00 66.88 413 GLY A O 1
ATOM 3157 N N . LEU A 1 414 ? 1.921 -26.317 9.930 1.00 67.00 414 LEU A N 1
ATOM 3158 C CA . LEU A 1 414 ? 2.244 -24.929 9.609 1.00 67.00 414 LEU A CA 1
ATOM 3159 C C . LEU A 1 414 ? 3.693 -24.613 9.975 1.00 67.00 414 LEU A C 1
ATOM 3161 O O . LEU A 1 414 ? 4.131 -24.915 11.082 1.00 67.00 414 LEU A O 1
ATOM 3165 N N . ASP A 1 415 ? 4.383 -23.933 9.061 1.00 71.38 415 ASP A N 1
ATOM 3166 C CA . ASP A 1 415 ? 5.699 -23.337 9.300 1.00 71.38 415 ASP A CA 1
ATOM 3167 C C . ASP A 1 415 ? 5.663 -22.400 10.522 1.00 71.38 415 ASP A C 1
ATOM 3169 O O . ASP A 1 415 ? 4.702 -21.644 10.719 1.00 71.38 415 ASP A O 1
ATOM 3173 N N . GLU A 1 416 ? 6.713 -22.436 11.343 1.00 70.75 416 GLU A N 1
ATOM 3174 C CA . GLU A 1 416 ? 6.814 -21.655 12.581 1.00 70.75 416 GLU A CA 1
ATOM 3175 C C . GLU A 1 416 ? 6.582 -20.153 12.368 1.00 70.75 416 GLU A C 1
ATOM 3177 O O . GLU A 1 416 ? 5.944 -19.486 13.184 1.00 70.75 416 GLU A O 1
ATOM 3182 N N . GLN A 1 417 ? 7.059 -19.592 11.257 1.00 71.06 417 GLN A N 1
ATOM 3183 C CA . GLN A 1 417 ? 6.932 -18.163 10.978 1.00 71.06 417 GLN A CA 1
ATOM 3184 C C . GLN A 1 417 ? 5.494 -17.808 10.597 1.00 71.06 417 GLN A C 1
ATOM 3186 O O . GLN A 1 417 ? 4.971 -16.768 11.007 1.00 71.06 417 GLN A O 1
ATOM 3191 N N . VAL A 1 418 ? 4.823 -18.705 9.873 1.00 73.25 418 VAL A N 1
ATOM 3192 C CA . VAL A 1 418 ? 3.396 -18.585 9.554 1.00 73.25 418 VAL A CA 1
ATOM 3193 C C . VAL A 1 418 ? 2.566 -18.667 10.831 1.00 73.25 418 VAL A C 1
ATOM 3195 O O . VAL A 1 418 ? 1.675 -17.843 11.040 1.00 73.25 418 VAL A O 1
ATOM 3198 N N . ALA A 1 419 ? 2.880 -19.602 11.726 1.00 76.25 419 ALA A N 1
ATOM 3199 C CA . ALA A 1 419 ? 2.219 -19.706 13.020 1.00 76.25 419 ALA A CA 1
ATOM 3200 C C . ALA A 1 419 ? 2.423 -18.443 13.878 1.00 76.25 419 ALA A C 1
ATOM 3202 O O . ALA A 1 419 ? 1.460 -17.939 14.460 1.00 76.25 419 ALA A O 1
ATOM 3203 N N . ALA A 1 420 ? 3.630 -17.868 13.901 1.00 76.50 420 ALA A N 1
ATOM 3204 C CA . ALA A 1 420 ? 3.907 -16.626 14.624 1.00 76.50 420 ALA A CA 1
ATOM 3205 C C . ALA A 1 420 ? 3.092 -15.458 14.060 1.00 76.50 420 ALA A C 1
ATOM 3207 O O . ALA A 1 420 ? 2.469 -14.709 14.817 1.00 76.50 420 ALA A O 1
ATOM 3208 N N . LEU A 1 421 ? 3.027 -15.341 12.732 1.00 80.69 421 LEU A N 1
ATOM 3209 C CA . LEU A 1 421 ? 2.205 -14.343 12.056 1.00 80.69 421 LEU A CA 1
ATOM 3210 C C . LEU A 1 421 ? 0.718 -14.506 12.393 1.00 80.69 421 LEU A C 1
ATOM 3212 O O . LEU A 1 421 ? 0.042 -13.507 12.642 1.00 80.69 421 LEU A O 1
ATOM 3216 N N . LEU A 1 422 ? 0.203 -15.738 12.431 1.00 83.38 422 LEU A N 1
ATOM 3217 C CA . LEU A 1 422 ? -1.186 -16.009 12.806 1.00 83.38 422 LEU A CA 1
ATOM 3218 C C . LEU A 1 422 ? -1.468 -15.613 14.258 1.00 83.38 422 LEU A C 1
ATOM 3220 O O . LEU A 1 422 ? -2.495 -14.990 14.517 1.00 83.38 422 LEU A O 1
ATOM 3224 N N . VAL A 1 423 ? -0.553 -15.898 15.190 1.00 86.75 423 VAL A N 1
ATOM 3225 C CA . VAL A 1 423 ? -0.684 -15.482 16.597 1.00 86.75 423 VAL A CA 1
ATOM 3226 C C . VAL A 1 423 ? -0.686 -13.958 16.718 1.00 86.75 423 VAL A C 1
ATOM 3228 O O . VAL A 1 423 ? -1.576 -13.398 17.355 1.00 86.75 423 VAL A O 1
ATOM 3231 N N . VAL A 1 424 ? 0.257 -13.266 16.071 1.00 87.31 424 VAL A N 1
ATOM 3232 C CA . VAL A 1 424 ? 0.310 -11.794 16.065 1.00 87.31 424 VAL A CA 1
ATOM 3233 C C . VAL A 1 424 ? -0.968 -11.210 15.457 1.00 87.31 424 VAL A C 1
ATOM 3235 O O . VAL A 1 424 ? -1.569 -10.304 16.034 1.00 87.31 424 VAL A O 1
ATOM 3238 N N . SER A 1 425 ? -1.430 -11.760 14.332 1.00 88.31 425 SER A N 1
ATOM 3239 C CA . SER A 1 425 ? -2.661 -11.327 13.661 1.00 88.31 425 SER A CA 1
ATOM 3240 C C . SER A 1 425 ? -3.896 -11.565 14.531 1.00 88.31 425 SER A C 1
ATOM 3242 O O . SER A 1 425 ? -4.772 -10.707 14.589 1.00 88.31 425 SER A O 1
ATOM 3244 N N . ALA A 1 426 ? -3.955 -12.684 15.259 1.00 90.94 426 ALA A N 1
ATOM 3245 C CA . ALA A 1 426 ? -5.030 -12.988 16.198 1.00 90.94 426 ALA A CA 1
ATOM 3246 C C . ALA A 1 426 ? -5.026 -12.048 17.413 1.00 90.94 426 ALA A C 1
ATOM 3248 O O . ALA A 1 426 ? -6.096 -11.666 17.881 1.00 90.94 426 ALA A O 1
ATOM 3249 N N . ILE A 1 427 ? -3.852 -11.633 17.900 1.00 92.56 427 ILE A N 1
ATOM 3250 C CA . ILE A 1 427 ? -3.730 -10.639 18.978 1.00 92.56 427 ILE A CA 1
ATOM 3251 C C . ILE A 1 427 ? -4.206 -9.260 18.495 1.00 92.56 427 ILE A C 1
ATOM 3253 O O . ILE A 1 427 ? -4.994 -8.595 19.165 1.00 92.56 427 ILE A O 1
ATOM 3257 N N . ILE A 1 428 ? -3.766 -8.830 17.311 1.00 91.88 428 ILE A N 1
ATOM 3258 C CA . ILE A 1 428 ? -4.166 -7.533 16.747 1.00 91.88 428 ILE A CA 1
ATOM 3259 C C . ILE A 1 428 ? -5.666 -7.526 16.419 1.00 91.88 428 ILE A C 1
ATOM 3261 O O . ILE A 1 428 ? -6.383 -6.594 16.778 1.00 91.88 428 ILE A O 1
ATOM 3265 N N . GLY A 1 429 ? -6.169 -8.576 15.767 1.00 93.06 429 GLY A N 1
ATOM 3266 C CA . GLY A 1 429 ? -7.587 -8.713 15.441 1.00 93.06 429 GLY A CA 1
ATOM 3267 C C . GLY A 1 429 ? -8.455 -8.853 16.690 1.00 93.06 429 GLY A C 1
ATOM 3268 O O . GLY A 1 429 ? -9.478 -8.184 16.809 1.00 93.06 429 GLY A O 1
ATOM 3269 N N . GLY A 1 430 ? -8.025 -9.653 17.666 1.00 93.25 430 GLY A N 1
ATOM 3270 C CA . GLY A 1 430 ? -8.770 -9.892 18.896 1.00 93.25 430 GLY A CA 1
ATOM 3271 C C . GLY A 1 430 ? -8.975 -8.632 19.737 1.00 93.25 430 GLY A C 1
ATOM 3272 O O . GLY A 1 430 ? -10.056 -8.448 20.292 1.00 93.25 430 GLY A O 1
ATOM 3273 N N . ALA A 1 431 ? -8.004 -7.711 19.756 1.00 94.06 431 ALA A N 1
ATOM 3274 C CA . ALA A 1 431 ? -8.141 -6.412 20.418 1.00 94.06 431 ALA A CA 1
ATOM 3275 C C . ALA A 1 431 ? -9.355 -5.602 19.923 1.00 94.06 431 ALA A C 1
ATOM 3277 O O . ALA A 1 431 ? -9.982 -4.891 20.713 1.00 94.06 431 ALA A O 1
ATOM 3278 N N . THR A 1 432 ? -9.720 -5.738 18.643 1.00 95.06 432 THR A N 1
ATOM 3279 C CA . THR A 1 432 ? -10.869 -5.030 18.049 1.00 95.06 432 THR A CA 1
ATOM 3280 C C . THR A 1 432 ? -12.209 -5.486 18.634 1.00 95.06 432 THR A C 1
ATOM 3282 O O . THR A 1 432 ? -13.147 -4.704 18.734 1.00 95.06 432 THR A O 1
ATOM 3285 N N . PHE A 1 433 ? -12.290 -6.710 19.161 1.00 94.50 433 PHE A N 1
ATOM 3286 C CA . PHE A 1 433 ? -13.487 -7.192 19.855 1.00 94.50 433 PHE A CA 1
ATOM 3287 C C . PHE A 1 433 ? -13.598 -6.693 21.304 1.00 94.50 433 PHE A C 1
ATOM 3289 O O . PHE A 1 433 ? -14.655 -6.822 21.913 1.00 94.50 433 PHE A O 1
ATOM 3296 N N . LEU A 1 434 ? -12.531 -6.124 21.882 1.00 94.31 434 LEU A N 1
ATOM 3297 C CA . LEU A 1 434 ? -12.552 -5.572 23.246 1.00 94.31 434 LEU A CA 1
ATOM 3298 C C . LEU A 1 434 ? -12.839 -4.065 23.277 1.00 94.31 434 LEU A C 1
ATOM 3300 O O . LEU A 1 434 ? -13.348 -3.545 24.279 1.00 94.31 434 LEU A O 1
ATOM 3304 N N . ALA A 1 435 ? -12.460 -3.352 22.219 1.00 94.88 435 ALA A N 1
ATOM 3305 C CA . ALA A 1 435 ? -12.637 -1.916 22.102 1.00 94.88 435 ALA A CA 1
ATOM 3306 C C . ALA A 1 435 ? -12.960 -1.531 20.662 1.00 94.88 435 ALA A C 1
ATOM 3308 O O . ALA A 1 435 ? -12.406 -2.091 19.726 1.00 94.88 435 ALA A O 1
ATOM 3309 N N . SER A 1 436 ? -13.797 -0.514 20.491 1.00 93.62 436 SER A N 1
ATOM 3310 C CA . SER A 1 436 ? -14.142 0.011 19.175 1.00 93.62 436 SER A CA 1
ATOM 3311 C C . SER A 1 436 ? -13.001 0.837 18.576 1.00 93.62 436 SER A C 1
ATOM 3313 O O . SER A 1 436 ? -12.480 1.744 19.237 1.00 93.62 436 SER A O 1
ATOM 3315 N N . TYR A 1 437 ? -12.685 0.589 17.308 1.00 96.06 437 TYR A N 1
ATOM 3316 C CA . TYR A 1 437 ? -11.716 1.357 16.525 1.00 96.06 437 TYR A CA 1
ATOM 3317 C C . TYR A 1 437 ? -12.449 2.189 15.470 1.00 96.06 437 TYR A C 1
ATOM 3319 O O . TYR A 1 437 ? -13.465 1.749 14.934 1.00 96.06 437 TYR A O 1
ATOM 3327 N N . ASP A 1 438 ? -11.920 3.373 15.166 1.00 96.31 438 ASP A N 1
ATOM 3328 C CA . ASP A 1 438 ? -12.341 4.140 13.988 1.00 96.31 438 ASP A CA 1
ATOM 3329 C C . ASP A 1 438 ? -11.866 3.393 12.724 1.00 96.31 438 ASP A C 1
ATOM 3331 O O . ASP A 1 438 ? -10.770 2.810 12.721 1.00 96.31 438 ASP A O 1
ATOM 3335 N N . ALA A 1 439 ? -12.686 3.362 11.672 1.00 97.31 439 ALA A N 1
ATOM 3336 C CA . ALA A 1 439 ? -12.451 2.566 10.463 1.00 97.31 439 ALA A CA 1
ATOM 3337 C C . ALA A 1 439 ? -11.128 2.910 9.783 1.00 97.31 439 ALA A C 1
ATOM 3339 O O . ALA A 1 439 ? -10.361 2.028 9.403 1.00 97.31 439 ALA A O 1
ATOM 3340 N N . ASP A 1 440 ? -10.832 4.197 9.690 1.00 96.69 440 ASP A N 1
ATOM 3341 C CA . ASP A 1 440 ? -9.630 4.725 9.063 1.00 96.69 440 ASP A CA 1
ATOM 3342 C C . ASP A 1 440 ? -8.347 4.269 9.772 1.00 96.69 440 ASP A C 1
ATOM 3344 O O . ASP A 1 440 ? -7.397 3.810 9.137 1.00 96.69 440 ASP A O 1
ATOM 3348 N N . LYS A 1 441 ? -8.334 4.321 11.107 1.00 97.12 441 LYS A N 1
ATOM 3349 C CA . LYS A 1 441 ? -7.196 3.892 11.927 1.00 97.12 441 LYS A CA 1
ATOM 3350 C C . LYS A 1 441 ? -7.043 2.382 11.924 1.00 97.12 441 LYS A C 1
ATOM 3352 O O . LYS A 1 441 ? -5.911 1.907 11.860 1.00 97.12 441 LYS A O 1
ATOM 3357 N N . LEU A 1 442 ? -8.146 1.630 11.990 1.00 98.06 442 LEU A N 1
ATOM 3358 C CA . LEU A 1 442 ? -8.072 0.174 11.902 1.00 98.06 442 LEU A CA 1
ATOM 3359 C C . LEU A 1 442 ? -7.551 -0.264 10.531 1.00 98.06 442 LEU A C 1
ATOM 3361 O O . LEU A 1 442 ? -6.683 -1.130 10.474 1.00 98.06 442 LEU A O 1
ATOM 3365 N N . PHE A 1 443 ? -8.007 0.369 9.447 1.00 98.62 443 PHE A N 1
ATOM 3366 C CA . PHE A 1 443 ? -7.495 0.092 8.108 1.00 98.62 443 PHE A CA 1
ATOM 3367 C C . PHE A 1 443 ? -5.989 0.352 8.011 1.00 98.62 443 PHE A C 1
ATOM 3369 O O . PHE A 1 443 ? -5.261 -0.512 7.531 1.00 98.62 443 PHE A O 1
ATOM 3376 N N . ILE A 1 444 ? -5.498 1.482 8.540 1.00 98.44 444 ILE A N 1
ATOM 3377 C CA . ILE A 1 444 ? -4.057 1.784 8.578 1.00 98.44 444 ILE A CA 1
ATOM 3378 C C . ILE A 1 444 ? -3.280 0.719 9.362 1.00 98.44 444 ILE A C 1
ATOM 3380 O O . ILE A 1 444 ? -2.209 0.323 8.913 1.00 98.44 444 ILE A O 1
ATOM 3384 N N . ILE A 1 445 ? -3.800 0.237 10.500 1.00 97.69 445 ILE A N 1
ATOM 3385 C CA . ILE A 1 445 ? -3.160 -0.841 11.275 1.00 97.69 445 ILE A CA 1
ATOM 3386 C C . ILE A 1 445 ? -3.082 -2.122 10.439 1.00 97.69 445 ILE A C 1
ATOM 3388 O O . ILE A 1 445 ? -1.997 -2.675 10.290 1.00 97.69 445 ILE A O 1
ATOM 3392 N N . VAL A 1 446 ? -4.207 -2.572 9.871 1.00 97.81 446 VAL A N 1
ATOM 3393 C CA . VAL A 1 446 ? -4.268 -3.806 9.071 1.00 97.81 446 VAL A CA 1
ATOM 3394 C C . VAL A 1 446 ? -3.324 -3.704 7.873 1.00 97.81 446 VAL A C 1
ATOM 3396 O O . VAL A 1 446 ? -2.480 -4.575 7.679 1.00 97.81 446 VAL A O 1
ATOM 3399 N N . TRP A 1 447 ? -3.393 -2.608 7.116 1.00 98.19 447 TRP A N 1
ATOM 3400 C CA . TRP A 1 447 ? -2.498 -2.348 5.992 1.00 98.19 447 TRP A CA 1
ATOM 3401 C C . TRP A 1 447 ? -1.024 -2.348 6.417 1.00 98.19 447 TRP A C 1
ATOM 3403 O O . TRP A 1 447 ? -0.226 -3.081 5.835 1.00 98.19 447 TRP A O 1
ATOM 3413 N N . ALA A 1 448 ? -0.659 -1.613 7.472 1.00 97.81 448 ALA A N 1
ATOM 3414 C CA . ALA A 1 448 ? 0.712 -1.570 7.980 1.00 97.81 448 ALA A CA 1
ATOM 3415 C C . ALA A 1 448 ? 1.228 -2.956 8.400 1.00 97.81 448 ALA A C 1
ATOM 3417 O O . ALA A 1 448 ? 2.387 -3.281 8.131 1.00 97.81 448 ALA A O 1
ATOM 3418 N N . THR A 1 449 ? 0.384 -3.790 9.016 1.00 94.94 449 THR A N 1
ATOM 3419 C CA . THR A 1 449 ? 0.728 -5.172 9.379 1.00 94.94 449 THR A CA 1
ATOM 3420 C C . THR A 1 449 ? 1.037 -6.015 8.143 1.00 94.94 449 THR A C 1
ATOM 3422 O O . THR A 1 449 ? 2.080 -6.668 8.110 1.00 94.94 449 THR A O 1
ATOM 3425 N N . PHE A 1 450 ? 0.195 -5.960 7.107 1.00 95.06 450 PHE A N 1
ATOM 3426 C CA . PHE A 1 450 ? 0.436 -6.696 5.862 1.00 95.06 450 PHE A CA 1
ATOM 3427 C C . PHE A 1 450 ? 1.703 -6.224 5.148 1.00 95.06 450 PHE A C 1
ATOM 3429 O O . PHE A 1 450 ? 2.535 -7.054 4.792 1.00 95.06 450 PHE A O 1
ATOM 3436 N N . ILE A 1 451 ? 1.904 -4.911 4.999 1.00 96.56 451 ILE A N 1
ATOM 3437 C CA . ILE A 1 451 ? 3.107 -4.363 4.353 1.00 96.56 451 ILE A CA 1
ATOM 3438 C C . ILE A 1 451 ? 4.380 -4.711 5.134 1.00 96.56 451 ILE A C 1
ATOM 3440 O O . ILE A 1 451 ? 5.409 -5.021 4.534 1.00 96.56 451 ILE A O 1
ATOM 3444 N N . THR A 1 452 ? 4.320 -4.724 6.468 1.00 93.62 452 THR A N 1
ATOM 3445 C CA . THR A 1 452 ? 5.447 -5.174 7.298 1.00 93.62 452 THR A CA 1
ATOM 3446 C C . THR A 1 452 ? 5.736 -6.657 7.071 1.00 93.62 452 THR A C 1
ATOM 3448 O O . THR A 1 452 ? 6.887 -7.023 6.843 1.00 93.62 452 THR A O 1
ATOM 3451 N N . GLY A 1 453 ? 4.703 -7.509 7.059 1.00 90.19 453 GLY A N 1
ATOM 3452 C CA . GLY A 1 453 ? 4.855 -8.928 6.730 1.00 90.19 453 GLY A CA 1
ATOM 3453 C C . GLY A 1 453 ? 5.476 -9.133 5.346 1.00 90.19 453 GLY A C 1
ATOM 3454 O O . GLY A 1 453 ? 6.417 -9.912 5.200 1.00 90.19 453 GLY A O 1
ATOM 3455 N N . MET A 1 454 ? 5.040 -8.356 4.352 1.00 91.56 454 MET A N 1
ATOM 3456 C CA . MET A 1 454 ? 5.604 -8.370 3.000 1.00 91.56 454 MET A CA 1
ATOM 3457 C C . MET A 1 454 ? 7.095 -8.043 2.974 1.00 91.56 454 MET A C 1
ATOM 3459 O O . MET A 1 454 ? 7.900 -8.820 2.459 1.00 91.56 454 MET A O 1
ATOM 3463 N N . ALA A 1 455 ? 7.470 -6.908 3.558 1.00 92.62 455 ALA A N 1
ATOM 3464 C CA . ALA A 1 455 ? 8.843 -6.418 3.557 1.00 92.62 455 ALA A CA 1
ATOM 3465 C C . ALA A 1 455 ? 9.816 -7.339 4.304 1.00 92.62 455 ALA A C 1
ATOM 3467 O O . ALA A 1 455 ? 10.975 -7.460 3.910 1.00 92.62 455 ALA A O 1
ATOM 3468 N N . PHE A 1 456 ? 9.361 -8.025 5.354 1.00 89.00 456 PHE A N 1
ATOM 3469 C CA . PHE A 1 456 ? 10.206 -8.987 6.060 1.00 89.00 456 PHE A CA 1
ATOM 3470 C C . PHE A 1 456 ? 10.298 -10.336 5.338 1.00 89.00 456 PHE A C 1
ATOM 3472 O O . PHE A 1 456 ? 11.346 -10.986 5.403 1.00 89.00 456 PHE A O 1
ATOM 3479 N N . THR A 1 457 ? 9.249 -10.720 4.604 1.00 86.50 457 THR A N 1
ATOM 3480 C CA . THR A 1 457 ? 9.238 -11.934 3.776 1.00 86.50 457 THR A CA 1
ATOM 3481 C C . THR A 1 457 ? 10.161 -11.810 2.574 1.00 86.50 457 THR A C 1
ATOM 3483 O O . THR A 1 457 ? 10.864 -12.765 2.250 1.00 86.50 457 THR A O 1
ATOM 3486 N N . GLN A 1 458 ? 10.189 -10.647 1.914 1.00 87.56 458 GLN A N 1
ATOM 3487 C CA . GLN A 1 458 ? 11.050 -10.416 0.753 1.00 87.56 458 GLN A CA 1
ATOM 3488 C C . GLN A 1 458 ? 11.639 -9.008 0.761 1.00 87.56 458 GLN A C 1
ATOM 3490 O O . GLN A 1 458 ? 10.904 -8.023 0.860 1.00 87.56 458 GLN A O 1
ATOM 3495 N N . VAL A 1 459 ? 12.961 -8.912 0.564 1.00 89.19 459 VAL A N 1
ATOM 3496 C CA . VAL A 1 459 ? 13.694 -7.633 0.511 1.00 89.19 459 VAL A CA 1
ATOM 3497 C C . VAL A 1 459 ? 13.036 -6.653 -0.460 1.00 89.19 459 VAL A C 1
ATOM 3499 O O . VAL A 1 459 ? 12.869 -5.485 -0.113 1.00 89.19 459 VAL A O 1
ATOM 3502 N N . ARG A 1 460 ? 12.583 -7.122 -1.628 1.00 87.62 460 ARG A N 1
ATOM 3503 C CA . ARG A 1 460 ? 11.963 -6.254 -2.633 1.00 87.62 460 ARG A CA 1
ATOM 3504 C C . ARG A 1 460 ? 10.770 -5.457 -2.113 1.00 87.62 460 ARG A C 1
ATOM 3506 O O . ARG A 1 460 ? 10.624 -4.331 -2.529 1.00 87.62 460 ARG A O 1
ATOM 3513 N N . PHE A 1 461 ? 9.982 -5.924 -1.144 1.00 93.81 461 PHE A N 1
ATOM 3514 C CA . PHE A 1 461 ? 8.827 -5.149 -0.662 1.00 93.81 461 PHE A CA 1
ATOM 3515 C C . PHE A 1 461 ? 9.177 -4.046 0.357 1.00 93.81 461 PHE A C 1
ATOM 3517 O O . PHE A 1 461 ? 8.285 -3.334 0.824 1.00 93.81 461 PHE A O 1
ATOM 3524 N N . ASN A 1 462 ? 10.457 -3.845 0.695 1.00 95.44 462 ASN A N 1
ATOM 3525 C CA . ASN A 1 462 ? 10.872 -2.811 1.654 1.00 95.44 462 ASN A CA 1
ATOM 3526 C C . ASN A 1 462 ? 10.602 -1.378 1.154 1.00 95.44 462 ASN A C 1
ATOM 3528 O O . ASN A 1 462 ? 10.438 -0.477 1.984 1.00 95.44 462 ASN A O 1
ATOM 3532 N N . TYR A 1 463 ? 10.467 -1.158 -0.165 1.00 95.31 463 TYR A N 1
ATOM 3533 C CA . TYR A 1 463 ? 10.057 0.149 -0.700 1.00 95.31 463 TYR A CA 1
ATOM 3534 C C . TYR A 1 463 ? 8.609 0.523 -0.336 1.00 95.31 463 TYR A C 1
ATOM 3536 O O . TYR A 1 463 ? 8.325 1.703 -0.148 1.00 95.31 463 TYR A O 1
ATOM 3544 N N . TYR A 1 464 ? 7.708 -0.449 -0.141 1.00 97.38 464 TYR A N 1
ATOM 3545 C CA . TYR A 1 464 ? 6.362 -0.181 0.385 1.00 97.38 464 TYR A CA 1
ATOM 3546 C C . TYR A 1 464 ? 6.391 0.160 1.878 1.00 97.38 464 TYR A C 1
ATOM 3548 O O . TYR A 1 464 ? 5.704 1.079 2.328 1.00 97.38 464 TYR A O 1
ATOM 3556 N N . LEU A 1 465 ? 7.205 -0.556 2.660 1.00 97.75 465 LEU A N 1
ATOM 3557 C CA . LEU A 1 465 ? 7.295 -0.354 4.109 1.00 97.75 465 LEU A CA 1
ATOM 3558 C C . LEU A 1 465 ? 7.855 1.030 4.477 1.00 97.75 465 LEU A C 1
ATOM 3560 O O . LEU A 1 465 ? 7.463 1.579 5.503 1.00 97.75 465 LEU A O 1
ATOM 3564 N N . ALA A 1 466 ? 8.674 1.651 3.623 1.00 97.94 466 ALA A N 1
ATOM 3565 C CA . ALA A 1 466 ? 9.128 3.031 3.816 1.00 97.94 466 ALA A CA 1
ATOM 3566 C C . ALA A 1 466 ? 7.964 4.032 3.980 1.00 97.94 466 ALA A C 1
ATOM 3568 O O . ALA A 1 466 ? 7.995 4.879 4.877 1.00 97.94 466 ALA A O 1
ATOM 3569 N N . ILE A 1 467 ? 6.900 3.889 3.179 1.00 98.38 467 ILE A N 1
ATOM 3570 C CA . ILE A 1 467 ? 5.682 4.714 3.259 1.00 98.38 467 ILE A CA 1
ATOM 3571 C C . ILE A 1 467 ? 5.002 4.534 4.623 1.00 98.38 467 ILE A C 1
ATOM 3573 O O . ILE A 1 467 ? 4.654 5.511 5.289 1.00 98.38 467 ILE A O 1
ATOM 3577 N N . VAL A 1 468 ? 4.848 3.285 5.069 1.00 98.56 468 VAL A N 1
ATOM 3578 C CA . VAL A 1 468 ? 4.240 2.950 6.366 1.00 98.56 468 VAL A CA 1
ATOM 3579 C C . VAL A 1 468 ? 5.065 3.522 7.520 1.00 98.56 468 VAL A C 1
ATOM 3581 O O . VAL A 1 468 ? 4.511 4.167 8.411 1.00 98.56 468 VAL A O 1
ATOM 3584 N N . VAL A 1 469 ? 6.390 3.347 7.491 1.00 98.44 469 VAL A N 1
ATOM 3585 C CA . VAL A 1 469 ? 7.313 3.874 8.508 1.00 98.44 469 VAL A CA 1
ATOM 3586 C C . VAL A 1 469 ? 7.203 5.398 8.603 1.00 98.44 469 VAL A C 1
ATOM 3588 O O . VAL A 1 469 ? 7.093 5.934 9.710 1.00 98.44 469 VAL A O 1
ATOM 3591 N N . ALA A 1 470 ? 7.157 6.101 7.471 1.00 98.50 470 ALA A N 1
ATOM 3592 C CA . ALA A 1 470 ? 6.979 7.550 7.432 1.00 98.50 470 ALA A CA 1
ATOM 3593 C C . ALA A 1 470 ? 5.631 7.997 8.029 1.00 98.50 470 ALA A C 1
ATOM 3595 O O . ALA A 1 470 ? 5.593 8.909 8.863 1.00 98.50 470 ALA A O 1
ATOM 3596 N N . ILE A 1 471 ? 4.531 7.321 7.673 1.00 98.69 471 ILE A N 1
ATOM 3597 C CA . ILE A 1 471 ? 3.189 7.612 8.205 1.00 98.69 471 ILE A CA 1
ATOM 3598 C C . ILE A 1 471 ? 3.137 7.407 9.721 1.00 98.69 471 ILE A C 1
ATOM 3600 O O . ILE A 1 471 ? 2.637 8.268 10.450 1.00 98.69 471 ILE A O 1
ATOM 3604 N N . LEU A 1 472 ? 3.688 6.297 10.209 1.00 98.56 472 LEU A N 1
ATOM 3605 C CA . LEU A 1 472 ? 3.715 5.964 11.630 1.00 98.56 472 LEU A CA 1
ATOM 3606 C C . LEU A 1 472 ? 4.579 6.944 12.436 1.00 98.56 472 LEU A C 1
ATOM 3608 O O . LEU A 1 472 ? 4.169 7.367 13.517 1.00 98.56 472 LEU A O 1
ATOM 3612 N N . ASN A 1 473 ? 5.719 7.389 11.904 1.00 98.38 473 ASN A N 1
ATOM 3613 C CA . ASN A 1 473 ? 6.526 8.430 12.549 1.00 98.38 473 ASN A CA 1
ATOM 3614 C C . ASN A 1 473 ? 5.827 9.792 12.563 1.00 98.38 473 ASN A C 1
ATOM 3616 O O . ASN A 1 473 ? 5.861 10.486 13.581 1.00 98.38 473 ASN A O 1
ATOM 3620 N N . GLY A 1 474 ? 5.132 10.152 11.481 1.00 98.00 474 GLY A N 1
ATOM 3621 C CA . GLY A 1 474 ? 4.253 11.319 11.455 1.00 98.00 474 GLY A CA 1
ATOM 3622 C C . GLY A 1 474 ? 3.177 11.241 12.541 1.00 98.00 474 GLY A C 1
ATOM 3623 O O . GLY A 1 474 ? 3.000 12.186 13.313 1.00 98.00 474 GLY A O 1
ATOM 3624 N N . TYR A 1 475 ? 2.507 10.091 12.672 1.00 97.56 475 TYR A N 1
ATOM 3625 C CA . TYR A 1 475 ? 1.526 9.849 13.732 1.00 97.56 475 TYR A CA 1
ATOM 3626 C C . TYR A 1 475 ? 2.140 9.971 15.135 1.00 97.56 475 TYR A C 1
ATOM 3628 O O . TYR A 1 475 ? 1.576 10.671 15.979 1.00 97.56 475 TYR A O 1
ATOM 3636 N N . LEU A 1 476 ? 3.301 9.350 15.385 1.00 96.69 476 LEU A N 1
ATOM 3637 C CA . LEU A 1 476 ? 4.005 9.429 16.670 1.00 96.69 476 LEU A CA 1
ATOM 3638 C C . LEU A 1 476 ? 4.325 10.874 17.039 1.00 96.69 476 LEU A C 1
ATOM 3640 O O . LEU A 1 476 ? 4.005 11.316 18.141 1.00 96.69 476 LEU A O 1
ATOM 3644 N N . PHE A 1 477 ? 4.900 11.627 16.103 1.00 95.69 477 PHE A N 1
ATOM 3645 C CA . PHE A 1 477 ? 5.210 13.036 16.304 1.00 95.69 477 PHE A CA 1
ATOM 3646 C C . PHE A 1 477 ? 3.940 13.849 16.590 1.00 95.69 477 PHE A C 1
ATOM 3648 O O . PHE A 1 477 ? 3.901 14.664 17.510 1.00 95.69 477 PHE A O 1
ATOM 3655 N N . GLY A 1 478 ? 2.846 13.554 15.884 1.00 94.00 478 GLY A N 1
ATOM 3656 C CA . GLY A 1 478 ? 1.531 14.126 16.159 1.00 94.00 478 GLY A CA 1
ATOM 3657 C C . GLY A 1 478 ? 0.968 13.787 17.544 1.00 94.00 478 GLY A C 1
ATOM 3658 O O . GLY A 1 478 ? 0.237 14.608 18.107 1.00 94.00 478 GLY A O 1
ATOM 3659 N N . GLN A 1 479 ? 1.284 12.616 18.108 1.00 92.88 479 GLN A N 1
ATOM 3660 C CA . GLN A 1 479 ? 0.956 12.292 19.499 1.00 92.88 479 GLN A CA 1
ATOM 3661 C C . GLN A 1 479 ? 1.836 13.088 20.466 1.00 92.88 479 GLN A C 1
ATOM 3663 O O . GLN A 1 479 ? 1.291 13.716 21.369 1.00 92.88 479 GLN A O 1
ATOM 3668 N N . LEU A 1 480 ? 3.155 13.135 20.248 1.00 90.75 480 LEU A N 1
ATOM 3669 C CA . LEU A 1 480 ? 4.100 13.892 21.082 1.00 90.75 480 LEU A CA 1
ATOM 3670 C C . LEU A 1 480 ? 3.709 15.374 21.189 1.00 90.75 480 LEU A C 1
ATOM 3672 O O . LEU A 1 480 ? 3.614 15.907 22.291 1.00 90.75 480 LEU A O 1
ATOM 3676 N N . LEU A 1 481 ? 3.369 16.015 20.066 1.00 88.56 481 LEU A N 1
ATOM 3677 C CA . LEU A 1 481 ? 2.873 17.398 20.057 1.00 88.56 481 LEU A CA 1
ATOM 3678 C C . LEU A 1 481 ? 1.562 17.577 20.834 1.00 88.56 481 LEU A C 1
ATOM 3680 O O . LEU A 1 481 ? 1.296 18.655 21.356 1.00 88.56 481 LEU A O 1
ATOM 3684 N N . GLY A 1 482 ? 0.715 16.544 20.866 1.00 85.12 482 GLY A N 1
ATOM 3685 C CA . GLY A 1 482 ? -0.516 16.548 21.654 1.00 85.12 482 GLY A CA 1
ATOM 3686 C C . GLY A 1 482 ? -0.250 16.415 23.152 1.00 85.12 482 GLY A C 1
ATOM 3687 O O . GLY A 1 482 ? -0.884 17.113 23.929 1.00 85.12 482 GLY A O 1
ATOM 3688 N N . TYR A 1 483 ? 0.698 15.563 23.549 1.00 83.56 483 TYR A N 1
ATOM 3689 C CA . TYR A 1 483 ? 1.082 15.382 24.953 1.00 83.56 483 TYR A CA 1
ATOM 3690 C C . TYR A 1 483 ? 1.769 16.611 25.552 1.00 83.56 483 TYR A C 1
ATOM 3692 O O . TYR A 1 483 ? 1.598 16.882 26.733 1.00 83.56 483 TYR A O 1
ATOM 3700 N N . LEU A 1 484 ? 2.523 17.358 24.743 1.00 78.50 484 LEU A N 1
ATOM 3701 C CA . LEU A 1 484 ? 3.187 18.594 25.164 1.00 78.50 484 LEU A CA 1
ATOM 3702 C C . LEU A 1 484 ? 2.270 19.834 25.090 1.00 78.50 484 LEU A C 1
ATOM 3704 O O . LEU A 1 484 ? 2.766 20.946 25.218 1.00 78.50 484 LEU A O 1
ATOM 3708 N N . ASP A 1 485 ? 0.968 19.672 24.806 1.00 72.00 485 ASP A N 1
ATOM 3709 C CA . ASP A 1 485 ? -0.016 20.752 24.565 1.00 72.00 485 ASP A CA 1
ATOM 3710 C C . ASP A 1 485 ? 0.368 21.782 23.472 1.00 72.00 485 ASP A C 1
ATOM 3712 O O . ASP A 1 485 ? -0.299 22.798 23.245 1.00 72.00 485 ASP A O 1
ATOM 3716 N N . LEU A 1 486 ? 1.388 21.467 22.674 1.00 61.66 486 LEU A N 1
ATOM 3717 C CA . LEU A 1 486 ? 1.938 22.330 21.630 1.00 61.66 486 LEU A CA 1
ATOM 3718 C C . LEU A 1 486 ? 1.006 22.514 20.430 1.00 61.66 486 LEU A C 1
ATOM 3720 O O . LEU A 1 486 ? 1.177 23.457 19.659 1.00 61.66 486 LEU A O 1
ATOM 3724 N N . LYS A 1 487 ? -0.007 21.655 20.255 1.00 59.09 487 LYS A N 1
ATOM 3725 C CA . LYS A 1 487 ? -0.979 21.804 19.157 1.00 59.09 487 LYS A CA 1
ATOM 3726 C C . LYS A 1 487 ? -1.747 23.122 19.231 1.00 59.09 487 LYS A C 1
ATOM 3728 O O . LYS A 1 487 ? -2.027 23.707 18.190 1.00 59.09 487 LYS A O 1
ATOM 3733 N N . ARG A 1 488 ? -2.091 23.604 20.429 1.00 57.91 488 ARG A N 1
ATOM 3734 C CA . ARG A 1 488 ? -2.779 24.898 20.582 1.00 57.91 488 ARG A CA 1
ATOM 3735 C C . ARG A 1 488 ? -1.792 26.051 20.414 1.00 57.91 488 ARG A C 1
ATOM 3737 O O . ARG A 1 488 ? -2.053 26.939 19.609 1.00 57.91 488 ARG A O 1
ATOM 3744 N N . SER A 1 489 ? -0.634 25.958 21.066 1.00 56.19 489 SER A N 1
ATOM 3745 C CA . SER A 1 489 ? 0.392 27.009 21.084 1.00 56.19 489 SER A CA 1
ATOM 3746 C C . SER A 1 489 ? 1.046 27.272 19.714 1.00 56.19 489 SER A C 1
ATOM 3748 O O . SER A 1 489 ? 1.295 28.411 19.355 1.00 56.19 489 SER A O 1
ATOM 3750 N N . LEU A 1 490 ? 1.232 26.249 18.869 1.00 55.69 490 LEU A N 1
ATOM 3751 C CA . LEU A 1 490 ? 1.772 26.432 17.509 1.00 55.69 490 LEU A CA 1
ATOM 3752 C C . LEU A 1 490 ? 0.762 27.026 16.514 1.00 55.69 490 LEU A C 1
ATOM 3754 O O . LEU A 1 490 ? 1.157 27.532 15.465 1.00 55.69 490 LEU A O 1
ATOM 3758 N N . THR A 1 491 ? -0.538 26.934 16.808 1.00 58.34 491 THR A N 1
ATOM 3759 C CA . THR A 1 491 ? -1.604 27.385 15.896 1.00 58.34 491 THR A CA 1
ATOM 3760 C C . THR A 1 491 ? -2.153 28.757 16.291 1.00 58.34 491 THR A C 1
ATOM 3762 O O . THR A 1 491 ? -2.579 29.523 15.430 1.00 58.34 491 THR A O 1
ATOM 3765 N N . SER A 1 492 ? -2.124 29.096 17.582 1.00 52.56 492 SER A N 1
ATOM 3766 C CA . SER A 1 492 ? -2.376 30.446 18.080 1.00 52.56 492 SER A CA 1
ATOM 3767 C C . SER A 1 492 ? -1.038 31.142 18.313 1.00 52.56 492 SER A C 1
ATOM 3769 O O . SER A 1 492 ? -0.297 30.682 19.165 1.00 52.56 492 SER A O 1
ATOM 3771 N N . LEU A 1 493 ? -0.738 32.239 17.610 1.00 51.56 493 LEU A N 1
ATOM 3772 C CA . LEU A 1 493 ? 0.445 33.109 17.791 1.00 51.56 493 LEU A CA 1
ATOM 3773 C C . LEU A 1 493 ? 0.517 33.757 19.201 1.00 51.56 493 LEU A C 1
ATOM 3775 O O . LEU A 1 493 ? 0.540 34.978 19.339 1.00 51.56 493 LEU A O 1
ATOM 3779 N N . LYS A 1 494 ? 0.496 32.959 20.269 1.00 53.03 494 LYS A N 1
ATOM 3780 C CA . LYS A 1 494 ? 0.691 33.366 21.659 1.00 53.03 494 LYS A CA 1
ATOM 3781 C C . LYS A 1 494 ? 2.041 32.837 22.125 1.00 53.03 494 LYS A C 1
ATOM 3783 O O . LYS A 1 494 ? 2.372 31.685 21.879 1.00 53.03 494 LYS A O 1
ATOM 3788 N N . ASN A 1 495 ? 2.786 33.674 22.840 1.00 55.41 495 ASN A N 1
ATOM 3789 C CA . ASN A 1 495 ? 4.116 33.378 23.385 1.00 55.41 495 ASN A CA 1
ATOM 3790 C C . ASN A 1 495 ? 4.100 32.381 24.571 1.00 55.41 495 ASN A C 1
ATOM 3792 O O . ASN A 1 495 ? 4.982 32.438 25.421 1.00 55.41 495 ASN A O 1
ATOM 3796 N N . ASP A 1 496 ? 3.128 31.467 24.634 1.00 63.47 496 ASP A N 1
ATOM 3797 C CA . ASP A 1 496 ? 2.981 30.466 25.701 1.00 63.47 496 ASP A CA 1
ATOM 3798 C C . ASP A 1 496 ? 3.675 29.143 25.302 1.00 63.47 496 ASP A C 1
ATOM 3800 O O . ASP A 1 496 ? 3.071 28.070 25.355 1.00 63.47 496 ASP A O 1
ATOM 3804 N N . ILE A 1 497 ? 4.915 29.204 24.798 1.00 69.19 497 ILE A N 1
ATOM 3805 C CA . ILE A 1 497 ? 5.738 28.008 24.539 1.00 69.19 497 ILE A CA 1
ATOM 3806 C C . ILE A 1 497 ? 6.862 27.976 25.569 1.00 69.19 497 ILE A C 1
ATOM 3808 O O . ILE A 1 497 ? 7.750 28.830 25.558 1.00 69.19 497 ILE A O 1
ATOM 3812 N N . ASP A 1 498 ? 6.851 26.963 26.431 1.00 77.69 498 ASP A N 1
ATOM 3813 C CA . ASP A 1 498 ? 7.898 26.790 27.432 1.00 77.69 498 ASP A CA 1
ATOM 3814 C C . ASP A 1 498 ? 9.198 26.270 26.794 1.00 77.69 498 ASP A C 1
ATOM 3816 O O . ASP A 1 498 ? 9.188 25.423 25.896 1.00 77.69 498 ASP A O 1
ATOM 3820 N N . GLY A 1 499 ? 10.354 26.696 27.316 1.00 79.62 499 GLY A N 1
ATOM 3821 C CA . GLY A 1 499 ? 11.663 26.263 26.807 1.00 79.62 499 GLY A CA 1
ATOM 3822 C C . GLY A 1 499 ? 11.861 24.739 26.812 1.00 79.62 499 GLY A C 1
ATOM 3823 O O . GLY A 1 499 ? 12.448 24.194 25.878 1.00 79.62 499 GLY A O 1
ATOM 3824 N N . TYR A 1 500 ? 11.317 24.021 27.806 1.00 80.19 500 TYR A N 1
ATOM 3825 C CA . TYR A 1 500 ? 11.402 22.553 27.848 1.00 80.19 500 TYR A CA 1
ATOM 3826 C C . TYR A 1 500 ? 10.584 21.883 26.735 1.00 80.19 500 TYR A C 1
ATOM 3828 O O . TYR A 1 500 ? 10.973 20.815 26.269 1.00 80.19 500 TYR A O 1
ATOM 3836 N N . GLN A 1 501 ? 9.485 22.495 26.278 1.00 81.19 501 GLN A N 1
ATOM 3837 C CA . GLN A 1 501 ? 8.672 21.956 25.187 1.00 81.19 501 GLN A CA 1
ATOM 3838 C C . GLN A 1 501 ? 9.436 22.038 23.861 1.00 81.19 501 GLN A C 1
ATOM 3840 O O . GLN A 1 501 ? 9.457 21.071 23.099 1.00 81.19 501 GLN A O 1
ATOM 3845 N N . VAL A 1 502 ? 10.129 23.158 23.619 1.00 83.12 502 VAL A N 1
ATOM 3846 C CA . VAL A 1 502 ? 11.014 23.327 22.453 1.00 83.12 502 VAL A CA 1
ATOM 3847 C C . VAL A 1 502 ? 12.157 22.317 22.494 1.00 83.12 502 VAL A C 1
ATOM 3849 O O . VAL A 1 502 ? 12.420 21.653 21.492 1.00 83.12 502 VAL A O 1
ATOM 3852 N N . LEU A 1 503 ? 12.805 22.155 23.652 1.00 85.75 503 LEU A N 1
ATOM 3853 C CA . LEU A 1 503 ? 13.887 21.183 23.825 1.00 85.75 503 LEU A CA 1
ATOM 3854 C C . LEU A 1 503 ? 13.406 19.743 23.618 1.00 85.75 503 LEU A C 1
ATOM 3856 O O . LEU A 1 503 ? 14.087 18.978 22.942 1.00 85.75 503 LEU A O 1
ATOM 3860 N N . ALA A 1 504 ? 12.232 19.377 24.139 1.00 86.00 504 ALA A N 1
ATOM 3861 C CA . ALA A 1 504 ? 11.660 18.044 23.962 1.00 86.00 504 ALA A CA 1
ATOM 3862 C C . ALA A 1 504 ? 11.348 17.745 22.488 1.00 86.00 504 ALA A C 1
ATOM 3864 O O . ALA A 1 504 ? 11.678 16.665 21.997 1.00 86.00 504 ALA A O 1
ATOM 3865 N N . VAL A 1 505 ? 10.768 18.705 21.758 1.00 86.56 505 VAL A N 1
ATOM 3866 C CA . VAL A 1 505 ? 10.512 18.560 20.316 1.00 86.56 505 VAL A CA 1
ATOM 3867 C C . VAL A 1 505 ? 11.816 18.491 19.526 1.00 86.56 505 VAL A C 1
ATOM 3869 O O . VAL A 1 505 ? 11.959 17.610 18.681 1.00 86.56 505 VAL A O 1
ATOM 3872 N N . GLY A 1 506 ? 12.783 19.363 19.818 1.00 88.69 506 GLY A N 1
ATOM 3873 C CA . GLY A 1 506 ? 14.101 19.337 19.182 1.00 88.69 506 GLY A CA 1
ATOM 3874 C C . GLY A 1 506 ? 14.826 18.010 19.411 1.00 88.69 506 GLY A C 1
ATOM 3875 O O . GLY A 1 506 ? 15.326 17.410 18.462 1.00 88.69 506 GLY A O 1
ATOM 3876 N N . ALA A 1 507 ? 14.807 17.497 20.643 1.00 89.12 507 ALA A N 1
ATOM 3877 C CA . ALA A 1 507 ? 15.374 16.197 20.984 1.00 89.12 507 ALA A CA 1
ATOM 3878 C C . ALA A 1 507 ? 14.659 15.047 20.260 1.00 89.12 507 ALA A C 1
ATOM 3880 O O . ALA A 1 507 ? 15.327 14.153 19.750 1.00 89.12 507 ALA A O 1
ATOM 3881 N N . ALA A 1 508 ? 13.326 15.077 20.160 1.00 88.56 508 ALA A N 1
ATOM 3882 C CA . ALA A 1 508 ? 12.571 14.073 19.412 1.00 88.56 508 ALA A CA 1
ATOM 3883 C C . ALA A 1 508 ? 12.925 14.087 17.917 1.00 88.56 508 ALA A C 1
ATOM 3885 O O . ALA A 1 508 ? 13.150 13.029 17.334 1.00 88.56 508 ALA A O 1
ATOM 3886 N N . ILE A 1 509 ? 13.034 15.271 17.304 1.00 91.38 509 ILE A N 1
ATOM 3887 C CA . ILE A 1 509 ? 13.455 15.417 15.903 1.00 91.38 509 ILE A CA 1
ATOM 3888 C C . ILE A 1 509 ? 14.868 14.856 15.713 1.00 91.38 509 ILE A C 1
ATOM 3890 O O . ILE A 1 509 ? 15.080 14.054 14.808 1.00 91.38 509 ILE A O 1
ATOM 3894 N N . LEU A 1 510 ? 15.818 15.226 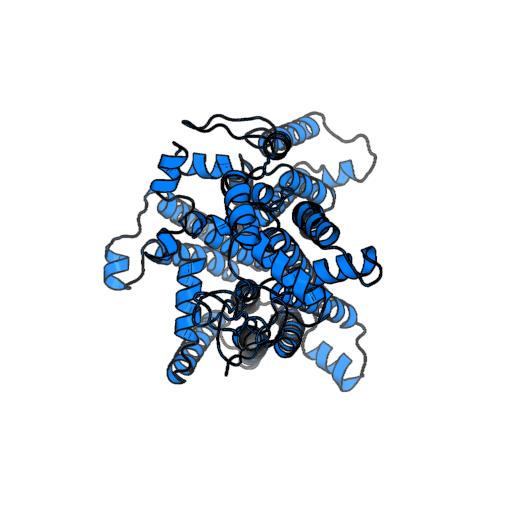16.577 1.00 91.25 510 LEU A N 1
ATOM 3895 C CA . LEU A 1 510 ? 17.198 14.736 16.508 1.00 91.25 510 LEU A CA 1
ATOM 3896 C C . LEU A 1 510 ? 17.292 13.223 16.723 1.00 91.25 510 LEU A C 1
ATOM 3898 O O . LEU A 1 510 ? 18.063 12.560 16.039 1.00 91.25 510 LEU A O 1
ATOM 3902 N N . LEU A 1 511 ? 16.503 12.665 17.639 1.00 90.25 511 LEU A N 1
ATOM 3903 C CA . LEU A 1 511 ? 16.496 11.231 17.917 1.00 90.25 511 LEU A CA 1
ATOM 3904 C C . LEU A 1 511 ? 15.907 10.425 16.754 1.00 90.25 511 LEU A C 1
ATOM 3906 O O . LEU A 1 511 ? 16.418 9.356 16.439 1.00 90.25 511 LEU A O 1
ATOM 3910 N N . ILE A 1 512 ? 14.836 10.923 16.130 1.00 91.00 512 ILE A N 1
ATOM 3911 C CA . ILE A 1 512 ? 14.143 10.213 15.051 1.00 91.00 512 ILE A CA 1
ATOM 3912 C C . ILE A 1 512 ? 14.879 10.386 13.715 1.00 91.00 512 ILE A C 1
ATOM 3914 O O . ILE A 1 512 ? 15.054 9.405 13.002 1.00 91.00 512 ILE A O 1
ATOM 3918 N N . LEU A 1 513 ? 15.307 11.608 13.372 1.00 91.94 513 LEU A N 1
ATOM 3919 C CA . LEU A 1 513 ? 15.915 11.933 12.071 1.00 91.94 513 LEU A CA 1
ATOM 3920 C C . LEU A 1 513 ? 17.448 11.901 12.068 1.00 91.94 513 LEU A C 1
ATOM 3922 O O . LEU A 1 513 ? 18.050 11.935 11.000 1.00 91.94 513 LEU A O 1
ATOM 3926 N N . GLY A 1 514 ? 18.103 11.892 13.230 1.00 89.62 514 GLY A N 1
ATOM 3927 C CA . GLY A 1 514 ? 19.562 11.927 13.311 1.00 89.62 514 GLY A CA 1
ATOM 3928 C C . GLY A 1 514 ? 20.188 10.584 12.929 1.00 89.62 514 GLY A C 1
ATOM 3929 O O . GLY A 1 514 ? 20.723 10.465 11.827 1.00 89.62 514 GLY A O 1
ATOM 3930 N N . PRO A 1 515 ? 20.143 9.563 13.805 1.00 88.38 515 PRO A N 1
ATOM 3931 C CA . PRO A 1 515 ? 20.895 8.325 13.610 1.00 88.38 515 PRO A CA 1
ATOM 3932 C C . PRO A 1 515 ? 20.413 7.501 12.406 1.00 88.38 515 PRO A C 1
ATOM 3934 O O . PRO A 1 515 ? 19.277 7.022 12.373 1.00 88.38 515 PRO A O 1
ATOM 3937 N N . GLY A 1 516 ? 21.306 7.304 11.434 1.00 83.62 516 GLY A N 1
ATOM 3938 C CA . GLY A 1 516 ? 21.086 6.481 10.241 1.00 83.62 516 GLY A CA 1
ATOM 3939 C C . GLY A 1 516 ? 20.410 7.196 9.070 1.00 83.62 516 GLY A C 1
ATOM 3940 O O . GLY A 1 516 ? 20.450 6.682 7.959 1.00 83.62 516 GLY A O 1
ATOM 3941 N N . LEU A 1 517 ? 19.831 8.378 9.300 1.00 89.00 517 LEU A N 1
ATOM 3942 C CA . LEU A 1 517 ? 19.146 9.186 8.285 1.00 89.00 517 LEU A CA 1
ATOM 3943 C C . LEU A 1 517 ? 19.964 10.425 7.924 1.00 89.00 517 LEU A C 1
ATOM 3945 O O . LEU A 1 517 ? 20.435 10.546 6.800 1.00 89.00 517 LEU A O 1
ATOM 3949 N N . ALA A 1 518 ? 20.155 11.337 8.883 1.00 89.88 518 ALA A N 1
ATOM 3950 C CA . ALA A 1 518 ? 20.948 12.548 8.682 1.00 89.88 518 ALA A CA 1
ATOM 3951 C C . ALA A 1 518 ? 22.417 12.378 9.099 1.00 89.88 518 ALA A C 1
ATOM 3953 O O . ALA A 1 518 ? 23.299 13.043 8.561 1.00 89.88 518 ALA A O 1
ATOM 3954 N N . VAL A 1 519 ? 22.685 11.503 10.070 1.00 91.38 519 VAL A N 1
ATOM 3955 C CA . VAL A 1 519 ? 24.022 11.231 10.599 1.00 91.38 519 VAL A CA 1
ATOM 3956 C C . VAL A 1 519 ? 24.361 9.762 10.344 1.00 91.38 519 VAL A C 1
ATOM 3958 O O . VAL A 1 519 ? 23.657 8.890 10.869 1.00 91.38 519 VAL A O 1
ATOM 3961 N N . PRO A 1 520 ? 25.428 9.469 9.575 1.00 90.81 520 PRO A N 1
ATOM 3962 C CA . PRO A 1 520 ? 25.918 8.111 9.387 1.00 90.81 520 PRO A CA 1
ATOM 3963 C C . PRO A 1 520 ? 26.161 7.406 10.724 1.00 90.81 520 PRO A C 1
ATOM 3965 O O . PRO A 1 520 ? 26.768 7.970 11.636 1.00 90.81 520 PRO A O 1
ATOM 3968 N N . ILE A 1 521 ? 25.728 6.154 10.830 1.00 90.75 521 ILE A N 1
ATOM 3969 C CA . ILE A 1 521 ? 26.056 5.267 11.943 1.00 90.75 521 ILE A CA 1
ATOM 3970 C C . ILE A 1 521 ? 26.736 4.010 11.407 1.00 90.75 521 ILE A C 1
ATOM 3972 O O . ILE A 1 521 ? 26.334 3.457 10.383 1.00 90.75 521 ILE A O 1
ATOM 3976 N N . SER A 1 522 ? 27.769 3.554 12.112 1.00 90.69 522 SER A N 1
ATOM 3977 C CA . SER A 1 522 ? 28.446 2.292 11.814 1.00 90.69 522 SER A CA 1
ATOM 3978 C C . SER A 1 522 ? 27.848 1.173 12.659 1.00 90.69 522 SER A C 1
ATOM 3980 O O . SER A 1 522 ? 27.808 1.251 13.886 1.00 90.69 522 SER A O 1
ATOM 3982 N N . LEU A 1 523 ? 27.378 0.128 11.989 1.00 87.00 523 LEU A N 1
ATOM 3983 C CA . LEU A 1 523 ? 26.759 -1.056 12.566 1.00 87.00 523 LEU A CA 1
ATOM 3984 C C . LEU A 1 523 ? 27.526 -2.273 12.051 1.00 87.00 523 LEU A C 1
ATOM 3986 O O . LEU A 1 523 ? 27.434 -2.628 10.876 1.00 87.00 523 LEU A O 1
ATOM 3990 N N . GLY A 1 524 ? 28.309 -2.903 12.928 1.00 83.88 524 GLY A N 1
ATOM 3991 C CA . GLY A 1 524 ? 29.202 -3.989 12.527 1.00 83.88 524 GLY A CA 1
ATOM 3992 C C . GLY A 1 524 ? 30.175 -3.530 11.438 1.00 83.88 524 GLY A C 1
ATOM 3993 O O . GLY A 1 524 ? 30.946 -2.601 11.663 1.00 83.88 524 GLY A O 1
ATOM 3994 N N . ASN A 1 525 ? 30.103 -4.154 10.260 1.00 83.88 525 ASN A N 1
ATOM 3995 C CA . ASN A 1 525 ? 30.961 -3.832 9.112 1.00 83.88 525 ASN A CA 1
ATOM 3996 C C . ASN A 1 525 ? 30.300 -2.890 8.085 1.00 83.88 525 ASN A C 1
ATOM 3998 O O . ASN A 1 525 ? 30.883 -2.645 7.032 1.00 83.88 525 ASN A O 1
ATOM 4002 N N . THR A 1 526 ? 29.091 -2.388 8.358 1.00 87.31 526 THR A N 1
ATOM 4003 C CA . THR A 1 526 ? 28.339 -1.511 7.447 1.00 87.31 526 THR A CA 1
ATOM 4004 C C . THR A 1 526 ? 28.165 -0.125 8.057 1.00 87.31 526 THR A C 1
ATOM 4006 O O . THR A 1 526 ? 27.843 0.002 9.236 1.00 87.31 526 THR A O 1
ATOM 4009 N N . THR A 1 527 ? 28.299 0.920 7.243 1.00 89.25 527 THR A N 1
ATOM 4010 C CA . THR A 1 527 ? 27.951 2.296 7.618 1.00 89.25 527 THR A CA 1
ATOM 4011 C C . THR A 1 527 ? 26.751 2.753 6.798 1.00 89.25 527 THR A C 1
ATOM 4013 O O . THR A 1 527 ? 26.724 2.574 5.582 1.00 89.25 527 THR A O 1
ATOM 4016 N N . THR A 1 528 ? 25.741 3.319 7.458 1.00 89.50 528 THR A N 1
ATOM 4017 C CA . THR A 1 528 ? 24.590 3.919 6.768 1.00 89.50 528 THR A CA 1
ATOM 4018 C C . THR A 1 528 ? 25.019 5.172 6.020 1.00 89.50 528 THR A C 1
ATOM 4020 O O . THR A 1 528 ? 25.767 5.974 6.579 1.00 89.50 528 THR A O 1
ATOM 4023 N N . SER A 1 529 ? 24.475 5.406 4.830 1.00 89.69 529 SER A N 1
ATOM 4024 C CA . SER A 1 529 ? 24.673 6.663 4.107 1.00 89.69 529 SER A CA 1
ATOM 4025 C C . SER A 1 529 ? 23.388 7.498 4.136 1.00 89.69 529 SER A C 1
ATOM 4027 O O . SER A 1 529 ? 22.307 6.942 3.915 1.00 89.69 529 SER A O 1
ATOM 4029 N N . PRO A 1 530 ? 23.468 8.807 4.425 1.00 93.06 530 PRO A N 1
ATOM 4030 C CA . PRO A 1 530 ? 22.353 9.721 4.254 1.00 93.06 530 PRO A CA 1
ATOM 4031 C C . PRO A 1 530 ? 21.850 9.757 2.811 1.00 93.06 530 PRO A C 1
ATOM 4033 O O . PRO A 1 530 ? 22.617 9.574 1.866 1.00 93.06 530 PRO A O 1
ATOM 4036 N N . ALA A 1 531 ? 20.564 10.062 2.629 1.00 92.00 531 ALA A N 1
ATOM 4037 C CA . ALA A 1 531 ? 19.910 9.996 1.320 1.00 92.00 531 ALA A CA 1
ATOM 4038 C C . ALA A 1 531 ? 20.612 10.823 0.224 1.00 92.00 531 ALA A C 1
ATOM 4040 O O . ALA A 1 531 ? 20.716 10.372 -0.914 1.00 92.00 531 ALA A O 1
ATOM 4041 N N . TRP A 1 532 ? 21.135 12.010 0.551 1.00 91.50 532 TRP A N 1
ATOM 4042 C CA . TRP A 1 532 ? 21.824 12.862 -0.428 1.00 91.50 532 TRP A CA 1
ATOM 4043 C C . TRP A 1 532 ? 23.170 12.287 -0.883 1.00 91.50 532 TRP A C 1
ATOM 4045 O O . TRP A 1 532 ? 23.537 12.449 -2.042 1.00 91.50 532 TRP A O 1
ATOM 4055 N N . GLU A 1 533 ? 23.899 11.610 0.003 1.00 91.44 533 GLU A N 1
ATOM 4056 C CA . GLU A 1 533 ? 25.183 10.986 -0.321 1.00 91.44 533 GLU A CA 1
ATOM 4057 C C . GLU A 1 533 ? 24.959 9.684 -1.102 1.00 91.44 533 GLU A C 1
ATOM 4059 O O . GLU A 1 533 ? 25.611 9.456 -2.120 1.00 91.44 533 GLU A O 1
ATOM 4064 N N . ALA A 1 534 ? 23.972 8.875 -0.700 1.00 89.19 534 ALA A N 1
ATOM 4065 C CA . ALA A 1 534 ? 23.552 7.696 -1.456 1.00 89.19 534 ALA A CA 1
ATOM 4066 C C . ALA A 1 534 ? 23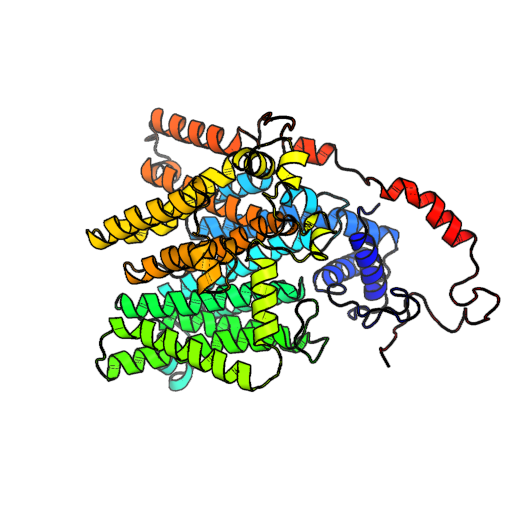.136 8.066 -2.893 1.00 89.19 534 ALA A C 1
ATOM 4068 O O . ALA A 1 534 ? 23.552 7.412 -3.847 1.00 89.19 534 ALA A O 1
ATOM 4069 N N . ALA A 1 535 ? 22.383 9.160 -3.057 1.00 88.62 535 ALA A N 1
ATOM 4070 C CA . ALA A 1 535 ? 21.969 9.660 -4.365 1.00 88.62 535 ALA A CA 1
ATOM 4071 C C . ALA A 1 535 ? 23.141 10.168 -5.222 1.00 88.62 535 ALA A C 1
ATOM 4073 O O . ALA A 1 535 ? 23.161 9.930 -6.427 1.00 88.62 535 ALA A O 1
ATOM 4074 N N . GLN A 1 536 ? 24.125 10.849 -4.623 1.00 88.56 536 GLN A N 1
ATOM 4075 C CA . GLN A 1 536 ? 25.315 11.340 -5.335 1.00 88.56 536 GLN A CA 1
ATOM 4076 C C . GLN A 1 536 ? 26.200 10.209 -5.867 1.00 88.56 536 GLN A C 1
ATOM 4078 O O . GLN A 1 536 ? 26.857 10.378 -6.891 1.00 88.56 536 GLN A O 1
ATOM 4083 N N . ASN A 1 537 ? 26.196 9.060 -5.192 1.00 85.75 537 ASN A N 1
ATOM 4084 C CA . ASN A 1 537 ? 26.982 7.887 -5.568 1.00 85.75 537 ASN A CA 1
ATOM 4085 C C . ASN A 1 537 ? 26.239 6.932 -6.524 1.00 85.75 537 ASN A C 1
ATOM 4087 O O . ASN A 1 537 ? 26.714 5.827 -6.787 1.00 85.75 537 ASN A O 1
ATOM 4091 N N . ASN A 1 538 ? 25.073 7.333 -7.036 1.00 87.69 538 ASN A N 1
ATOM 4092 C CA . ASN A 1 538 ? 24.268 6.526 -7.946 1.00 87.69 538 ASN A CA 1
ATOM 4093 C C . ASN A 1 538 ? 24.854 6.506 -9.369 1.00 87.69 538 ASN A C 1
ATOM 4095 O O . ASN A 1 538 ? 25.227 7.546 -9.909 1.00 87.69 538 ASN A O 1
ATOM 4099 N N . GLY A 1 539 ? 24.888 5.334 -10.010 1.00 81.62 539 GLY A N 1
ATOM 4100 C CA . GLY A 1 539 ? 25.440 5.179 -11.356 1.00 81.62 539 GLY A CA 1
ATOM 4101 C C . GLY A 1 539 ? 25.070 3.849 -12.031 1.00 81.62 539 GLY A C 1
ATOM 4102 O O . GLY A 1 539 ? 24.585 2.939 -11.361 1.00 81.62 539 GLY A O 1
ATOM 4103 N N . PRO A 1 540 ? 25.328 3.710 -13.347 1.00 73.56 540 PRO A N 1
ATOM 4104 C CA . PRO A 1 540 ? 24.803 2.632 -14.202 1.00 73.56 540 PRO A CA 1
ATOM 4105 C C . PRO A 1 540 ? 25.319 1.212 -13.932 1.00 73.56 540 PRO A C 1
ATOM 4107 O O . PRO A 1 540 ? 24.872 0.255 -14.567 1.00 73.56 540 PRO A O 1
ATOM 4110 N N . GLY A 1 541 ? 26.201 1.046 -12.946 1.00 74.88 541 GLY A N 1
ATOM 4111 C CA . GLY A 1 541 ? 26.633 -0.261 -12.465 1.00 74.88 541 GLY A CA 1
ATOM 4112 C C . GLY A 1 541 ? 27.271 -1.118 -13.559 1.00 74.88 541 GLY A C 1
ATOM 4113 O O . GLY A 1 541 ? 28.068 -0.633 -14.352 1.00 74.88 541 GLY A O 1
ATOM 4114 N N . ALA A 1 542 ? 26.940 -2.411 -13.575 1.00 71.81 542 ALA A N 1
ATOM 4115 C CA . ALA A 1 542 ? 27.567 -3.402 -14.451 1.00 71.81 542 ALA A CA 1
ATOM 4116 C C . ALA A 1 542 ? 27.057 -3.392 -15.904 1.00 71.81 542 ALA A C 1
ATOM 4118 O O . ALA A 1 542 ? 27.651 -4.068 -16.739 1.00 71.81 542 ALA A O 1
ATOM 4119 N N . VAL A 1 543 ? 25.977 -2.661 -16.213 1.00 71.19 543 VAL A N 1
ATOM 4120 C CA . VAL A 1 543 ? 25.412 -2.606 -17.576 1.00 71.19 543 VAL A CA 1
ATOM 4121 C C . VAL A 1 543 ? 26.441 -2.043 -18.560 1.00 71.19 543 VAL A C 1
ATOM 4123 O O . VAL A 1 543 ? 26.636 -2.609 -19.628 1.00 71.19 543 VAL A O 1
ATOM 4126 N N . THR A 1 544 ? 27.216 -1.042 -18.135 1.00 78.31 544 THR A N 1
ATOM 4127 C CA . THR A 1 544 ? 28.256 -0.410 -18.964 1.00 78.31 544 THR A CA 1
ATOM 4128 C C . THR A 1 544 ? 29.383 -1.352 -19.382 1.00 78.31 544 THR A C 1
ATOM 4130 O O . THR A 1 544 ? 30.106 -1.050 -20.322 1.00 78.31 544 THR A O 1
ATOM 4133 N N . VAL A 1 545 ? 29.555 -2.492 -18.702 1.00 81.25 545 VAL A N 1
ATOM 4134 C CA . VAL A 1 545 ? 30.546 -3.510 -19.088 1.00 81.25 545 VAL A CA 1
ATOM 4135 C C . VAL A 1 545 ? 30.097 -4.269 -20.340 1.00 81.25 545 VAL A C 1
ATOM 4137 O O . VAL A 1 545 ? 30.935 -4.770 -21.086 1.00 81.25 545 VAL A O 1
ATOM 4140 N N . TRP A 1 546 ? 28.786 -4.371 -20.567 1.00 82.69 546 TRP A N 1
ATOM 4141 C CA . TRP A 1 546 ? 28.203 -5.133 -21.669 1.00 82.69 546 TRP A CA 1
ATOM 4142 C C . TRP A 1 546 ? 27.843 -4.272 -22.879 1.00 82.69 546 TRP A C 1
ATOM 4144 O O . TRP A 1 546 ? 27.747 -4.832 -23.968 1.00 82.69 546 TRP A O 1
ATOM 4154 N N . ASP A 1 547 ? 27.691 -2.955 -22.704 1.00 83.00 547 ASP A N 1
ATOM 4155 C CA . ASP A 1 547 ? 27.258 -2.018 -23.753 1.00 83.00 547 ASP A CA 1
ATOM 4156 C C . ASP A 1 547 ? 28.067 -2.192 -25.052 1.00 83.00 547 ASP A C 1
ATOM 4158 O O . ASP A 1 547 ? 27.483 -2.527 -26.080 1.00 83.00 547 ASP A O 1
ATOM 4162 N N . ASP A 1 548 ? 29.403 -2.119 -24.993 1.00 85.81 548 ASP A N 1
ATOM 4163 C CA . ASP A 1 548 ? 30.272 -2.268 -26.175 1.00 85.81 548 ASP A CA 1
ATOM 4164 C C . ASP A 1 548 ? 30.092 -3.625 -26.882 1.00 85.81 548 ASP A C 1
ATOM 4166 O O . ASP A 1 548 ? 30.166 -3.730 -28.106 1.00 85.81 548 ASP A O 1
ATOM 4170 N N . SER A 1 549 ? 29.870 -4.696 -26.112 1.00 90.12 549 SER A N 1
ATOM 4171 C CA . SER A 1 549 ? 29.701 -6.045 -26.668 1.00 90.12 549 SER A CA 1
ATOM 4172 C C . SER A 1 549 ? 28.330 -6.226 -27.319 1.00 90.12 549 SER A C 1
ATOM 4174 O O . SER A 1 549 ? 28.223 -6.913 -28.336 1.00 90.12 549 SER A O 1
ATOM 4176 N N . LEU A 1 550 ? 27.288 -5.623 -26.744 1.00 89.62 550 LEU A N 1
ATOM 4177 C CA . LEU A 1 550 ? 25.934 -5.637 -27.295 1.00 89.62 550 LEU A CA 1
ATOM 4178 C C . LEU A 1 550 ? 25.834 -4.745 -28.538 1.00 89.62 550 LEU A C 1
ATOM 4180 O O . LEU A 1 550 ? 25.231 -5.162 -29.522 1.00 89.62 550 LEU A O 1
ATOM 4184 N N . GLU A 1 551 ? 26.486 -3.581 -28.537 1.00 88.31 551 GLU A N 1
ATOM 4185 C CA . GLU A 1 551 ? 26.589 -2.706 -29.710 1.00 88.31 551 GLU A CA 1
ATOM 4186 C C . GLU A 1 551 ? 27.374 -3.388 -30.838 1.00 88.31 551 GLU A C 1
ATOM 4188 O O . GLU A 1 551 ? 26.940 -3.392 -31.993 1.00 88.31 551 GLU A O 1
ATOM 4193 N N . TRP A 1 552 ? 28.487 -4.057 -30.507 1.00 92.00 552 TRP A N 1
ATOM 4194 C CA . TRP A 1 552 ? 29.202 -4.879 -31.480 1.00 92.00 552 TRP A CA 1
ATOM 4195 C C . TRP A 1 552 ? 28.295 -5.965 -32.058 1.00 92.00 552 TRP A C 1
ATOM 4197 O O . TRP A 1 552 ? 28.269 -6.131 -33.275 1.00 92.00 552 TRP A O 1
ATOM 4207 N N . MET A 1 553 ? 27.532 -6.677 -31.222 1.00 91.00 553 MET A N 1
ATOM 4208 C CA . MET A 1 553 ? 26.600 -7.705 -31.689 1.00 91.00 553 MET A CA 1
ATOM 4209 C C . MET A 1 553 ? 25.571 -7.111 -32.654 1.00 91.00 553 MET A C 1
ATOM 4211 O O . MET A 1 553 ? 25.482 -7.583 -33.782 1.00 91.00 553 MET A O 1
ATOM 4215 N N . GLN A 1 554 ? 24.889 -6.033 -32.261 1.00 87.94 554 GLN A N 1
ATOM 4216 C CA . GLN A 1 554 ? 23.885 -5.351 -33.081 1.00 87.94 554 GLN A CA 1
ATOM 4217 C C . GLN A 1 554 ? 24.430 -4.926 -34.455 1.00 87.94 554 GLN A C 1
ATOM 4219 O O . GLN A 1 554 ? 23.725 -5.028 -35.453 1.00 87.94 554 GLN A O 1
ATOM 4224 N N . GLY A 1 555 ? 25.687 -4.474 -34.525 1.00 92.06 555 GLY A N 1
ATOM 4225 C CA . GLY A 1 555 ? 26.318 -4.050 -35.778 1.00 92.06 555 GLY A CA 1
ATOM 4226 C C . GLY A 1 555 ? 27.017 -5.151 -36.589 1.00 92.06 555 GLY A C 1
ATOM 4227 O O . GLY A 1 555 ? 27.444 -4.878 -37.710 1.00 92.06 555 GLY A O 1
ATOM 4228 N N . ASN A 1 556 ? 27.200 -6.362 -36.042 1.00 93.38 556 ASN A N 1
ATOM 4229 C CA . ASN A 1 556 ? 28.015 -7.423 -36.664 1.00 93.38 556 ASN A CA 1
ATOM 4230 C C . ASN A 1 556 ? 27.305 -8.783 -36.797 1.00 93.38 556 ASN A C 1
ATOM 4232 O O . ASN A 1 556 ? 27.917 -9.738 -37.284 1.00 93.38 556 ASN A O 1
ATOM 4236 N N . THR A 1 557 ? 26.042 -8.910 -36.390 1.00 89.94 557 THR A N 1
ATOM 4237 C CA . THR A 1 557 ? 25.227 -10.106 -36.654 1.00 89.94 557 THR A CA 1
ATOM 4238 C C . THR A 1 557 ? 24.373 -9.948 -37.915 1.00 89.94 557 THR A C 1
ATOM 4240 O O . THR A 1 557 ? 24.101 -8.821 -38.324 1.00 89.94 557 THR A O 1
ATOM 4243 N N . PRO A 1 558 ? 23.947 -11.057 -38.559 1.00 86.75 558 PRO A N 1
ATOM 4244 C CA . PRO A 1 558 ? 22.924 -10.996 -39.602 1.00 86.75 558 PRO A CA 1
ATOM 4245 C C . PRO A 1 558 ? 21.657 -10.303 -39.092 1.00 86.75 558 PRO A C 1
ATOM 4247 O O . PRO A 1 558 ? 21.369 -10.386 -37.897 1.00 86.75 558 PRO A O 1
ATOM 4250 N N . GLU A 1 559 ? 20.898 -9.698 -40.007 1.00 84.38 559 GLU A N 1
ATOM 4251 C CA . GLU A 1 559 ? 19.564 -9.167 -39.708 1.00 84.38 559 GLU A CA 1
ATOM 4252 C C . GLU A 1 559 ? 18.696 -10.229 -39.023 1.00 84.38 559 GLU A C 1
ATOM 4254 O O . GLU A 1 559 ? 18.810 -11.438 -39.288 1.00 84.38 559 GLU A O 1
ATOM 4259 N N . GLU A 1 560 ? 17.849 -9.767 -38.110 1.00 82.81 560 GLU A N 1
ATOM 4260 C CA . GLU A 1 560 ? 16.920 -10.593 -37.363 1.00 82.81 560 GLU A CA 1
ATOM 4261 C C . GLU A 1 560 ? 16.125 -11.520 -38.297 1.00 82.81 560 GLU A C 1
ATOM 4263 O O . GLU A 1 560 ? 15.691 -11.126 -39.369 1.00 82.81 560 GLU A O 1
ATOM 4268 N N . GLY A 1 561 ? 15.973 -12.798 -37.934 1.00 78.19 561 GLY A N 1
ATOM 4269 C CA . GLY A 1 561 ? 15.314 -13.791 -38.798 1.00 78.19 561 GLY A CA 1
ATOM 4270 C C . GLY A 1 561 ? 16.196 -14.385 -39.907 1.00 78.19 561 GLY A C 1
ATOM 4271 O O . GLY A 1 561 ? 15.799 -15.369 -40.527 1.00 78.19 561 GLY A O 1
ATOM 4272 N N . ASN A 1 562 ? 17.422 -13.891 -40.123 1.00 84.88 562 ASN A N 1
ATOM 4273 C CA . ASN A 1 562 ? 18.316 -14.381 -41.183 1.00 84.88 562 ASN A CA 1
ATOM 4274 C C . ASN A 1 562 ? 19.523 -15.203 -40.685 1.00 84.88 562 ASN A C 1
ATOM 4276 O O . ASN A 1 562 ? 20.479 -15.464 -41.426 1.00 84.88 562 ASN A O 1
ATOM 4280 N N . LEU A 1 563 ? 19.508 -15.643 -39.423 1.00 82.06 563 LEU A N 1
ATOM 4281 C CA . LEU A 1 563 ? 20.572 -16.479 -38.864 1.00 82.06 563 LEU A CA 1
ATOM 4282 C C . LEU A 1 563 ? 20.733 -17.773 -39.683 1.00 82.06 563 LEU A C 1
ATOM 4284 O O . LEU A 1 563 ? 19.782 -18.523 -39.883 1.00 82.06 563 LEU A O 1
ATOM 4288 N N . GLY A 1 564 ? 21.953 -18.047 -40.155 1.00 83.19 564 GLY A N 1
ATOM 4289 C CA . GLY A 1 564 ? 22.237 -19.224 -40.985 1.00 83.19 564 GLY A CA 1
ATOM 4290 C C . GLY A 1 564 ? 21.717 -19.139 -42.428 1.00 83.19 564 GLY A C 1
ATOM 4291 O O . GLY A 1 564 ? 21.700 -20.162 -43.107 1.00 83.19 564 GLY A O 1
ATOM 4292 N N . GLY A 1 565 ? 21.320 -17.951 -42.904 1.00 83.56 565 GLY A N 1
ATOM 4293 C CA . GLY A 1 565 ? 20.797 -17.749 -44.260 1.00 83.56 565 GLY A CA 1
ATOM 4294 C C . GLY A 1 565 ? 19.341 -18.185 -44.425 1.00 83.56 565 GLY A C 1
ATOM 4295 O O . GLY A 1 565 ? 18.958 -18.612 -45.511 1.00 83.56 565 GLY A O 1
ATOM 4296 N N . ALA A 1 566 ? 18.554 -18.123 -43.345 1.00 82.75 566 ALA A N 1
ATOM 4297 C CA . ALA A 1 566 ? 17.150 -18.529 -43.335 1.00 82.75 566 ALA A CA 1
ATOM 4298 C C . ALA A 1 566 ? 16.267 -17.696 -44.284 1.00 82.75 566 ALA A C 1
ATOM 4300 O O . ALA A 1 566 ? 15.308 -18.237 -44.821 1.00 82.75 566 ALA A O 1
ATOM 4301 N N . GLY A 1 567 ? 16.624 -16.434 -44.554 1.00 84.00 567 GLY A N 1
ATOM 4302 C CA . GLY A 1 567 ? 15.916 -15.572 -45.503 1.00 84.00 567 GLY A CA 1
ATOM 4303 C C . GLY A 1 567 ? 14.648 -14.907 -44.963 1.00 84.00 567 GLY A C 1
ATOM 4304 O O . GLY A 1 567 ? 13.921 -14.317 -45.752 1.00 84.00 567 GLY A O 1
ATOM 4305 N N . ASN A 1 568 ? 14.398 -14.954 -43.649 1.00 83.88 568 ASN A N 1
ATOM 4306 C CA . ASN A 1 568 ? 13.138 -14.495 -43.049 1.00 83.88 568 ASN A CA 1
ATOM 4307 C C . ASN A 1 568 ? 13.200 -13.052 -42.509 1.00 83.88 568 ASN A C 1
ATOM 4309 O O . ASN A 1 568 ? 12.392 -12.688 -41.659 1.00 83.88 568 ASN A O 1
ATOM 4313 N N . ALA A 1 569 ? 14.168 -12.238 -42.949 1.00 80.19 569 ALA A N 1
ATOM 4314 C CA . ALA A 1 569 ? 14.368 -10.883 -42.417 1.00 80.19 569 ALA A CA 1
ATOM 4315 C C . ALA A 1 569 ? 13.138 -9.979 -42.604 1.00 80.19 569 ALA A C 1
ATOM 4317 O O . ALA A 1 569 ? 12.788 -9.211 -41.715 1.00 80.19 569 ALA A O 1
ATOM 4318 N N . ASP A 1 570 ? 12.431 -10.145 -43.722 1.00 84.38 570 ASP A N 1
ATOM 4319 C CA . ASP A 1 570 ? 11.230 -9.370 -44.045 1.00 84.38 570 ASP A CA 1
ATOM 4320 C C . ASP A 1 570 ? 9.933 -9.994 -43.486 1.00 84.38 570 ASP A C 1
ATOM 4322 O O . ASP A 1 570 ? 8.843 -9.474 -43.720 1.00 84.38 570 ASP A O 1
ATOM 4326 N N . GLU A 1 571 ? 10.014 -11.133 -42.785 1.00 84.75 571 GLU A N 1
ATOM 4327 C CA . GLU A 1 571 ? 8.829 -11.836 -42.266 1.00 84.75 571 GLU A CA 1
ATOM 4328 C C . GLU A 1 571 ? 8.397 -11.338 -40.879 1.00 84.75 571 GLU A C 1
ATOM 4330 O O . GLU A 1 571 ? 7.259 -11.585 -40.471 1.00 84.75 571 GLU A O 1
ATOM 4335 N N . MET A 1 572 ? 9.283 -10.654 -40.145 1.00 83.38 572 MET A N 1
ATOM 4336 C CA . MET A 1 572 ? 9.024 -10.186 -38.783 1.00 83.38 572 MET A CA 1
ATOM 4337 C C . MET A 1 572 ? 9.594 -8.787 -38.526 1.00 83.38 572 MET A C 1
ATOM 4339 O O . MET A 1 572 ? 10.799 -8.568 -38.547 1.00 83.38 572 MET A O 1
ATOM 4343 N N . GLU A 1 573 ? 8.722 -7.850 -38.164 1.00 86.75 573 GLU A N 1
ATOM 4344 C CA . GLU A 1 573 ? 9.078 -6.513 -37.689 1.00 86.75 573 GLU A CA 1
ATOM 4345 C C . GLU A 1 573 ? 9.379 -6.499 -36.172 1.00 86.75 573 GLU A C 1
ATOM 4347 O O . GLU A 1 573 ? 8.653 -7.103 -35.370 1.00 86.75 573 GLU A O 1
ATOM 4352 N N . LEU A 1 574 ? 10.419 -5.766 -35.747 1.00 84.19 574 LEU A N 1
ATOM 4353 C CA . LEU A 1 574 ? 10.851 -5.676 -34.338 1.00 84.19 574 LEU A CA 1
ATOM 4354 C C . LEU A 1 574 ? 9.770 -5.113 -33.393 1.00 84.19 574 LEU A C 1
ATOM 4356 O O . LEU A 1 574 ? 9.672 -5.540 -32.234 1.00 84.19 574 LEU A O 1
ATOM 4360 N N . TYR A 1 575 ? 8.969 -4.174 -33.903 1.00 89.00 575 TYR A N 1
ATOM 4361 C CA . TYR A 1 575 ? 7.813 -3.567 -33.233 1.00 89.00 575 TYR A CA 1
ATOM 4362 C C . TYR A 1 575 ? 6.481 -3.934 -33.908 1.00 89.00 575 TYR A C 1
ATOM 4364 O O . TYR A 1 575 ? 5.488 -3.242 -33.721 1.00 89.00 575 TYR A O 1
ATOM 4372 N N . GLY A 1 576 ? 6.434 -5.041 -34.658 1.00 88.94 576 GLY A N 1
ATOM 4373 C CA . GLY A 1 576 ? 5.179 -5.583 -35.184 1.00 88.94 576 GLY A CA 1
ATOM 4374 C C . GLY A 1 576 ? 4.280 -6.165 -34.084 1.00 88.94 576 GLY A C 1
ATOM 4375 O O . GLY A 1 576 ? 4.752 -6.561 -33.015 1.00 88.94 576 GLY A O 1
ATOM 4376 N N . THR A 1 577 ? 2.973 -6.245 -34.347 1.00 90.56 577 THR A N 1
ATOM 4377 C CA . THR A 1 577 ? 1.999 -6.888 -33.449 1.00 90.56 577 THR A CA 1
ATOM 4378 C C . THR A 1 577 ? 1.883 -8.381 -33.755 1.00 90.56 577 THR A C 1
ATOM 4380 O O . THR A 1 577 ? 1.498 -8.759 -34.861 1.00 90.56 577 THR A O 1
ATOM 4383 N N . TYR A 1 578 ? 2.147 -9.233 -32.761 1.00 88.81 578 TYR A N 1
ATOM 4384 C CA . TYR A 1 578 ? 2.048 -10.691 -32.885 1.00 88.81 578 TYR A CA 1
ATOM 4385 C C . TYR A 1 578 ? 1.007 -11.262 -31.926 1.00 88.81 578 TYR A C 1
ATOM 4387 O O . TYR A 1 578 ? 0.879 -10.804 -30.791 1.00 88.81 578 TYR A O 1
ATOM 4395 N N . GLU A 1 579 ? 0.284 -12.289 -32.368 1.00 81.94 579 GLU A N 1
ATOM 4396 C CA . GLU A 1 579 ? -0.688 -13.010 -31.545 1.00 81.94 579 GLU A CA 1
ATOM 4397 C C . GLU A 1 579 ? -0.122 -14.356 -31.084 1.00 81.94 579 GLU A C 1
ATOM 4399 O O . GLU A 1 579 ? 0.621 -15.028 -31.800 1.00 81.94 579 GLU A O 1
ATOM 4404 N N . PHE A 1 580 ? -0.508 -14.773 -29.881 1.00 76.06 580 PHE A N 1
ATOM 4405 C CA . PHE A 1 580 ? -0.256 -16.126 -29.402 1.00 76.06 580 PHE A CA 1
ATOM 4406 C C . PHE A 1 580 ? -1.291 -17.077 -30.021 1.00 76.06 580 PHE A C 1
ATOM 4408 O O . PHE A 1 580 ? -2.436 -17.123 -29.564 1.00 76.06 580 PHE A O 1
ATOM 4415 N N . THR A 1 581 ? -0.895 -17.797 -31.072 1.00 64.38 581 THR A N 1
ATOM 4416 C CA . THR A 1 581 ? -1.739 -18.775 -31.786 1.00 64.38 581 THR A CA 1
ATOM 4417 C C . THR A 1 581 ? -1.617 -20.190 -31.250 1.00 64.38 581 THR A C 1
ATOM 4419 O O . THR A 1 581 ? -0.463 -20.617 -31.006 1.00 64.38 581 THR A O 1
#

Foldseek 3Di:
DAFDDQLVVLLLQLVLCLVVPPDTFQWACPPPPPATGGPQFHSFPLSNVLSVVQCVVVVSDGDSVSSQQSLQQVLQVLLLLLLVLLLLLLCVQQRNVLSVQLSVLLVLFQFPLLVCSFGNNRHLLSNLLSLVSQLLSLLLQLLVLLVVLVCDVVNCCCACPVVVHCVSVVRSLVSLLSSLVSLLSSCRSFVLSLVLLVLLLVLLLLQLLLQLLVVHQSVSSLVSLLSSLCSSLVSLVVQASEDADDNRHSYPVRNVSSVVSNVLSVVSNVVSVVCVVVVPPSVCSNVVSVVVVVVVLVVVVVVVSCSSVVVVVVCCQQQVLDHDPVLVVDPFSAFQQDPVNCVVQVFHPVLSVCLRNNCLVVLLVVLLLCLQLVQLVVLVDPVSVVLSVVLVVLLVCCVPVVDDDPVCCVVPVDDSSNVSLVSNVCSSSVSSSSGPDRSSSSSLSSVLSRLVSRCRSGVSSVSNNSSSSSSSSSSSLSVLCVVLVVVVVVVDVDPPDDPVSVVVSVVSSCNNCPGLRVDWDDGRPDIRDTSVVSSVPDDNPCVVVCVVVVVCCVVPDPAPCCVPHNVCNVVDDSSDHDDDD

Secondary structure (DSSP, 8-state):
---SSHHHHHHHHHHHHHHSTTPPPSEETTSSTTT-EE--SSSSHHHHHHHHHHHHHTTT---HHHHHHHHHHHHHHHHHHTHHHHHHHHHHHH-HHHHHHHHHHHHH--SHHHHHHSTT--SGGGTHHHHHHHHHHHHHHHHHHHHHH---HHHHIIIIIII---TTTHHHHHHHHHHHHHHHHHHHH-GGGGHHHHHHHHHHHHHHHHHHHTT--SHHHHHHHHHHHHHHHHHHHHT--BSS--SSSSBTHHHHHHHHHHHHHHHHHHHHHHHHHTT--GGGHHHHHHHHHHHHHHHHHHT-SSHHHHHHHHHHHHHSS---TTGGGSGGGS-TT-HHHHHHHT--HHHHHHHHHTTHHHHHHHHHHHHHHHHHHHH--HHHHHHHHHHHHHHHHHHHH----HHHHHHH---HHHHHHHHHHHHHHHHHTTS---HHHHHHHHHHHHHHHHHHH-GGGHHHHHHHHHHHHHHHHHHHHHHTTHHHHTTTT-S---HHHHHHHHHHHHHHHTBTTTB--EETTEE---HHHHHHT---TTHHHHHHHHHHHHHHSPPTT-TTS---GGG--TT--B---

Sequence (581 aa):
LLFWNDAWYHFREVMYITEHWPSPIPFDAWTGFPYGKWVGQFGTLYDQIIATIALLLGVGTPTQTLIGEILLIAPAVAGALAVIPVFFIIKSISGRIAAIFGAAVLMLLSGTFLNRTLVGVADHNAIEPLMMATAVFGLVVAFQKAEVTMPVWEVVREELFDNHEIDSLREPLKWSLIGGILTGLYLWTWPPGVILVGIVGVFTILKISSDVVNDRTPEPTAFAVVVTMTVVAFMSLITIDRIQFDTTSLSLLQPVAAVGVASSAIALSWLARMWEQKNIDISLYPVAVGASAIIGIATLSLLQVGLIDLIIRNLLRIVGFSASATARTVGEAQPFVSQGSLRRFGVSIPGRIAVEYGLTFFTGLAAAFILHAKPLFKKGTQRAYAYLGVGVSIIGLLFLAGFIPDALETVTGLDEQVAALLVVSAIIGGATFLASYDADKLFIIVWATFITGMAFTQVRFNYYLAIVVAILNGYLFGQLLGYLDLKRSLTSLKNDIDGYQVLAVGAAILLILGPGLAVPISLGNTTTSPAWEAAQNNGPGAVTVWDDSLEWMQGNTPEEGNLGGAGNADEMELYGTYEFT

Radius of gyration: 25.59 Å; chains: 1; bounding box: 69×65×79 Å

pLDDT: mean 89.77, std 10.35, range [48.19, 98.88]